Protein AF-A0A958LFA3-F1 (afdb_monomer)

Foldseek 3Di:
DDDDDDDDDDDDDDDDDDDDDDDDDDDDDDDPAAEDPLLVVLCVVVVHDPVPFFQPDDPRYNYNVRSCVVVVNDDDPPPPPVPPPPPDDDDDDDDDDDDDDPDDPPPPPDDDDPDDDDDDDDDDDDDDDDDDDDDDDDDPPPDDDPDDPPPPDDDDDADPVVVVVVVQLCVQVVPFPKDKDKDKFFQQQVVVVCVVCCPDPLCPPDDSVLLLLLLLLQLCVVQQLLLWDDDPNDIRGDPWAKEWEWADEPRGTATFIDTSSNPDASSRSSVRVVVLNVCVRVVHHDPVRRDDHQEYEYEPQVDQFQWDDDGGGPPHFKYKYKHHFDWDFDADPNDTDTTTMGMIMIMGRCVRAPPVSVVSSVVSSSVCSNVVVVSRD

Sequence (377 aa):
SNGSHVSPSMPASKPATPVATSAVSDRSADERIKISPLARSLAEAHNIDIHTIRGSGEGGRIVKRDVESHLGLTLSSSDRELQNDMGRSAVRGPQSPSRPDRGAAEQFDNWPELRPPQAQSHATQAPVPPVASPRVPQLQTSGQVHGSLVPSVQPQALSRMRETIASRMVESVNSIPHFYVTTKINADALVRMRQSLKSLQEYEGLTFNHLILKAVALALRAVPRVNASYRDGQLVQPQEINVGIVTALEDGLLIPIVKHADYLPLAELVREARGLVQRARAGKPKPDDLVGGTFSISNVGSFAVESFTAIISPGQGGILAVGAIDDEPVVRDGLLTVGKVFRATVSVDHRIIDGVVAATFLTELKRLAEDPVLLLA

Nearest PDB structures (foldseek):
  3mae-assembly1_A  TM=9.559E-01  e=2.072E-25  Listeria monocytogenes serotype 4b str. F2365
  6zzn-assembly1_A  TM=9.524E-01  e=2.805E-25  Mycobacterium tuberculosis H37Rv
  3l60-assembly1_A  TM=9.167E-01  e=8.342E-25  Mycobacterium tuberculosis
  9dz8-assembly1_A  TM=9.315E-01  e=2.975E-24  Escherichia coli BL21(DE3)
  1c4t-assembly1_A  TM=9.162E-01  e=4.279E-24  Escherichia coli BL21(DE3)

pLDDT: mean 78.25, std 24.16, range [29.72, 98.81]

Structure (mmCIF, N/CA/C/O backbone):
data_AF-A0A958LFA3-F1
#
_entry.id   AF-A0A958LFA3-F1
#
loop_
_atom_site.group_PDB
_atom_site.id
_atom_site.type_symbol
_atom_site.label_atom_id
_atom_site.label_alt_id
_atom_site.label_comp_id
_atom_site.label_asym_id
_atom_site.label_entity_id
_atom_site.label_seq_id
_atom_site.pdbx_PDB_ins_code
_atom_site.Cartn_x
_atom_site.Cartn_y
_atom_site.Cartn_z
_atom_site.occupancy
_atom_site.B_iso_or_equiv
_atom_site.auth_seq_id
_atom_site.auth_comp_id
_atom_site.auth_asym_id
_atom_site.auth_atom_id
_atom_site.pdbx_PDB_model_num
ATOM 1 N N . SER A 1 1 ? 102.270 -31.143 20.073 1.00 36.84 1 SER A N 1
ATOM 2 C CA . SER A 1 1 ? 102.524 -32.565 19.784 1.00 36.84 1 SER A CA 1
ATOM 3 C C . SER A 1 1 ? 101.449 -33.056 18.832 1.00 36.84 1 SER A C 1
ATOM 5 O O . SER A 1 1 ? 100.288 -32.811 19.105 1.00 36.84 1 SER A O 1
ATOM 7 N N . ASN A 1 2 ? 101.894 -33.668 17.727 1.00 34.50 2 ASN A N 1
ATOM 8 C CA . ASN A 1 2 ? 101.219 -34.566 16.770 1.00 34.50 2 ASN A CA 1
ATOM 9 C C . ASN A 1 2 ? 99.792 -34.229 16.270 1.00 34.50 2 ASN A C 1
ATOM 11 O O . ASN A 1 2 ? 98.869 -34.123 17.057 1.00 34.50 2 ASN A O 1
ATOM 15 N N . GLY A 1 3 ? 99.510 -34.180 14.964 1.00 33.12 3 GLY A N 1
ATOM 16 C CA . GLY A 1 3 ? 100.355 -34.508 13.818 1.00 33.12 3 GLY A CA 1
ATOM 17 C C . GLY A 1 3 ? 99.607 -34.484 12.473 1.00 33.12 3 GLY A C 1
ATOM 18 O O . GLY A 1 3 ? 98.394 -34.650 12.420 1.00 33.12 3 GLY A O 1
ATOM 19 N N . SER A 1 4 ? 100.409 -34.311 11.416 1.00 39.78 4 SER A N 1
ATOM 20 C CA . SER A 1 4 ? 100.381 -35.077 10.154 1.00 39.78 4 SER A CA 1
ATOM 21 C C . SER A 1 4 ? 99.256 -34.858 9.125 1.00 39.78 4 SER A C 1
ATOM 23 O O . SER A 1 4 ? 98.337 -35.652 8.983 1.00 39.78 4 SER A O 1
ATOM 25 N N . HIS A 1 5 ? 99.406 -33.781 8.354 1.00 38.44 5 HIS A N 1
ATOM 26 C CA . HIS A 1 5 ? 99.624 -33.733 6.895 1.00 38.44 5 HIS A CA 1
ATOM 27 C C . HIS A 1 5 ? 99.340 -34.949 5.952 1.00 38.44 5 HIS A C 1
ATOM 29 O O . HIS A 1 5 ? 99.926 -36.016 6.097 1.00 38.44 5 HIS A O 1
ATOM 35 N N . VAL A 1 6 ? 98.652 -34.592 4.844 1.00 37.72 6 VAL A N 1
ATOM 36 C CA . VAL A 1 6 ? 98.750 -35.012 3.411 1.00 37.72 6 VAL A CA 1
ATOM 37 C C . VAL A 1 6 ? 97.775 -36.079 2.853 1.00 37.72 6 VAL A C 1
ATOM 39 O O . VAL A 1 6 ? 97.694 -37.202 3.332 1.00 37.72 6 VAL A O 1
ATOM 42 N N . SER A 1 7 ? 97.082 -35.658 1.776 1.00 39.16 7 SER A N 1
ATOM 43 C CA . SER A 1 7 ? 96.220 -36.331 0.768 1.00 39.16 7 SER A CA 1
ATOM 44 C C . SER A 1 7 ? 96.899 -37.512 0.021 1.00 39.16 7 SER A C 1
ATOM 46 O O . SER A 1 7 ? 98.038 -37.819 0.362 1.00 39.16 7 SER A O 1
ATOM 48 N N . PRO A 1 8 ? 96.370 -38.102 -1.092 1.00 58.50 8 PRO A N 1
ATOM 49 C CA . PRO A 1 8 ? 95.050 -38.078 -1.767 1.00 58.50 8 PRO A CA 1
ATOM 50 C C . PRO A 1 8 ? 94.542 -39.512 -2.124 1.00 58.50 8 PRO A C 1
ATOM 52 O O . PRO A 1 8 ? 95.171 -40.481 -1.719 1.00 58.50 8 PRO A O 1
ATOM 55 N N . SER A 1 9 ? 93.449 -39.651 -2.906 1.00 33.69 9 SER A N 1
ATOM 56 C CA . SER A 1 9 ? 93.234 -40.623 -4.027 1.00 33.69 9 SER A CA 1
ATOM 57 C C . SER A 1 9 ? 91.794 -41.180 -4.190 1.00 33.69 9 SER A C 1
ATOM 59 O O . SER A 1 9 ? 91.170 -41.673 -3.258 1.00 33.69 9 SER A O 1
ATOM 61 N N . MET A 1 10 ? 91.284 -41.088 -5.428 1.00 37.81 10 MET A N 1
ATOM 62 C CA . MET A 1 10 ? 90.200 -41.891 -6.049 1.00 37.81 10 MET A CA 1
ATOM 63 C C . MET A 1 10 ? 90.781 -43.253 -6.525 1.00 37.81 10 MET A C 1
ATOM 65 O O . MET A 1 10 ? 91.999 -43.256 -6.732 1.00 37.81 10 MET A O 1
ATOM 69 N N . PRO A 1 11 ? 90.025 -44.368 -6.790 1.00 48.66 11 PRO A N 1
ATOM 70 C CA . PRO A 1 11 ? 88.825 -44.424 -7.667 1.00 48.66 11 PRO A CA 1
ATOM 71 C C . PRO A 1 11 ? 87.757 -45.557 -7.443 1.00 48.66 11 PRO A C 1
ATOM 73 O O . PRO A 1 11 ? 87.889 -46.412 -6.579 1.00 48.66 11 PRO A O 1
ATOM 76 N N . ALA A 1 12 ? 86.746 -45.562 -8.341 1.00 33.34 12 ALA A N 1
ATOM 77 C CA . ALA A 1 12 ? 85.985 -46.698 -8.933 1.00 33.34 12 ALA A CA 1
ATOM 78 C C . ALA A 1 12 ? 84.600 -47.181 -8.380 1.00 33.34 12 ALA A C 1
ATOM 80 O O . ALA A 1 12 ? 84.504 -47.957 -7.442 1.00 33.34 12 ALA A O 1
ATOM 81 N N . SER A 1 13 ? 83.550 -46.786 -9.131 1.00 35.03 13 SER A N 1
ATOM 82 C CA . SER A 1 13 ? 82.439 -47.548 -9.778 1.00 35.03 13 SER A CA 1
ATOM 83 C C . SER A 1 13 ? 81.402 -48.453 -9.051 1.00 35.03 13 SER A C 1
ATOM 85 O O . SER A 1 13 ? 81.719 -49.561 -8.648 1.00 35.03 13 SER A O 1
ATOM 87 N N . LYS A 1 14 ? 80.121 -48.003 -9.143 1.00 41.34 14 LYS A N 1
ATOM 88 C CA . LYS A 1 14 ? 78.789 -48.647 -9.444 1.00 41.34 14 LYS A CA 1
ATOM 89 C C . LYS A 1 14 ? 78.381 -50.010 -8.821 1.00 41.34 14 LYS A C 1
ATOM 91 O O . LYS A 1 14 ? 79.162 -50.951 -8.865 1.00 41.34 14 LYS A O 1
ATOM 96 N N . PRO A 1 15 ? 77.099 -50.186 -8.396 1.00 40.94 15 PRO A N 1
ATOM 97 C CA . PRO A 1 15 ? 75.986 -50.532 -9.316 1.00 40.94 15 PRO A CA 1
ATOM 98 C C . PRO A 1 15 ? 74.624 -49.831 -9.016 1.00 40.94 15 PRO A C 1
ATOM 100 O O . PRO A 1 15 ? 74.560 -48.894 -8.231 1.00 40.94 15 PRO A O 1
ATOM 103 N N . ALA A 1 16 ? 73.560 -50.206 -9.743 1.00 39.75 16 ALA A N 1
ATOM 104 C CA . ALA A 1 16 ? 72.382 -49.399 -10.110 1.00 39.75 16 ALA A CA 1
ATOM 105 C C . ALA A 1 16 ? 71.070 -49.564 -9.287 1.00 39.75 16 ALA A C 1
ATOM 107 O O . ALA A 1 16 ? 70.731 -50.682 -8.918 1.00 39.75 16 ALA A O 1
ATOM 108 N N . THR A 1 17 ? 70.287 -48.454 -9.241 1.00 44.44 17 THR A N 1
ATOM 109 C CA . THR A 1 17 ? 68.804 -48.245 -9.057 1.00 44.44 17 THR A CA 1
ATOM 110 C C . THR A 1 17 ? 68.157 -48.695 -7.727 1.00 44.44 17 THR A C 1
ATOM 112 O O . THR A 1 17 ? 68.591 -49.722 -7.224 1.00 44.44 17 THR A O 1
ATOM 115 N N . PRO A 1 18 ? 67.115 -48.023 -7.145 1.00 48.16 18 PRO A N 1
ATOM 116 C CA . PRO A 1 18 ? 66.029 -47.242 -7.784 1.00 48.16 18 PRO A CA 1
ATOM 117 C C . PRO A 1 18 ? 65.546 -45.928 -7.080 1.00 48.16 18 PRO A C 1
ATOM 119 O O . PRO A 1 18 ? 65.916 -45.628 -5.956 1.00 48.16 18 PRO A O 1
ATOM 122 N N . VAL A 1 19 ? 64.696 -45.171 -7.802 1.00 42.41 19 VAL A N 1
ATOM 123 C CA . VAL A 1 19 ? 63.646 -44.189 -7.397 1.00 42.41 19 VAL A CA 1
ATOM 124 C C . VAL A 1 19 ? 63.925 -43.225 -6.222 1.00 42.41 19 VAL A C 1
ATOM 126 O O . VAL A 1 19 ? 63.914 -43.620 -5.061 1.00 42.41 19 VAL A O 1
ATOM 129 N N . ALA A 1 20 ? 64.001 -41.918 -6.523 1.00 36.34 20 ALA A N 1
ATOM 130 C CA . ALA A 1 20 ? 63.962 -40.840 -5.530 1.00 36.34 20 ALA A CA 1
ATOM 131 C C . ALA A 1 20 ? 62.873 -39.799 -5.844 1.00 36.34 20 ALA A C 1
ATOM 133 O O . ALA A 1 20 ? 62.902 -39.094 -6.854 1.00 36.34 20 ALA A O 1
ATOM 134 N N . THR A 1 21 ? 61.927 -39.732 -4.913 1.00 34.84 21 THR A N 1
ATOM 135 C CA . THR A 1 21 ? 60.962 -38.671 -4.628 1.00 34.84 21 THR A CA 1
ATOM 136 C C . THR A 1 21 ? 61.609 -37.289 -4.703 1.00 34.84 21 THR A C 1
ATOM 138 O O . THR A 1 21 ? 62.554 -37.005 -3.971 1.00 34.84 21 THR A O 1
ATOM 141 N N . SER A 1 22 ? 61.102 -36.416 -5.577 1.00 36.78 22 SER A N 1
ATOM 142 C CA . SER A 1 22 ? 61.525 -35.015 -5.607 1.00 36.78 22 SER A CA 1
ATOM 143 C C . SER A 1 22 ? 60.735 -34.196 -4.601 1.00 36.78 22 SER A C 1
ATOM 145 O O . SER A 1 22 ? 59.508 -34.108 -4.645 1.00 36.78 22 SER A O 1
ATOM 147 N N . ALA A 1 23 ? 61.515 -33.645 -3.682 1.00 34.72 23 ALA A N 1
ATOM 148 C CA . ALA A 1 23 ? 61.155 -32.708 -2.651 1.00 34.72 23 ALA A CA 1
ATOM 149 C C . ALA A 1 23 ? 60.692 -31.354 -3.209 1.00 34.72 23 ALA A C 1
ATOM 151 O O . ALA A 1 23 ? 60.987 -30.961 -4.337 1.00 34.72 23 ALA A O 1
ATOM 152 N N . VAL A 1 24 ? 59.992 -30.657 -2.322 1.00 38.97 24 VAL A N 1
ATOM 153 C CA . VAL A 1 24 ? 59.625 -29.244 -2.340 1.00 38.97 24 VAL A CA 1
ATOM 154 C C . VAL A 1 24 ? 60.806 -28.375 -2.786 1.00 38.97 24 VAL A C 1
ATOM 156 O O . VAL A 1 24 ? 61.868 -28.403 -2.167 1.00 38.97 24 VAL A O 1
ATOM 159 N N . SER A 1 25 ? 60.603 -27.577 -3.836 1.00 35.44 25 SER A N 1
ATOM 160 C CA . SER A 1 25 ? 61.483 -26.463 -4.186 1.00 35.44 25 SER A CA 1
ATOM 161 C C . SER A 1 25 ? 60.776 -25.147 -3.880 1.00 35.44 25 SER A C 1
ATOM 163 O O . SER A 1 25 ? 59.843 -24.750 -4.583 1.00 35.44 25 SER A O 1
ATOM 165 N N . ASP A 1 26 ? 61.261 -24.514 -2.821 1.00 41.22 26 ASP A N 1
ATOM 166 C CA . ASP A 1 26 ? 61.138 -23.099 -2.503 1.00 41.22 26 ASP A CA 1
ATOM 167 C C . ASP A 1 26 ? 61.440 -22.239 -3.750 1.00 41.22 26 ASP A C 1
ATOM 169 O O . ASP A 1 26 ? 62.434 -22.473 -4.447 1.00 41.22 26 ASP A O 1
ATOM 173 N N . ARG A 1 27 ? 60.567 -21.278 -4.076 1.00 39.88 27 ARG A N 1
ATOM 174 C CA . ARG A 1 27 ? 60.797 -20.297 -5.147 1.00 39.88 27 ARG A CA 1
ATOM 175 C C . ARG A 1 27 ? 60.845 -18.900 -4.545 1.00 39.88 27 ARG A C 1
ATOM 177 O O . ARG A 1 27 ? 59.820 -18.332 -4.187 1.00 39.88 27 ARG A O 1
ATOM 184 N N . SER A 1 28 ? 62.077 -18.401 -4.483 1.00 36.75 28 SER A N 1
ATOM 185 C CA . SER A 1 28 ? 62.518 -17.003 -4.526 1.00 36.75 28 SER A CA 1
ATOM 186 C C . SER A 1 28 ? 61.423 -15.931 -4.490 1.00 36.75 28 SER A C 1
ATOM 188 O O . SER A 1 28 ? 60.696 -15.717 -5.463 1.00 36.75 28 SER A O 1
ATOM 190 N N . ALA A 1 29 ? 61.426 -15.177 -3.394 1.00 44.12 29 ALA A N 1
ATOM 191 C CA . ALA A 1 29 ? 60.895 -13.828 -3.327 1.00 44.12 29 ALA A CA 1
ATOM 192 C C . ALA A 1 29 ? 61.511 -12.941 -4.430 1.00 44.12 29 ALA A C 1
ATOM 194 O O . ALA A 1 29 ? 62.710 -13.020 -4.692 1.00 44.12 29 ALA A O 1
ATOM 195 N N . ASP A 1 30 ? 60.676 -12.077 -5.011 1.00 44.09 30 ASP A N 1
ATOM 196 C CA . ASP A 1 30 ? 60.990 -11.019 -5.991 1.00 44.09 30 ASP A CA 1
ATOM 197 C C . ASP A 1 30 ? 60.829 -11.339 -7.494 1.00 44.09 30 ASP A C 1
ATOM 199 O O . ASP A 1 30 ? 61.437 -10.711 -8.360 1.00 44.09 30 ASP A O 1
ATOM 203 N N . GLU A 1 31 ? 59.911 -12.246 -7.846 1.00 55.03 31 GLU A N 1
ATOM 204 C CA . GLU A 1 31 ? 59.341 -12.289 -9.199 1.00 55.03 31 GLU A CA 1
ATOM 205 C C . GLU A 1 31 ? 58.020 -11.500 -9.214 1.00 55.03 31 GLU A C 1
ATOM 207 O O . GLU A 1 31 ? 57.021 -11.896 -8.614 1.00 55.03 31 GLU A O 1
ATOM 212 N N . ARG A 1 32 ? 58.016 -10.324 -9.857 1.00 66.00 32 ARG A N 1
ATOM 213 C CA . ARG A 1 32 ? 56.858 -9.414 -9.907 1.00 66.00 32 ARG A CA 1
ATOM 214 C C . ARG A 1 32 ? 55.669 -10.119 -10.584 1.00 66.00 32 ARG A C 1
ATOM 216 O O . ARG A 1 32 ? 55.597 -10.173 -11.814 1.00 66.00 32 ARG A O 1
ATOM 223 N N . ILE A 1 33 ? 54.739 -10.652 -9.783 1.00 77.50 33 ILE A N 1
ATOM 224 C CA . ILE A 1 33 ? 53.590 -11.439 -10.257 1.00 77.50 33 ILE A CA 1
ATOM 225 C C . ILE A 1 33 ? 52.745 -10.603 -11.216 1.00 77.50 33 ILE A C 1
ATOM 227 O O . ILE A 1 33 ? 52.185 -9.556 -10.875 1.00 77.50 33 ILE A O 1
ATOM 231 N N . LYS A 1 34 ? 52.637 -11.088 -12.453 1.00 80.81 34 LYS A N 1
ATOM 232 C CA . LYS A 1 34 ? 51.801 -10.476 -13.482 1.00 80.81 34 LYS A CA 1
ATOM 233 C C . LYS A 1 34 ? 50.359 -10.901 -13.222 1.00 80.81 34 LYS A C 1
ATOM 235 O O . LYS A 1 34 ? 49.988 -12.035 -13.485 1.00 80.81 34 LYS A O 1
ATOM 240 N N . ILE A 1 35 ? 49.529 -9.987 -12.735 1.00 89.50 35 ILE A N 1
ATOM 241 C CA . ILE A 1 35 ? 48.097 -10.219 -12.497 1.00 89.50 35 ILE A CA 1
ATOM 242 C C . ILE A 1 35 ? 47.266 -9.210 -13.292 1.00 89.50 35 ILE A C 1
ATOM 244 O O . ILE A 1 35 ? 47.630 -8.038 -13.396 1.00 89.50 35 ILE A O 1
ATOM 248 N N . SER A 1 36 ? 46.173 -9.667 -13.905 1.00 87.81 36 SER A N 1
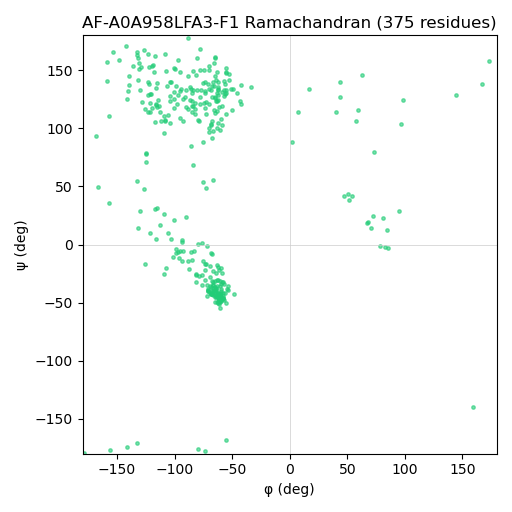ATOM 249 C CA . SER A 1 36 ? 45.231 -8.770 -14.588 1.00 87.81 36 SER A CA 1
ATOM 250 C C . SER A 1 36 ? 44.454 -7.903 -13.577 1.00 87.81 36 SER A C 1
ATOM 252 O O . SER A 1 36 ? 44.199 -8.374 -12.469 1.00 87.81 36 SER A O 1
ATOM 254 N N . PRO A 1 37 ? 44.024 -6.671 -13.929 1.00 79.31 37 PRO A N 1
ATOM 255 C CA . PRO A 1 37 ? 43.282 -5.797 -13.008 1.00 79.31 37 PRO A CA 1
ATOM 256 C C . PRO A 1 37 ? 42.030 -6.460 -12.417 1.00 79.31 37 PRO A C 1
ATOM 258 O O . PRO A 1 37 ? 41.751 -6.326 -11.230 1.00 79.31 37 PRO A O 1
ATOM 261 N N . LEU A 1 38 ? 41.323 -7.243 -13.237 1.00 75.94 38 LEU A N 1
ATOM 262 C CA . LEU A 1 38 ? 40.114 -7.956 -12.833 1.00 75.94 38 LEU A CA 1
ATOM 263 C C . LEU A 1 38 ? 40.414 -9.128 -11.885 1.00 75.94 38 LEU A C 1
ATOM 265 O O . LEU A 1 38 ? 39.686 -9.332 -10.922 1.00 75.94 38 LEU A O 1
ATOM 269 N N . ALA A 1 39 ? 41.501 -9.871 -12.122 1.00 86.69 39 ALA A N 1
ATOM 270 C CA . ALA A 1 39 ? 41.929 -10.946 -11.226 1.00 86.69 39 ALA A CA 1
ATOM 271 C C . ALA A 1 39 ? 42.446 -10.412 -9.883 1.00 86.69 39 ALA A C 1
ATOM 273 O O . ALA A 1 39 ? 42.194 -11.029 -8.855 1.00 86.69 39 ALA A O 1
ATOM 274 N N . ARG A 1 40 ? 43.123 -9.254 -9.881 1.00 88.06 40 ARG A N 1
ATOM 275 C CA . ARG A 1 40 ? 43.585 -8.595 -8.651 1.00 88.06 40 ARG A CA 1
ATOM 276 C C . ARG A 1 40 ? 42.409 -8.173 -7.778 1.00 88.06 40 ARG A C 1
ATOM 278 O O . ARG A 1 40 ? 42.379 -8.525 -6.608 1.00 88.06 40 ARG A O 1
ATOM 285 N N . SER A 1 41 ? 41.420 -7.501 -8.370 1.00 84.75 41 SER A N 1
ATOM 286 C CA . SER A 1 41 ? 40.208 -7.096 -7.652 1.00 84.75 41 SER A CA 1
ATOM 287 C C . SER A 1 41 ? 39.443 -8.298 -7.085 1.00 84.75 41 SER A C 1
ATOM 289 O O . SER A 1 41 ? 38.960 -8.225 -5.960 1.00 84.75 41 SER A O 1
ATOM 291 N N . LEU A 1 42 ? 39.378 -9.418 -7.818 1.00 83.50 42 LEU A N 1
ATOM 292 C CA . LEU A 1 42 ? 38.730 -10.645 -7.343 1.00 83.50 42 LEU A CA 1
ATOM 293 C C . LEU A 1 42 ? 39.508 -11.303 -6.187 1.00 83.50 42 LEU A C 1
ATOM 295 O O . LEU A 1 42 ? 38.910 -11.730 -5.206 1.00 83.50 42 LEU A O 1
ATOM 299 N N . ALA A 1 43 ? 40.839 -11.368 -6.283 1.00 85.81 43 ALA A N 1
ATOM 300 C CA . ALA A 1 43 ? 41.683 -11.946 -5.238 1.00 85.81 43 ALA A CA 1
ATOM 301 C C . ALA A 1 43 ? 41.652 -11.114 -3.942 1.00 85.81 43 ALA A C 1
ATOM 303 O O . ALA A 1 43 ? 41.532 -11.685 -2.862 1.00 85.81 43 ALA A O 1
ATOM 304 N N . GLU A 1 44 ? 41.674 -9.779 -4.047 1.00 85.38 44 GLU A N 1
ATOM 305 C CA . GLU A 1 44 ? 41.526 -8.860 -2.907 1.00 85.38 44 GLU A CA 1
ATOM 306 C C . GLU A 1 44 ? 40.143 -8.990 -2.250 1.00 85.38 44 GLU A C 1
ATOM 308 O O . GLU A 1 44 ? 40.050 -9.105 -1.030 1.00 85.38 44 GLU A O 1
ATOM 313 N N . ALA A 1 45 ? 39.069 -9.042 -3.047 1.00 81.31 45 ALA A N 1
ATOM 314 C CA . ALA A 1 45 ? 37.698 -9.154 -2.541 1.00 81.31 45 ALA A CA 1
ATOM 315 C C . ALA A 1 45 ? 37.434 -10.456 -1.767 1.00 81.31 45 ALA A C 1
ATOM 317 O O . ALA A 1 45 ? 36.611 -10.475 -0.853 1.00 81.31 45 ALA A O 1
ATOM 318 N N . HIS A 1 46 ? 38.130 -11.538 -2.123 1.00 83.62 46 HIS A N 1
ATOM 319 C CA . HIS A 1 46 ? 37.986 -12.848 -1.485 1.00 83.62 46 HIS A CA 1
ATOM 320 C C . HIS A 1 46 ? 39.151 -13.206 -0.555 1.00 83.62 46 HIS A C 1
ATOM 322 O O . HIS A 1 46 ? 39.219 -14.335 -0.072 1.00 83.62 46 HIS A O 1
ATOM 328 N N . ASN A 1 47 ? 40.036 -12.243 -0.276 1.00 84.38 47 ASN A N 1
ATOM 329 C CA . ASN A 1 47 ? 41.178 -12.385 0.624 1.00 84.38 47 ASN A CA 1
ATOM 330 C C . ASN A 1 47 ? 42.089 -13.583 0.275 1.00 84.38 47 ASN A C 1
ATOM 332 O O . ASN A 1 47 ? 42.530 -14.325 1.154 1.00 84.38 47 ASN A O 1
ATOM 336 N N . ILE A 1 48 ? 42.335 -13.786 -1.024 1.00 83.12 48 ILE A N 1
ATOM 337 C CA . ILE A 1 48 ? 43.122 -14.899 -1.565 1.00 83.12 48 ILE A CA 1
ATOM 338 C C . ILE A 1 48 ? 44.563 -14.449 -1.787 1.00 83.12 48 ILE A C 1
ATOM 340 O O . ILE A 1 48 ? 44.817 -13.426 -2.427 1.00 83.12 48 ILE A O 1
ATOM 344 N N . ASP A 1 49 ? 45.513 -15.258 -1.323 1.00 85.06 49 ASP A N 1
ATOM 345 C CA . ASP A 1 49 ? 46.926 -15.019 -1.580 1.00 85.06 49 ASP A CA 1
ATOM 346 C C . ASP A 1 49 ? 47.282 -15.327 -3.044 1.00 85.06 49 ASP A C 1
ATOM 348 O O . ASP A 1 49 ? 47.291 -16.477 -3.493 1.00 85.06 49 ASP A O 1
ATOM 352 N N . ILE A 1 50 ? 47.618 -14.277 -3.794 1.00 83.44 50 ILE A N 1
ATOM 353 C CA . ILE A 1 50 ? 47.994 -14.337 -5.210 1.00 83.44 50 ILE A CA 1
ATOM 354 C C . ILE A 1 50 ? 49.263 -15.159 -5.474 1.00 83.44 50 ILE A C 1
ATOM 356 O O . ILE A 1 50 ? 49.464 -15.595 -6.606 1.00 83.44 50 ILE A O 1
ATOM 360 N N . HIS A 1 51 ? 50.100 -15.403 -4.459 1.00 85.12 51 HIS A N 1
ATOM 361 C CA . HIS A 1 51 ? 51.289 -16.251 -4.579 1.00 85.12 51 HIS A CA 1
ATOM 362 C C . HIS A 1 51 ? 50.945 -17.744 -4.691 1.00 85.12 51 HIS A C 1
ATOM 364 O O . HIS A 1 51 ? 51.766 -18.538 -5.150 1.00 85.12 51 HIS A O 1
ATOM 370 N N . THR A 1 52 ? 49.719 -18.128 -4.325 1.00 82.69 52 THR A N 1
ATOM 371 C CA . THR A 1 52 ? 49.247 -19.521 -4.355 1.00 82.69 52 THR A CA 1
ATOM 372 C C . THR A 1 52 ? 48.542 -19.899 -5.663 1.00 82.69 52 THR A C 1
ATOM 374 O O . THR A 1 52 ? 48.222 -21.069 -5.887 1.00 82.69 52 THR A O 1
ATOM 377 N N . ILE A 1 53 ? 48.323 -18.928 -6.559 1.00 82.75 53 ILE A N 1
ATOM 378 C CA . ILE A 1 53 ? 47.566 -19.106 -7.802 1.00 82.75 53 ILE A CA 1
ATOM 379 C C . ILE A 1 53 ? 48.520 -19.181 -8.996 1.00 82.75 53 ILE A C 1
ATOM 381 O O . ILE A 1 53 ? 49.277 -18.253 -9.284 1.00 82.75 53 ILE A O 1
ATOM 385 N N . ARG A 1 54 ? 48.443 -20.274 -9.762 1.00 85.12 54 ARG A N 1
ATOM 386 C CA . ARG A 1 54 ? 49.180 -20.416 -11.024 1.00 85.12 54 ARG A CA 1
ATOM 387 C C . ARG A 1 54 ? 48.423 -19.721 -12.159 1.00 85.12 54 ARG A C 1
ATOM 389 O O . ARG A 1 54 ? 47.331 -20.150 -12.513 1.00 85.12 54 ARG A O 1
ATOM 396 N N . GLY A 1 55 ? 49.016 -18.684 -12.751 1.00 86.44 55 GLY A N 1
ATOM 397 C CA . GLY A 1 55 ? 48.405 -17.938 -13.856 1.00 86.44 55 GLY A CA 1
ATOM 398 C C . GLY A 1 55 ? 48.404 -18.699 -15.187 1.00 86.44 55 GLY A C 1
ATOM 399 O O . GLY A 1 55 ? 49.449 -19.198 -15.609 1.00 86.44 55 GLY A O 1
ATOM 400 N N . SER A 1 56 ? 47.252 -18.763 -15.861 1.00 84.75 56 SER A N 1
ATOM 401 C CA . SER A 1 56 ? 47.075 -19.409 -17.176 1.00 84.75 56 SER A CA 1
ATOM 402 C C . SER A 1 56 ? 47.102 -18.436 -18.363 1.00 84.75 56 SER A C 1
ATOM 404 O O . SER A 1 56 ? 47.051 -18.862 -19.517 1.00 84.75 56 SER A O 1
ATOM 406 N N . GLY A 1 57 ? 47.192 -17.129 -18.106 1.00 81.75 57 GLY A N 1
ATOM 407 C CA . GLY A 1 57 ? 47.261 -16.092 -19.132 1.00 81.75 57 GLY A CA 1
ATOM 408 C C . GLY A 1 57 ? 48.639 -15.947 -19.785 1.00 81.75 57 GLY A C 1
ATOM 409 O O . GLY A 1 57 ? 49.658 -16.443 -19.301 1.00 81.75 57 GLY A O 1
ATOM 410 N N . GLU A 1 58 ? 48.680 -15.197 -20.886 1.00 71.69 58 GLU A N 1
ATOM 411 C CA . GLU A 1 58 ? 49.886 -14.999 -21.694 1.00 71.69 58 GLU A CA 1
ATOM 412 C C . GLU A 1 58 ? 51.060 -14.418 -20.883 1.00 71.69 58 GLU A C 1
ATOM 414 O O . GLU A 1 58 ? 50.925 -13.419 -20.169 1.00 71.69 58 GLU A O 1
ATOM 419 N N . GLY A 1 59 ? 52.217 -15.086 -20.957 1.00 76.44 59 GLY A N 1
ATOM 420 C CA . GLY A 1 59 ? 53.407 -14.748 -20.170 1.00 76.44 59 GLY A CA 1
ATOM 421 C C . GLY A 1 59 ? 53.315 -15.081 -18.673 1.00 76.44 59 GLY A C 1
ATOM 422 O O . GLY A 1 59 ? 54.005 -14.431 -17.885 1.00 76.44 59 GLY A O 1
ATOM 423 N N . GLY A 1 60 ? 52.465 -16.041 -18.280 1.00 80.50 60 GLY A N 1
ATOM 424 C CA . GLY A 1 60 ? 52.285 -16.480 -16.888 1.00 80.50 60 GLY A CA 1
ATOM 425 C C . GLY A 1 60 ? 51.372 -15.568 -16.065 1.00 80.50 60 GLY A C 1
ATOM 426 O O . GLY A 1 60 ? 51.492 -15.508 -14.843 1.00 80.50 60 GLY A O 1
ATOM 427 N N . ARG A 1 61 ? 50.491 -14.805 -16.728 1.00 85.38 61 ARG A N 1
ATOM 428 C CA . ARG A 1 61 ? 49.620 -13.823 -16.072 1.00 85.38 61 ARG A CA 1
ATOM 429 C C . ARG A 1 61 ? 48.436 -14.499 -15.377 1.00 85.38 61 ARG A C 1
ATOM 431 O O . ARG A 1 61 ? 47.728 -15.275 -16.006 1.00 85.38 61 ARG A O 1
ATOM 438 N N . ILE A 1 62 ? 48.149 -14.120 -14.133 1.00 88.75 62 ILE A N 1
ATOM 439 C CA . ILE A 1 62 ? 46.938 -14.550 -13.420 1.00 88.75 62 ILE A CA 1
ATOM 440 C C . ILE A 1 62 ? 45.721 -13.813 -14.000 1.00 88.75 62 ILE A C 1
ATOM 442 O O . ILE A 1 62 ? 45.628 -12.574 -13.958 1.00 88.75 62 ILE A O 1
ATOM 446 N N . VAL A 1 63 ? 44.792 -14.577 -14.572 1.00 90.56 63 VAL A N 1
ATOM 447 C CA . VAL A 1 63 ? 43.529 -14.083 -15.138 1.00 90.56 63 VAL A CA 1
ATOM 448 C C . VAL A 1 63 ? 42.349 -14.496 -14.263 1.00 90.56 63 VAL A C 1
ATOM 450 O O . VAL A 1 63 ? 42.470 -15.368 -13.411 1.00 90.56 63 VAL A O 1
ATOM 453 N N . LYS A 1 64 ? 41.193 -13.849 -14.453 1.00 86.31 64 LYS A N 1
ATOM 454 C CA . LYS A 1 64 ? 39.995 -14.032 -13.612 1.00 86.31 64 LYS A CA 1
ATOM 455 C C . LYS A 1 64 ? 39.638 -15.513 -13.389 1.00 86.31 64 LYS A C 1
ATOM 457 O O . LYS A 1 64 ? 39.397 -15.907 -12.254 1.00 86.31 64 LYS A O 1
ATOM 462 N N . ARG A 1 65 ? 39.715 -16.329 -14.448 1.00 86.38 65 ARG A N 1
ATOM 463 C CA . ARG A 1 65 ? 39.443 -17.774 -14.405 1.00 86.38 65 ARG A CA 1
ATOM 464 C C . ARG A 1 65 ? 40.324 -18.531 -13.406 1.00 86.38 65 ARG A C 1
ATOM 466 O O . ARG A 1 65 ? 39.857 -19.498 -12.817 1.00 86.38 65 ARG A O 1
ATOM 473 N N . ASP A 1 66 ? 41.575 -18.119 -13.214 1.00 86.25 66 ASP A N 1
ATOM 474 C CA . ASP A 1 66 ? 42.505 -18.809 -12.312 1.00 86.25 66 ASP A CA 1
ATOM 475 C C . ASP A 1 66 ? 42.101 -18.600 -10.850 1.00 86.25 66 ASP A C 1
ATOM 477 O O . ASP A 1 66 ? 42.146 -19.533 -10.051 1.00 86.25 66 ASP A O 1
ATOM 481 N N . VAL A 1 67 ? 41.629 -17.392 -10.523 1.00 84.38 67 VAL A N 1
ATOM 482 C CA . VAL A 1 67 ? 41.119 -17.046 -9.188 1.00 84.38 67 VAL A CA 1
ATOM 483 C C . VAL A 1 67 ? 39.780 -17.743 -8.924 1.00 84.38 67 VAL A C 1
ATOM 485 O O . VAL A 1 67 ? 39.571 -18.288 -7.846 1.00 84.38 67 VAL A O 1
ATOM 488 N N . GLU A 1 68 ? 38.900 -17.815 -9.926 1.00 82.81 68 GLU A N 1
ATOM 489 C CA . GLU A 1 68 ? 37.630 -18.556 -9.841 1.00 82.81 68 GLU A CA 1
ATOM 490 C C . GLU A 1 68 ? 37.840 -20.069 -9.683 1.00 82.81 68 GLU A C 1
ATOM 492 O O . GLU A 1 68 ? 37.149 -20.721 -8.900 1.00 82.81 68 GLU A O 1
ATOM 497 N N . SER A 1 69 ? 38.832 -20.627 -10.381 1.00 81.69 69 SER A N 1
ATOM 498 C CA . SER A 1 69 ? 39.189 -22.046 -10.266 1.00 81.69 69 SER A CA 1
ATOM 499 C C . SER A 1 69 ? 39.790 -22.357 -8.894 1.00 81.69 69 SER A C 1
ATOM 501 O O . SER A 1 69 ? 39.503 -23.406 -8.323 1.00 81.69 69 SER A O 1
ATOM 503 N N . HIS A 1 70 ? 40.579 -21.432 -8.336 1.00 80.38 70 HIS A N 1
ATOM 504 C CA . HIS A 1 70 ? 41.116 -21.537 -6.978 1.00 80.38 70 HIS A CA 1
ATOM 505 C C . HIS A 1 70 ? 40.017 -21.465 -5.903 1.00 80.38 70 HIS A C 1
ATOM 507 O O . HIS A 1 70 ? 40.105 -22.142 -4.885 1.00 80.38 70 HIS A O 1
ATOM 513 N N . LEU A 1 71 ? 38.941 -20.717 -6.163 1.00 78.69 71 LEU A N 1
ATOM 514 C CA . LEU A 1 71 ? 37.740 -20.661 -5.321 1.00 78.69 71 LEU A CA 1
ATOM 515 C C . LEU A 1 71 ? 36.870 -21.932 -5.389 1.00 78.69 71 LEU A C 1
ATOM 517 O O . LEU A 1 71 ? 35.839 -21.997 -4.723 1.00 78.69 71 LEU A O 1
ATOM 521 N N . GLY A 1 72 ? 37.243 -22.938 -6.191 1.00 62.94 72 GLY A N 1
ATOM 522 C CA . GLY A 1 72 ? 36.457 -24.164 -6.353 1.00 62.94 72 GLY A CA 1
ATOM 523 C C . GLY A 1 72 ? 35.152 -23.963 -7.131 1.00 62.94 72 GLY A C 1
ATOM 524 O O . GLY A 1 72 ? 34.299 -24.848 -7.145 1.00 62.94 72 GLY A O 1
ATOM 525 N N . LEU A 1 73 ? 34.993 -22.828 -7.817 1.00 55.25 73 LEU A N 1
ATOM 526 C CA . LEU A 1 73 ? 33.835 -22.530 -8.656 1.00 55.25 73 LEU A CA 1
ATOM 527 C C . LEU A 1 73 ? 34.039 -23.138 -10.049 1.00 55.25 73 LEU A C 1
ATOM 529 O O . LEU A 1 73 ? 34.235 -22.428 -11.033 1.00 55.25 73 LEU A O 1
ATOM 533 N N . THR A 1 74 ? 34.018 -24.468 -10.149 1.00 38.03 74 THR A N 1
ATOM 534 C CA . THR A 1 74 ? 33.925 -25.147 -11.452 1.00 38.03 74 THR A CA 1
ATOM 535 C C . THR A 1 74 ? 32.629 -25.942 -11.558 1.00 38.03 74 THR A C 1
ATOM 537 O O . THR A 1 74 ? 32.325 -26.807 -10.743 1.00 38.03 74 THR A O 1
ATOM 540 N N . LEU A 1 75 ? 31.848 -25.580 -12.578 1.00 41.19 75 LEU A N 1
ATOM 541 C CA . LEU A 1 75 ? 30.599 -26.208 -12.996 1.00 41.19 75 LEU A CA 1
ATOM 542 C C . LEU A 1 75 ? 30.850 -27.662 -13.425 1.00 41.19 75 LEU A C 1
ATOM 544 O O . LEU A 1 75 ? 31.776 -27.945 -14.187 1.00 41.19 75 LEU A O 1
ATOM 548 N N . SER A 1 76 ? 30.000 -28.565 -12.933 1.00 35.88 76 SER A N 1
ATOM 549 C CA . SER A 1 76 ? 29.989 -29.988 -13.279 1.00 35.88 76 SER A CA 1
ATOM 550 C C . SER A 1 76 ? 29.692 -30.212 -14.766 1.00 35.88 76 SER A C 1
ATOM 552 O O . SER A 1 76 ? 28.828 -29.582 -15.370 1.00 35.88 76 SER A O 1
ATOM 554 N N . SER A 1 77 ? 30.416 -31.168 -15.332 1.00 38.78 77 SER A N 1
ATOM 555 C CA . SER A 1 77 ? 30.486 -31.607 -16.723 1.00 38.78 77 SER A CA 1
ATOM 556 C C . SER A 1 77 ? 29.257 -32.386 -17.218 1.00 38.78 77 SER A C 1
ATOM 558 O O . SER A 1 77 ? 29.412 -33.446 -17.817 1.00 38.78 77 SER A O 1
ATOM 560 N N . SER A 1 78 ? 28.045 -31.875 -16.988 1.00 38.72 78 SER A N 1
ATOM 561 C CA . SER A 1 78 ? 26.795 -32.531 -17.427 1.00 38.72 78 SER A CA 1
ATOM 562 C C . SER A 1 78 ? 26.248 -32.007 -18.767 1.00 38.72 78 SER A C 1
ATOM 564 O O . SER A 1 78 ? 25.415 -32.658 -19.383 1.00 38.72 78 SER A O 1
ATOM 566 N N . ASP A 1 79 ? 26.774 -30.893 -19.287 1.00 40.56 79 ASP A N 1
ATOM 567 C CA . ASP A 1 79 ? 26.257 -30.257 -20.516 1.00 40.56 79 ASP A CA 1
ATOM 568 C C . ASP A 1 79 ? 26.970 -30.686 -21.812 1.00 40.56 79 ASP A C 1
ATOM 570 O O . ASP A 1 79 ? 26.688 -30.166 -22.891 1.00 40.56 79 ASP A O 1
ATOM 574 N N . ARG A 1 80 ? 27.913 -31.636 -21.748 1.00 38.62 80 ARG A N 1
ATOM 575 C CA . ARG A 1 80 ? 28.728 -32.023 -22.917 1.00 38.62 80 ARG A CA 1
ATOM 576 C C . ARG A 1 80 ? 28.131 -33.120 -23.800 1.00 38.62 80 ARG A C 1
ATOM 578 O O . ARG A 1 80 ? 28.591 -33.266 -24.928 1.00 38.62 80 ARG A O 1
ATOM 585 N N . GLU A 1 81 ? 27.115 -33.855 -23.350 1.00 34.06 81 GLU A N 1
ATOM 586 C CA . GLU A 1 81 ? 26.551 -34.976 -24.126 1.00 34.06 81 GLU A CA 1
ATOM 587 C C . GLU A 1 81 ? 25.349 -34.609 -25.008 1.00 34.06 81 GLU A C 1
ATOM 589 O O . GLU A 1 81 ? 25.052 -35.334 -25.952 1.00 34.06 81 GLU A O 1
ATOM 594 N N . LEU A 1 82 ? 24.719 -33.445 -24.818 1.00 39.97 82 LEU A N 1
ATOM 595 C CA . LEU A 1 82 ? 23.567 -33.026 -25.635 1.00 39.97 82 LEU A CA 1
ATOM 596 C C . LEU A 1 82 ? 23.950 -32.325 -26.950 1.00 39.97 82 LEU A C 1
ATOM 598 O O . LEU A 1 82 ? 23.088 -32.055 -27.784 1.00 39.97 82 LEU A O 1
ATOM 602 N N . GLN A 1 83 ? 25.237 -32.043 -27.172 1.00 40.62 83 GLN A N 1
ATOM 603 C CA . GLN A 1 83 ? 25.688 -31.242 -28.317 1.00 40.62 83 GLN A CA 1
ATOM 604 C C . GLN A 1 83 ? 26.211 -32.068 -29.505 1.00 40.62 83 GLN A C 1
ATOM 606 O O . GLN A 1 83 ? 26.435 -31.508 -30.577 1.00 40.62 83 GLN A O 1
ATOM 611 N N . ASN A 1 84 ? 26.345 -33.391 -29.355 1.00 42.97 84 ASN A N 1
ATOM 612 C CA . ASN A 1 84 ? 26.861 -34.273 -30.410 1.00 42.97 84 ASN A CA 1
ATOM 613 C C . ASN A 1 84 ? 25.784 -34.948 -31.282 1.00 42.97 84 ASN A C 1
ATOM 615 O O . ASN A 1 84 ? 26.147 -35.569 -32.278 1.00 42.97 84 ASN A O 1
ATOM 619 N N . ASP A 1 85 ? 24.489 -34.804 -30.974 1.00 40.09 85 ASP A N 1
ATOM 620 C CA . ASP A 1 85 ? 23.413 -35.508 -31.705 1.00 40.09 85 ASP A CA 1
ATOM 621 C C . ASP A 1 85 ? 22.669 -34.637 -32.745 1.00 40.09 85 ASP A C 1
ATOM 623 O O . ASP A 1 85 ? 21.959 -35.127 -33.616 1.00 40.09 85 ASP A O 1
ATOM 627 N N . MET A 1 86 ? 22.889 -33.319 -32.758 1.00 38.34 86 MET A N 1
ATOM 628 C CA . MET A 1 86 ? 22.175 -32.379 -33.650 1.00 38.34 86 MET A CA 1
ATOM 629 C C . MET A 1 86 ? 22.867 -32.156 -35.009 1.00 38.34 86 MET A C 1
ATOM 631 O O . MET A 1 86 ? 22.683 -31.133 -35.668 1.00 38.34 86 MET A O 1
ATOM 635 N N . GLY A 1 87 ? 23.687 -33.115 -35.441 1.00 41.00 87 GLY A N 1
ATOM 636 C CA . GLY A 1 87 ? 24.578 -32.991 -36.592 1.00 41.00 87 GLY A CA 1
ATOM 637 C C . GLY A 1 87 ? 24.265 -33.917 -37.762 1.00 41.00 87 GLY A C 1
ATOM 638 O O . GLY A 1 87 ? 25.213 -34.338 -38.413 1.00 41.00 87 GLY A O 1
ATOM 639 N N . ARG A 1 88 ? 23.003 -34.294 -38.032 1.00 38.81 88 ARG A N 1
ATOM 640 C CA . ARG A 1 88 ? 22.612 -35.009 -39.273 1.00 38.81 88 ARG A CA 1
ATOM 641 C C . ARG A 1 88 ? 21.088 -35.081 -39.470 1.00 38.81 88 ARG A C 1
ATOM 643 O O . ARG A 1 88 ? 20.451 -36.032 -39.039 1.00 38.81 88 ARG A O 1
ATOM 650 N N . SER A 1 89 ? 20.513 -34.133 -40.208 1.00 33.66 89 SER A N 1
ATOM 651 C CA . SER A 1 89 ? 19.651 -34.413 -41.379 1.00 33.66 89 SER A CA 1
ATOM 652 C C . SER A 1 89 ? 18.870 -33.189 -41.838 1.00 33.66 89 SER A C 1
ATOM 654 O O . SER A 1 89 ? 18.327 -32.417 -41.058 1.00 33.66 89 SER A O 1
ATOM 656 N N . ALA A 1 90 ? 18.833 -33.054 -43.156 1.00 34.41 90 ALA A N 1
ATOM 657 C CA . ALA A 1 90 ? 18.300 -31.948 -43.919 1.00 34.41 90 ALA A CA 1
ATOM 658 C C . ALA A 1 90 ? 16.840 -32.187 -44.366 1.00 34.41 90 ALA A C 1
ATOM 660 O O . ALA A 1 90 ? 16.464 -33.305 -44.699 1.00 34.41 90 ALA A O 1
ATOM 661 N N . VAL A 1 91 ? 16.089 -31.081 -44.461 1.00 34.25 91 VAL A N 1
ATOM 662 C CA . VAL A 1 91 ? 15.049 -30.744 -45.461 1.00 34.25 91 VAL A CA 1
ATOM 663 C C . VAL A 1 91 ? 13.841 -31.691 -45.636 1.00 34.25 91 VAL A C 1
ATOM 665 O O . VAL A 1 91 ? 13.890 -32.665 -46.384 1.00 34.25 91 VAL A O 1
ATOM 668 N N . ARG A 1 92 ? 12.672 -31.251 -45.134 1.00 29.72 92 ARG A N 1
ATOM 669 C CA . ARG A 1 92 ? 11.383 -31.260 -45.867 1.00 29.72 92 ARG A CA 1
ATOM 670 C C . ARG A 1 92 ? 10.389 -30.252 -45.264 1.00 29.72 92 ARG A C 1
ATOM 672 O O . ARG A 1 92 ? 10.350 -30.074 -44.054 1.00 29.72 92 ARG A O 1
ATOM 679 N N . GLY A 1 93 ? 9.642 -29.569 -46.140 1.00 32.25 93 GLY A N 1
ATOM 680 C CA . GLY A 1 93 ? 8.672 -28.508 -45.825 1.00 32.25 93 GLY A CA 1
ATOM 681 C C . GLY A 1 93 ? 7.349 -28.986 -45.195 1.00 32.25 93 GLY A C 1
ATOM 682 O O . GLY A 1 93 ? 7.190 -30.177 -44.929 1.00 32.25 93 GLY A O 1
ATOM 683 N N . PRO A 1 94 ? 6.404 -28.058 -44.938 1.00 34.00 94 PRO A N 1
ATOM 684 C CA . PRO A 1 94 ? 5.481 -28.151 -43.812 1.00 34.00 94 PRO A CA 1
ATOM 685 C C . PRO A 1 94 ? 4.226 -28.969 -44.135 1.00 34.00 94 PRO A C 1
ATOM 687 O O . PRO A 1 94 ? 3.581 -28.764 -45.161 1.00 34.00 94 PRO A O 1
ATOM 690 N N . GLN A 1 95 ? 3.838 -29.845 -43.209 1.00 31.98 95 GLN A N 1
ATOM 691 C CA . GLN A 1 95 ? 2.479 -30.374 -43.113 1.00 31.98 95 GLN A CA 1
ATOM 692 C C . GLN A 1 95 ? 1.872 -29.927 -41.781 1.00 31.98 95 GLN A C 1
ATOM 694 O O . GLN A 1 95 ? 2.532 -29.958 -40.743 1.00 31.98 95 GLN A O 1
ATOM 699 N N . SER A 1 96 ? 0.626 -29.459 -41.843 1.00 34.88 96 SER A N 1
ATOM 700 C CA . SER A 1 96 ? -0.174 -29.005 -40.705 1.00 34.88 96 SER A CA 1
ATOM 701 C C . SER A 1 96 ? -0.330 -30.103 -39.648 1.00 34.88 96 SER A C 1
ATOM 703 O O . SER A 1 96 ? -0.707 -31.218 -40.013 1.00 34.88 96 SER A O 1
ATOM 705 N N . PRO A 1 97 ? -0.134 -29.820 -38.349 1.00 37.22 97 PRO A N 1
ATOM 706 C CA . PRO A 1 97 ? -0.489 -30.777 -37.321 1.00 37.22 97 PRO A CA 1
ATOM 707 C C . PRO A 1 97 ? -1.974 -30.650 -36.965 1.00 37.22 97 PRO A C 1
ATOM 709 O O . PRO A 1 97 ? -2.478 -29.591 -36.586 1.00 37.22 97 PRO A O 1
ATOM 712 N N . SER A 1 98 ? -2.662 -31.776 -37.107 1.00 40.09 98 SER A N 1
ATOM 713 C CA . SER A 1 98 ? -3.969 -32.075 -36.534 1.00 40.09 98 SER A CA 1
ATOM 714 C C . SER A 1 98 ? -3.969 -31.895 -35.009 1.00 40.09 98 SER A C 1
ATOM 716 O O . SER A 1 98 ? -2.940 -32.053 -34.356 1.00 40.09 98 SER A O 1
ATOM 718 N N . ARG A 1 99 ? -5.152 -31.563 -34.468 1.00 38.97 99 ARG A N 1
ATOM 719 C CA . ARG A 1 99 ? -5.480 -31.385 -33.038 1.00 38.97 99 ARG A CA 1
ATOM 720 C C . ARG A 1 99 ? -4.707 -32.328 -32.098 1.00 38.97 99 ARG A C 1
ATOM 722 O O . ARG A 1 99 ? -4.717 -33.529 -32.358 1.00 38.97 99 ARG A O 1
ATOM 729 N N . PRO A 1 100 ? -4.169 -31.837 -30.967 1.00 39.59 100 PRO A N 1
ATOM 730 C CA . PRO A 1 100 ? -3.694 -32.726 -29.923 1.00 39.59 100 PRO A CA 1
ATOM 731 C C . PRO A 1 100 ? -4.874 -33.361 -29.178 1.00 39.59 100 PRO A C 1
ATOM 733 O O . PRO A 1 100 ? -5.895 -32.717 -28.907 1.00 39.59 100 PRO A O 1
ATOM 736 N N . ASP A 1 101 ? -4.694 -34.644 -28.881 1.00 37.00 101 ASP A N 1
ATOM 737 C CA . ASP A 1 101 ? -5.548 -35.479 -28.051 1.00 37.00 101 ASP A CA 1
ATOM 738 C C . ASP A 1 101 ? -5.818 -34.862 -26.675 1.00 37.00 101 ASP A C 1
ATOM 740 O O . ASP A 1 101 ? -4.972 -34.209 -26.058 1.00 37.00 101 ASP A O 1
ATOM 744 N N . ARG A 1 102 ? -7.027 -35.124 -26.169 1.00 44.62 102 ARG A N 1
ATOM 745 C CA . ARG A 1 102 ? -7.389 -34.914 -24.766 1.00 44.62 102 ARG A CA 1
ATOM 746 C C . ARG A 1 102 ? -6.589 -35.904 -23.919 1.00 44.62 102 ARG A C 1
ATOM 748 O O . ARG A 1 102 ? -6.977 -37.058 -23.805 1.00 44.62 102 ARG A O 1
ATOM 755 N N . GLY A 1 103 ? -5.483 -35.454 -23.342 1.00 35.84 103 GLY A N 1
ATOM 756 C CA . GLY A 1 103 ? -4.623 -36.309 -22.525 1.00 35.84 103 GLY A CA 1
ATOM 757 C C . GLY A 1 103 ? -3.615 -35.517 -21.703 1.00 35.84 103 GLY A C 1
ATOM 758 O O . GLY A 1 103 ? -2.425 -35.785 -21.776 1.00 35.84 103 GLY A O 1
ATOM 759 N N . ALA A 1 104 ? -4.071 -34.493 -20.978 1.00 33.03 104 ALA A N 1
ATOM 760 C CA . ALA A 1 104 ? -3.258 -33.777 -19.985 1.00 33.03 104 ALA A CA 1
ATOM 761 C C . ALA A 1 104 ? -4.132 -33.072 -18.927 1.00 33.03 104 ALA A C 1
ATOM 763 O O . ALA A 1 104 ? -3.827 -31.966 -18.492 1.00 33.03 104 ALA A O 1
ATOM 764 N N . ALA A 1 105 ? -5.250 -33.700 -18.545 1.00 34.78 105 ALA A N 1
ATOM 765 C CA . ALA A 1 105 ? -6.132 -33.232 -17.472 1.00 34.78 105 ALA A CA 1
ATOM 766 C C . ALA A 1 105 ? -6.303 -34.264 -16.337 1.00 34.78 105 ALA A C 1
ATOM 768 O O . ALA A 1 105 ? -7.130 -34.063 -15.463 1.00 34.78 105 ALA A O 1
ATOM 769 N N . GLU A 1 106 ? -5.518 -35.347 -16.313 1.00 38.16 106 GLU A N 1
ATOM 770 C CA . GLU A 1 106 ? -5.731 -36.477 -15.386 1.00 38.16 106 GLU A CA 1
ATOM 771 C C . GLU A 1 106 ? -4.570 -36.706 -14.401 1.00 38.16 106 GLU A C 1
ATOM 773 O O . GLU A 1 106 ? -4.317 -37.831 -13.980 1.00 38.16 106 GLU A O 1
ATOM 778 N N . GLN A 1 107 ? -3.835 -35.658 -14.005 1.00 40.44 107 GLN A N 1
ATOM 779 C CA . GLN A 1 107 ? -2.723 -35.823 -13.051 1.00 40.44 107 GLN A CA 1
ATOM 780 C C . GLN A 1 107 ? -2.729 -34.848 -11.866 1.00 40.44 107 GLN A C 1
ATOM 782 O O . GLN A 1 107 ? -1.683 -34.563 -11.292 1.00 40.44 107 GLN A O 1
ATOM 787 N N . PHE A 1 108 ? -3.920 -34.392 -11.461 1.00 38.03 108 PHE A N 1
ATOM 788 C CA . PHE A 1 108 ? -4.142 -33.688 -10.187 1.00 38.03 108 PHE A CA 1
ATOM 789 C C . PHE A 1 108 ? -5.338 -34.226 -9.374 1.00 38.03 108 PHE A C 1
ATOM 791 O O . PHE A 1 108 ? -5.732 -33.605 -8.394 1.00 38.03 108 PHE A O 1
ATOM 798 N N . ASP A 1 109 ? -5.861 -35.408 -9.716 1.00 36.94 109 ASP A N 1
ATOM 799 C CA . ASP A 1 109 ? -7.062 -35.996 -9.092 1.00 36.94 109 ASP A CA 1
ATOM 800 C C . ASP A 1 109 ? -6.773 -37.078 -8.032 1.00 36.94 109 ASP A C 1
ATOM 802 O O . ASP A 1 109 ? -7.638 -37.888 -7.715 1.00 36.94 109 ASP A O 1
ATOM 806 N N . ASN A 1 110 ? -5.569 -37.123 -7.448 1.00 37.28 110 ASN A N 1
ATOM 807 C CA . ASN A 1 110 ? -5.257 -38.143 -6.435 1.00 37.28 110 ASN A CA 1
ATOM 808 C C . ASN A 1 110 ? -4.591 -37.589 -5.169 1.00 37.28 110 ASN A C 1
ATOM 810 O O . ASN A 1 110 ? -3.529 -38.043 -4.742 1.00 37.28 110 ASN A O 1
ATOM 814 N N . TRP A 1 111 ? -5.246 -36.603 -4.553 1.00 35.94 111 TRP A N 1
ATOM 815 C CA . TRP A 1 111 ? -5.074 -36.328 -3.127 1.00 35.94 111 TRP A CA 1
ATOM 816 C C . TRP A 1 111 ? -6.024 -37.248 -2.344 1.00 35.94 111 TRP A C 1
ATOM 818 O O . TRP A 1 111 ? -7.204 -37.301 -2.694 1.00 35.94 111 TRP A O 1
ATOM 828 N N . PRO A 1 112 ? -5.582 -37.982 -1.308 1.00 38.72 112 PRO A N 1
ATOM 829 C CA . PRO A 1 112 ? -6.483 -38.860 -0.573 1.00 38.72 112 PRO A CA 1
ATOM 830 C C . PRO A 1 112 ? -7.600 -38.042 0.090 1.00 38.72 112 PRO A C 1
ATOM 832 O O . PRO A 1 112 ? -7.332 -37.122 0.866 1.00 38.72 112 PRO A O 1
ATOM 835 N N . GLU A 1 113 ? -8.856 -38.390 -0.209 1.00 45.28 113 GLU A N 1
ATOM 836 C CA . GLU A 1 113 ? -10.033 -37.874 0.492 1.00 45.28 113 GLU A CA 1
ATOM 837 C C . GLU A 1 113 ? -9.894 -38.146 1.995 1.00 45.28 113 GLU A C 1
ATOM 839 O O . GLU A 1 113 ? -9.959 -39.289 2.463 1.00 45.28 113 GLU A O 1
ATOM 844 N N . LEU A 1 114 ? -9.735 -37.083 2.783 1.00 44.78 114 LEU A N 1
ATOM 845 C CA . LEU A 1 114 ? -9.939 -37.154 4.223 1.00 44.78 114 LEU A CA 1
ATOM 846 C C . LEU A 1 114 ? -11.437 -37.342 4.466 1.00 44.78 114 LEU A C 1
ATOM 848 O O . LEU A 1 114 ? -12.220 -36.395 4.403 1.00 44.78 114 LEU A O 1
ATOM 852 N N . ARG A 1 115 ? -11.840 -38.587 4.741 1.00 43.94 115 ARG A N 1
ATOM 853 C CA . ARG A 1 115 ? -13.187 -38.891 5.229 1.00 43.94 115 ARG A CA 1
ATOM 854 C C . ARG A 1 115 ? -13.463 -38.071 6.497 1.00 43.94 115 ARG A C 1
ATOM 856 O O . ARG A 1 115 ? -12.635 -38.105 7.412 1.00 43.94 115 ARG A O 1
ATOM 863 N N . PRO A 1 116 ? -14.622 -37.403 6.618 1.00 46.94 116 PRO A N 1
ATOM 864 C CA . PRO A 1 116 ? -15.038 -36.865 7.903 1.00 46.94 116 PRO A CA 1
ATOM 865 C C . PRO A 1 116 ? -15.222 -38.037 8.883 1.00 46.94 116 PRO A C 1
ATOM 867 O O . PRO A 1 116 ? -15.796 -39.065 8.500 1.00 46.94 116 PRO A O 1
ATOM 870 N N . PRO A 1 117 ? -14.737 -37.939 10.133 1.00 43.78 117 PRO A N 1
ATOM 871 C CA . PRO A 1 117 ? -14.981 -38.984 11.111 1.00 43.78 117 PRO A CA 1
ATOM 872 C C . PRO A 1 117 ? -16.489 -39.092 11.362 1.00 43.78 117 PRO A C 1
ATOM 874 O O . PRO A 1 117 ? -17.173 -38.102 11.621 1.00 43.78 117 PRO A O 1
ATOM 877 N N . GLN A 1 118 ? -17.006 -40.316 11.249 1.00 39.41 118 GLN A N 1
ATOM 878 C CA . GLN A 1 118 ? -18.386 -40.645 11.579 1.00 39.41 118 GLN A CA 1
ATOM 879 C C . GLN A 1 118 ? -18.662 -40.294 13.043 1.00 39.41 118 GLN A C 1
ATOM 881 O O . GLN A 1 118 ? -17.910 -40.683 13.937 1.00 39.41 118 GLN A O 1
ATOM 886 N N . ALA A 1 119 ? -19.762 -39.581 13.278 1.00 38.72 119 ALA A N 1
ATOM 887 C CA . ALA A 1 119 ? -20.279 -39.313 14.607 1.00 38.72 119 ALA A CA 1
ATOM 888 C C . ALA A 1 119 ? -20.687 -40.636 15.273 1.00 38.72 119 ALA A C 1
ATOM 890 O O . ALA A 1 119 ? -21.752 -41.186 14.997 1.00 38.72 119 ALA A O 1
ATOM 891 N N . GLN A 1 120 ? -19.828 -41.152 16.150 1.00 36.03 120 GLN A N 1
ATOM 892 C CA . GLN A 1 120 ? -20.212 -42.167 17.119 1.00 36.03 120 GLN A CA 1
ATOM 893 C C . GLN A 1 120 ? -20.814 -41.462 18.334 1.00 36.03 120 GLN A C 1
ATOM 895 O O . GLN A 1 120 ? -20.181 -40.634 18.988 1.00 36.03 120 GLN A O 1
ATOM 900 N N . SER A 1 121 ? -22.074 -41.784 18.606 1.00 44.34 121 SER A N 1
ATOM 901 C CA . SER A 1 121 ? -22.797 -41.407 19.812 1.00 44.34 121 SER A CA 1
ATOM 902 C C . SER A 1 121 ? -22.087 -41.967 21.048 1.00 44.34 121 SER A C 1
ATOM 904 O O . SER A 1 121 ? -22.154 -43.170 21.305 1.00 44.34 121 SER A O 1
ATOM 906 N N . HIS A 1 122 ? -21.441 -41.102 21.828 1.00 36.62 122 HIS A N 1
ATOM 907 C CA . HIS A 1 122 ? -20.991 -41.432 23.177 1.00 36.62 122 HIS A CA 1
ATOM 908 C C . HIS A 1 122 ? -21.959 -40.863 24.214 1.00 36.62 122 HIS A C 1
ATOM 910 O O . HIS A 1 122 ? -22.375 -39.707 24.152 1.00 36.62 122 HIS A O 1
ATOM 916 N N . ALA A 1 123 ? -22.334 -41.739 25.142 1.00 39.91 123 ALA A N 1
ATOM 917 C CA . ALA A 1 123 ? -23.236 -41.500 26.252 1.00 39.91 123 ALA A CA 1
ATOM 918 C C . ALA A 1 123 ? -22.805 -40.317 27.135 1.00 39.91 123 ALA A C 1
ATOM 920 O O . ALA A 1 123 ? -21.621 -40.054 27.342 1.00 39.91 123 ALA A O 1
ATOM 921 N N . THR A 1 124 ? -23.812 -39.646 27.689 1.00 43.59 124 THR A N 1
ATOM 922 C CA . THR A 1 124 ? -23.733 -38.549 28.653 1.00 43.59 124 THR A CA 1
ATOM 923 C C . THR A 1 124 ? -22.827 -38.899 29.839 1.00 43.59 124 THR A C 1
ATOM 925 O O . THR A 1 124 ? -23.156 -39.779 30.633 1.00 43.59 124 THR A O 1
ATOM 928 N N . GLN A 1 125 ? -21.710 -38.182 29.995 1.00 43.78 125 GLN A N 1
ATOM 929 C CA . GLN A 1 125 ? -20.974 -38.116 31.260 1.00 43.78 125 GLN A CA 1
ATOM 930 C C . GLN A 1 125 ? -21.343 -36.827 32.004 1.00 43.78 125 GLN A C 1
ATOM 932 O O . GLN A 1 125 ? -21.474 -35.760 31.405 1.00 43.78 125 GLN A O 1
ATOM 937 N N . ALA A 1 126 ? -21.562 -36.967 33.311 1.00 51.94 126 ALA A N 1
ATOM 938 C CA . ALA A 1 126 ? -21.915 -35.901 34.245 1.00 51.94 126 ALA A CA 1
ATOM 939 C C . ALA A 1 126 ? -20.781 -34.859 34.410 1.00 51.94 126 ALA A C 1
ATOM 941 O O . ALA A 1 126 ? -19.627 -35.163 34.103 1.00 51.94 126 ALA A O 1
ATOM 942 N N . PRO A 1 127 ? -21.071 -33.643 34.919 1.00 51.25 127 PRO A N 1
ATOM 943 C CA . PRO A 1 127 ? -20.075 -32.586 35.048 1.00 51.25 127 PRO A CA 1
ATOM 944 C C . PRO A 1 127 ? -19.030 -32.933 36.115 1.00 51.25 127 PRO A C 1
ATOM 946 O O . PRO A 1 127 ? -19.372 -33.313 37.236 1.00 51.25 127 PRO A O 1
ATOM 949 N N . VAL A 1 128 ? -17.755 -32.748 35.778 1.00 47.62 128 VAL A N 1
ATOM 950 C CA . VAL A 1 128 ? -16.631 -32.831 36.719 1.00 47.62 128 VAL A CA 1
ATOM 951 C C . VAL A 1 128 ? -16.535 -31.496 37.484 1.00 47.62 128 VAL A C 1
ATOM 953 O O . VAL A 1 128 ? -16.619 -30.443 36.848 1.00 47.62 128 VAL A O 1
ATOM 956 N N . PRO A 1 129 ? -16.385 -31.488 38.824 1.00 57.59 129 PRO A N 1
ATOM 957 C CA . PRO A 1 129 ? -16.255 -30.253 39.603 1.00 57.59 129 PRO A CA 1
ATOM 958 C C . PRO A 1 129 ? -14.948 -29.499 39.281 1.00 57.59 129 PRO A C 1
ATOM 960 O O . PRO A 1 129 ? -13.977 -30.115 38.834 1.00 57.59 129 PRO A O 1
ATOM 963 N N . PRO A 1 130 ? -14.888 -28.172 39.514 1.00 57.94 130 PRO A N 1
ATOM 964 C CA . PRO A 1 130 ? -13.721 -27.368 39.175 1.00 57.94 130 PRO A CA 1
ATOM 965 C C . PRO A 1 130 ? -12.519 -27.750 40.046 1.00 57.94 130 PRO A C 1
ATOM 967 O O . PRO A 1 130 ? -12.588 -27.743 41.276 1.00 57.94 130 PRO A O 1
ATOM 970 N N . VAL A 1 131 ? -11.397 -28.058 39.394 1.00 53.31 131 VAL A N 1
ATOM 971 C CA . VAL A 1 131 ? -10.100 -28.255 40.047 1.00 53.31 131 VAL A CA 1
ATOM 972 C C . VAL A 1 131 ? -9.603 -26.896 40.542 1.00 53.31 131 VAL A C 1
ATOM 974 O O . VAL A 1 131 ? -9.452 -25.956 39.763 1.00 53.31 131 VAL A O 1
ATOM 977 N N . ALA A 1 132 ? -9.371 -26.789 41.850 1.00 52.28 132 ALA A N 1
ATOM 978 C CA . ALA A 1 132 ? -8.807 -25.602 42.478 1.00 52.28 132 ALA A CA 1
ATOM 979 C C . ALA A 1 132 ? -7.394 -25.314 41.944 1.00 52.28 132 ALA A C 1
ATOM 981 O O . ALA A 1 132 ? -6.551 -26.210 41.878 1.00 52.28 132 ALA A O 1
ATOM 982 N N . SER A 1 133 ? -7.124 -24.052 41.603 1.00 52.56 133 SER A N 1
ATOM 983 C CA . SER A 1 133 ? -5.791 -23.586 41.214 1.00 52.56 133 SER A CA 1
ATOM 984 C C . SER A 1 133 ? -4.760 -23.895 42.310 1.00 52.56 133 SER A C 1
ATOM 986 O O . SER A 1 133 ? -5.052 -23.677 43.492 1.00 52.56 133 SER A O 1
ATOM 988 N N . PRO A 1 134 ? -3.542 -24.355 41.967 1.00 49.75 134 PRO A N 1
ATOM 989 C CA . PRO A 1 134 ? -2.513 -24.605 42.965 1.00 49.75 134 PRO A CA 1
ATOM 990 C C . PRO A 1 134 ? -2.121 -23.292 43.653 1.00 49.75 134 PRO A C 1
ATOM 992 O O . PRO A 1 134 ? -1.733 -22.312 43.015 1.00 49.75 134 PRO A O 1
ATOM 995 N N . ARG A 1 135 ? -2.240 -23.275 44.984 1.00 47.22 135 ARG A N 1
ATOM 996 C CA . ARG A 1 135 ? -1.759 -22.191 45.843 1.00 47.22 135 ARG A CA 1
ATOM 997 C C . ARG A 1 135 ? -0.235 -22.137 45.732 1.00 47.22 135 ARG A C 1
ATOM 999 O O . ARG A 1 135 ? 0.446 -23.056 46.177 1.00 47.22 135 ARG A O 1
ATOM 1006 N N . VAL A 1 136 ? 0.293 -21.062 45.154 1.00 52.38 136 VAL A N 1
ATOM 1007 C CA . VAL A 1 136 ? 1.734 -20.782 45.171 1.00 52.38 136 VAL A CA 1
ATOM 1008 C C . VAL A 1 136 ? 2.146 -20.540 46.633 1.00 52.38 136 VAL A C 1
ATOM 1010 O O . VAL A 1 136 ? 1.514 -19.706 47.290 1.00 52.38 136 VAL A O 1
ATOM 1013 N N . PRO A 1 137 ? 3.148 -21.247 47.187 1.00 45.72 137 PRO A N 1
ATOM 1014 C CA . PRO A 1 137 ? 3.636 -20.966 48.531 1.00 45.72 137 PRO A CA 1
ATOM 1015 C C . PRO A 1 137 ? 4.193 -19.540 48.584 1.00 45.72 137 PRO A C 1
ATOM 1017 O O . PRO A 1 137 ? 5.144 -19.215 47.874 1.00 45.72 137 PRO A O 1
ATOM 1020 N N . GLN A 1 138 ? 3.606 -18.677 49.416 1.00 42.12 138 GLN A N 1
ATOM 1021 C CA . GLN A 1 138 ? 4.215 -17.389 49.736 1.00 42.12 138 GLN A CA 1
ATOM 1022 C C . GLN A 1 138 ? 5.471 -17.650 50.568 1.00 42.12 138 GLN A C 1
ATOM 1024 O O . GLN A 1 138 ? 5.393 -17.958 51.757 1.00 42.12 138 GLN A O 1
ATOM 1029 N N . LEU A 1 139 ? 6.633 -17.543 49.926 1.00 43.19 139 LEU A N 1
ATOM 1030 C CA . LEU A 1 139 ? 7.919 -17.530 50.603 1.00 43.19 139 LEU A CA 1
ATOM 1031 C C . LEU A 1 139 ? 8.004 -16.228 51.414 1.00 43.19 139 LEU A C 1
ATOM 1033 O O . LEU A 1 139 ? 8.143 -15.143 50.852 1.00 43.19 139 LEU A O 1
ATOM 1037 N N . GLN A 1 140 ? 7.882 -16.322 52.738 1.00 48.06 140 GLN A N 1
ATOM 1038 C CA . GLN A 1 140 ? 8.194 -15.210 53.631 1.00 48.06 140 GLN A CA 1
ATOM 1039 C C . GLN A 1 140 ? 9.710 -15.000 53.614 1.00 48.06 140 GLN A C 1
ATOM 1041 O O . GLN A 1 140 ? 10.454 -15.692 54.303 1.00 48.06 140 GLN A O 1
ATOM 1046 N N . THR A 1 141 ? 10.187 -14.059 52.802 1.00 45.03 141 THR A N 1
ATOM 1047 C CA . THR A 1 141 ? 11.592 -13.651 52.821 1.00 45.03 141 THR A CA 1
ATOM 1048 C C . THR A 1 141 ? 11.788 -12.575 53.885 1.00 45.03 141 THR A C 1
ATOM 1050 O O . THR A 1 141 ? 11.761 -11.379 53.602 1.00 45.03 141 THR A O 1
ATOM 1053 N N . SER A 1 142 ? 12.000 -12.992 55.132 1.00 50.34 142 SER A N 1
ATOM 1054 C CA . SER A 1 142 ? 12.701 -12.166 56.114 1.00 50.34 142 SER A CA 1
ATOM 1055 C C . SER A 1 142 ? 14.191 -12.196 55.773 1.00 50.34 142 SER A C 1
ATOM 1057 O O . SER A 1 142 ? 14.935 -13.061 56.230 1.00 50.34 142 SER A O 1
ATOM 1059 N N . GLY A 1 143 ? 14.612 -11.277 54.912 1.00 42.44 143 GLY A N 1
ATOM 1060 C CA . GLY A 1 143 ? 16.006 -11.097 54.535 1.00 42.44 143 GLY A CA 1
ATOM 1061 C C . GLY A 1 143 ? 16.200 -9.686 54.018 1.00 42.44 143 GLY A C 1
ATOM 1062 O O . GLY A 1 143 ? 15.677 -9.337 52.964 1.00 42.44 143 GLY A O 1
ATOM 1063 N N . GLN A 1 144 ? 16.923 -8.866 54.781 1.00 52.81 144 GLN A N 1
ATOM 1064 C CA . GLN A 1 144 ? 17.419 -7.582 54.306 1.00 52.81 144 GLN A CA 1
ATOM 1065 C C . GLN A 1 144 ? 18.300 -7.821 53.078 1.00 52.81 144 GLN A C 1
ATOM 1067 O O . GLN A 1 144 ? 19.448 -8.243 53.193 1.00 52.81 144 GLN A O 1
ATOM 1072 N N . VAL A 1 145 ? 17.751 -7.549 51.899 1.00 46.84 145 VAL A N 1
ATOM 1073 C CA . VAL A 1 145 ? 18.521 -7.448 50.664 1.00 46.84 145 VAL A CA 1
ATOM 1074 C C . VAL A 1 145 ? 18.983 -6.005 50.526 1.00 46.84 145 VAL A C 1
ATOM 1076 O O . VAL A 1 145 ? 18.181 -5.076 50.437 1.00 46.84 145 VAL A O 1
ATOM 1079 N N . HIS A 1 146 ? 20.305 -5.843 50.559 1.00 48.62 146 HIS A N 1
ATOM 1080 C CA . HIS A 1 146 ? 21.019 -4.646 50.139 1.00 48.62 146 HIS A CA 1
ATOM 1081 C C . HIS A 1 146 ? 20.438 -4.085 48.833 1.00 48.62 146 HIS A C 1
ATOM 1083 O O . HIS A 1 146 ? 20.164 -4.847 47.908 1.00 48.62 146 HIS A O 1
ATOM 1089 N N . GLY A 1 147 ? 20.290 -2.755 48.801 1.00 52.94 147 GLY A N 1
ATOM 1090 C CA . GLY A 1 147 ? 19.921 -1.898 47.670 1.00 52.94 147 GLY A CA 1
ATOM 1091 C C . GLY A 1 147 ? 19.633 -2.612 46.354 1.00 52.94 147 GLY A C 1
ATOM 1092 O O . GLY A 1 147 ? 20.515 -2.748 45.508 1.00 52.94 147 GLY A O 1
ATOM 1093 N N . SER A 1 148 ? 18.378 -3.018 46.161 1.00 52.06 148 SER A N 1
ATOM 1094 C CA . SER A 1 148 ? 17.907 -3.381 44.833 1.00 52.06 148 SER A CA 1
ATOM 1095 C C . SER A 1 148 ? 17.869 -2.100 44.004 1.00 52.06 148 SER A C 1
ATOM 1097 O O . SER A 1 148 ? 16.996 -1.252 44.189 1.00 52.06 148 SER A O 1
ATOM 1099 N N . LEU A 1 149 ? 18.858 -1.938 43.125 1.00 58.22 149 LEU A N 1
ATOM 1100 C CA . LEU A 1 149 ? 18.888 -0.944 42.054 1.00 58.22 149 LEU A CA 1
ATOM 1101 C C . LEU A 1 149 ? 17.799 -1.274 41.019 1.00 58.22 149 LEU A C 1
ATOM 1103 O O . LEU A 1 149 ? 18.099 -1.471 39.845 1.00 58.22 149 LEU A O 1
ATOM 1107 N N . VAL A 1 150 ? 16.535 -1.386 41.439 1.00 64.12 150 VAL A N 1
ATOM 1108 C CA . VAL A 1 150 ? 15.419 -1.395 40.495 1.00 64.12 150 VAL A CA 1
ATOM 1109 C C . VAL A 1 150 ? 15.418 -0.000 39.879 1.00 64.12 150 VAL A C 1
ATOM 1111 O O . VAL A 1 150 ? 15.245 0.972 40.621 1.00 64.12 150 VAL A O 1
ATOM 1114 N N . PRO A 1 151 ? 15.661 0.144 38.564 1.00 67.62 151 PRO A N 1
ATOM 1115 C CA . PRO A 1 151 ? 15.577 1.448 37.932 1.00 67.62 151 PRO A CA 1
ATOM 1116 C C . PRO A 1 151 ? 14.190 2.018 38.222 1.00 67.62 151 PRO A C 1
ATOM 1118 O O . PRO A 1 151 ? 13.186 1.322 38.058 1.00 67.62 151 PRO A O 1
ATOM 1121 N N . SER A 1 152 ? 14.123 3.259 38.694 1.00 74.56 152 SER A N 1
ATOM 1122 C CA . SER A 1 152 ? 12.851 3.935 38.910 1.00 74.56 152 SER A CA 1
ATOM 1123 C C . SER A 1 152 ? 12.135 4.087 37.565 1.00 74.56 152 SER A C 1
ATOM 1125 O O . SER A 1 152 ? 12.507 4.907 36.729 1.00 74.56 152 SER A O 1
ATOM 1127 N N . VAL A 1 153 ? 11.107 3.270 37.334 1.00 79.94 153 VAL A N 1
ATOM 1128 C CA . VAL A 1 153 ? 10.247 3.382 36.153 1.00 79.94 153 VAL A CA 1
ATOM 1129 C C . VAL A 1 153 ? 9.210 4.462 36.436 1.00 79.94 153 VAL A C 1
ATOM 1131 O O . VAL A 1 153 ? 8.359 4.288 37.306 1.00 79.94 153 VAL A O 1
ATOM 1134 N N . GLN A 1 154 ? 9.285 5.582 35.720 1.00 81.00 154 GLN A N 1
ATOM 1135 C CA . GLN A 1 154 ? 8.264 6.629 35.775 1.00 81.00 154 GLN A CA 1
ATOM 1136 C C . GLN A 1 154 ? 7.196 6.355 34.706 1.00 81.00 154 GLN A C 1
ATOM 1138 O O . GLN A 1 154 ? 7.531 6.335 33.520 1.00 81.00 154 GLN A O 1
ATOM 1143 N N . PRO A 1 155 ? 5.922 6.138 35.081 1.00 81.81 155 PRO A N 1
ATOM 1144 C CA . PRO A 1 155 ? 4.842 5.991 34.113 1.00 81.81 155 PRO A CA 1
ATOM 1145 C C . PRO A 1 155 ? 4.649 7.284 33.310 1.00 81.81 155 PRO A C 1
ATOM 1147 O O . PRO A 1 155 ? 4.506 8.360 33.888 1.00 81.81 155 PRO A O 1
ATOM 1150 N N . GLN A 1 156 ? 4.596 7.181 31.980 1.00 86.38 156 GLN A N 1
ATOM 1151 C CA . GLN A 1 156 ? 4.232 8.295 31.102 1.00 86.38 156 GLN A CA 1
ATOM 1152 C C . GLN A 1 156 ? 2.768 8.154 30.672 1.00 86.38 156 GLN A C 1
ATOM 1154 O O . GLN A 1 156 ? 2.373 7.121 30.131 1.00 86.38 156 GLN A O 1
ATOM 1159 N N . ALA A 1 157 ? 1.962 9.192 30.905 1.00 87.06 157 ALA A N 1
ATOM 1160 C CA . ALA A 1 157 ? 0.579 9.229 30.437 1.00 87.06 157 ALA A CA 1
ATOM 1161 C C . ALA A 1 157 ? 0.523 9.286 28.901 1.00 87.06 157 ALA A C 1
ATOM 1163 O O . ALA A 1 157 ? 1.314 9.987 28.265 1.00 87.06 157 ALA A O 1
ATOM 1164 N N . LEU A 1 158 ? -0.424 8.559 28.307 1.00 87.31 158 LEU A N 1
ATOM 1165 C CA . LEU A 1 158 ? -0.664 8.607 26.869 1.00 87.31 158 LEU A CA 1
ATOM 1166 C C . LEU A 1 158 ? -1.452 9.869 26.499 1.00 87.31 158 LEU A C 1
ATOM 1168 O O . LEU A 1 158 ? -2.265 10.374 27.270 1.00 87.31 158 LEU A O 1
ATOM 1172 N N . SER A 1 159 ? -1.238 10.373 25.284 1.00 88.56 159 SER A N 1
ATOM 1173 C CA . SER A 1 159 ? -2.140 11.372 24.709 1.00 88.56 159 SER A CA 1
ATOM 1174 C C . SER A 1 159 ? -3.485 10.723 24.358 1.00 88.56 159 SER A C 1
ATOM 1176 O O . SER A 1 159 ? -3.536 9.543 24.007 1.00 88.56 159 SER A O 1
ATOM 1178 N N . ARG A 1 160 ? -4.578 11.501 24.346 1.00 88.56 160 ARG A N 1
ATOM 1179 C CA . ARG A 1 160 ? -5.913 11.007 23.933 1.00 88.56 160 ARG A CA 1
ATOM 1180 C C . ARG A 1 160 ? -5.908 10.349 22.547 1.00 88.56 160 ARG A C 1
ATOM 1182 O O . ARG A 1 160 ? -6.612 9.370 22.301 1.00 88.56 160 ARG A O 1
ATOM 1189 N N . MET A 1 161 ? -5.101 10.882 21.626 1.00 86.38 161 M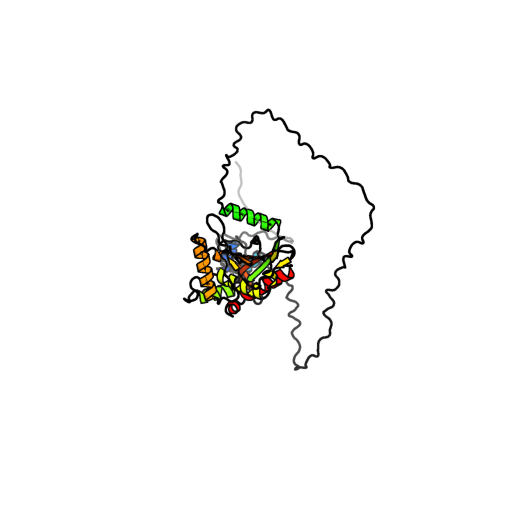ET A N 1
ATOM 1190 C CA . MET A 1 161 ? -4.931 10.301 20.293 1.00 86.38 161 MET A CA 1
ATOM 1191 C C . MET A 1 161 ? -4.279 8.918 20.380 1.00 86.38 161 MET A C 1
ATOM 1193 O O . MET A 1 161 ? -4.755 7.972 19.755 1.00 86.38 161 MET A O 1
ATOM 1197 N N . ARG A 1 162 ? -3.226 8.775 21.192 1.00 89.00 162 ARG A N 1
ATOM 1198 C CA . ARG A 1 162 ? -2.524 7.504 21.386 1.00 89.00 162 ARG A CA 1
ATOM 1199 C C . ARG A 1 162 ? -3.394 6.462 22.089 1.00 89.00 162 ARG A C 1
ATOM 1201 O O . ARG A 1 162 ? -3.356 5.302 21.693 1.00 89.00 162 ARG A O 1
ATOM 1208 N N . GLU A 1 163 ? -4.218 6.872 23.051 1.00 90.69 163 GLU A N 1
ATOM 1209 C CA . GLU A 1 163 ? -5.235 6.014 23.682 1.00 90.69 163 GLU A CA 1
ATOM 1210 C C . GLU A 1 163 ? -6.249 5.492 22.655 1.00 90.69 163 GLU A C 1
ATOM 1212 O O . GLU A 1 163 ? -6.532 4.295 22.608 1.00 90.69 163 GLU A O 1
ATOM 1217 N N . THR A 1 164 ? -6.738 6.371 21.773 1.00 89.19 164 THR A N 1
ATOM 1218 C CA . THR A 1 164 ? -7.671 5.993 20.699 1.00 89.19 164 THR A CA 1
ATOM 1219 C C . THR A 1 164 ? -7.036 4.989 19.735 1.00 89.19 164 THR A C 1
ATOM 1221 O O . THR A 1 164 ? -7.665 3.998 19.365 1.00 89.19 164 THR A O 1
ATOM 1224 N N . ILE A 1 165 ? -5.776 5.215 19.343 1.00 87.94 165 ILE A N 1
ATOM 1225 C CA . ILE A 1 165 ? -5.021 4.279 18.498 1.00 87.94 165 ILE A CA 1
ATOM 1226 C C . ILE A 1 165 ? -4.889 2.927 19.202 1.00 87.94 165 ILE A C 1
ATOM 1228 O O . ILE A 1 165 ? -5.200 1.904 18.599 1.00 87.94 165 ILE A O 1
ATOM 1232 N N . ALA A 1 166 ? -4.479 2.912 20.473 1.00 90.56 166 ALA A N 1
ATOM 1233 C CA . ALA A 1 166 ? -4.319 1.681 21.241 1.00 90.56 166 ALA A CA 1
ATOM 1234 C C . ALA A 1 166 ? -5.628 0.879 21.307 1.00 90.56 166 ALA A C 1
ATOM 1236 O O . ALA A 1 166 ? -5.632 -0.312 21.001 1.00 90.56 166 ALA A O 1
ATOM 1237 N N . SER A 1 167 ? -6.746 1.543 21.616 1.00 92.75 167 SER A N 1
ATOM 1238 C CA . SER A 1 167 ? -8.069 0.914 21.652 1.00 92.75 167 SER A CA 1
ATOM 1239 C C . SER A 1 167 ? -8.457 0.300 20.301 1.00 92.75 167 SER A C 1
ATOM 1241 O O . SER A 1 167 ? -8.845 -0.866 20.260 1.00 92.75 167 SER A O 1
ATOM 1243 N N . ARG A 1 168 ? -8.264 1.028 19.191 1.00 91.81 168 ARG A N 1
ATOM 1244 C CA . ARG A 1 168 ? -8.560 0.527 17.835 1.00 91.81 168 ARG A CA 1
ATOM 1245 C C . ARG A 1 168 ? -7.675 -0.641 17.410 1.00 91.81 168 ARG A C 1
ATOM 1247 O O . ARG A 1 168 ? -8.140 -1.541 16.715 1.00 91.81 168 ARG A O 1
ATOM 1254 N N . MET A 1 169 ? -6.399 -0.633 17.793 1.00 92.94 169 MET A N 1
ATOM 1255 C CA . MET A 1 169 ? -5.493 -1.741 17.480 1.00 92.94 169 MET A CA 1
ATOM 1256 C C . MET A 1 169 ? -5.905 -3.010 18.224 1.00 92.94 169 MET A C 1
ATOM 1258 O O . MET A 1 169 ? -5.962 -4.068 17.607 1.00 92.94 169 MET A O 1
ATOM 1262 N N . VAL A 1 170 ? -6.254 -2.895 19.511 1.00 95.19 170 VAL A N 1
ATOM 1263 C CA . VAL A 1 170 ? -6.762 -4.018 20.316 1.00 95.19 170 VAL A CA 1
ATOM 1264 C C . VAL A 1 170 ? -8.074 -4.555 19.743 1.00 95.19 170 VAL A C 1
ATOM 1266 O O . VAL A 1 170 ? -8.221 -5.766 19.601 1.00 95.19 170 VAL A O 1
ATOM 1269 N N . GLU A 1 171 ? -9.004 -3.673 19.368 1.00 94.69 171 GLU A N 1
ATOM 1270 C CA . GLU A 1 171 ? -10.250 -4.054 18.694 1.00 94.69 171 GLU A CA 1
ATOM 1271 C C . GLU A 1 171 ? -9.969 -4.866 17.425 1.00 94.69 171 GLU A C 1
ATOM 1273 O O . GLU A 1 171 ? -10.515 -5.955 17.260 1.00 94.69 171 GLU A O 1
ATOM 1278 N N . SER A 1 172 ? -9.080 -4.376 16.558 1.00 95.38 172 SER A N 1
ATOM 1279 C CA . SER A 1 172 ? -8.741 -5.037 15.296 1.00 95.38 172 SER A CA 1
ATOM 1280 C C . SER A 1 172 ? -8.157 -6.435 15.507 1.00 95.38 172 SER A C 1
ATOM 1282 O O . SER A 1 172 ? -8.694 -7.413 14.989 1.00 95.38 172 SER A O 1
ATOM 1284 N N . VAL A 1 173 ? -7.094 -6.565 16.306 1.00 95.38 173 VAL A N 1
ATOM 1285 C CA . VAL A 1 173 ? -6.393 -7.853 16.456 1.00 95.38 173 VAL A CA 1
ATOM 1286 C C . VAL A 1 173 ? -7.214 -8.901 17.206 1.00 95.38 173 VAL A C 1
ATOM 1288 O O . VAL A 1 173 ? -7.054 -10.090 16.946 1.00 95.38 173 VAL A O 1
ATOM 1291 N N . ASN A 1 174 ? -8.113 -8.483 18.103 1.00 95.38 174 ASN A N 1
ATOM 1292 C CA . ASN A 1 174 ? -8.979 -9.409 18.835 1.00 95.38 174 ASN A CA 1
ATOM 1293 C C . ASN A 1 174 ? -10.208 -9.848 18.029 1.00 95.38 174 ASN A C 1
ATOM 1295 O O . ASN A 1 174 ? -10.764 -10.909 18.307 1.00 95.38 174 ASN A O 1
ATOM 1299 N N . SER A 1 175 ? -10.669 -9.035 17.073 1.00 93.62 175 SER A N 1
ATOM 1300 C CA . SER A 1 175 ? -11.925 -9.285 16.349 1.00 93.62 175 SER A CA 1
ATOM 1301 C C . SER A 1 175 ? -11.743 -9.746 14.903 1.00 93.62 175 SER A C 1
ATOM 1303 O O . SER A 1 175 ? -12.677 -10.326 14.342 1.00 93.62 175 SER A O 1
ATOM 1305 N N . ILE A 1 176 ? -10.577 -9.500 14.297 1.00 96.19 176 ILE A N 1
ATOM 1306 C CA . ILE A 1 176 ? -10.287 -9.805 12.894 1.00 96.19 176 ILE A CA 1
ATOM 1307 C C . ILE A 1 176 ? -9.237 -10.923 12.820 1.00 96.19 176 ILE A C 1
ATOM 1309 O O . ILE A 1 176 ? -8.074 -10.695 13.169 1.00 96.19 176 ILE A O 1
ATOM 1313 N N . PRO A 1 177 ? -9.595 -12.117 12.313 1.00 96.12 177 PRO A N 1
ATOM 1314 C CA . PRO A 1 177 ? -8.632 -13.162 11.976 1.00 96.12 177 PRO A CA 1
ATOM 1315 C C . 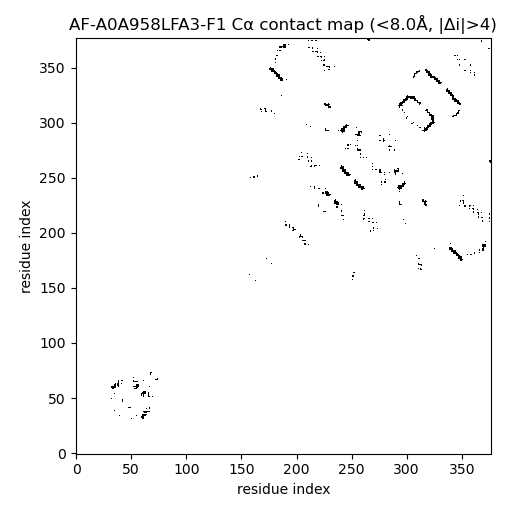PRO A 1 177 ? -7.769 -12.725 10.784 1.00 96.12 177 PRO A C 1
ATOM 1317 O O . PRO A 1 177 ? -8.143 -12.907 9.625 1.00 96.12 177 PRO A O 1
ATOM 1320 N N . HIS A 1 178 ? -6.630 -12.094 11.068 1.00 96.94 178 HIS A N 1
ATOM 1321 C CA . HIS A 1 178 ? -5.737 -11.578 10.035 1.00 96.94 178 HIS A CA 1
ATOM 1322 C C . HIS A 1 178 ? -5.045 -12.712 9.281 1.00 96.94 178 HIS A C 1
ATOM 1324 O O . HIS A 1 178 ? -4.465 -13.619 9.880 1.00 96.94 178 HIS A O 1
ATOM 1330 N N . PHE A 1 179 ? -5.042 -12.596 7.959 1.00 96.19 179 PHE A N 1
ATOM 1331 C CA . PHE A 1 179 ? -4.278 -13.444 7.061 1.00 96.19 179 PHE A CA 1
ATOM 1332 C C . PHE A 1 179 ? -3.357 -12.606 6.193 1.00 96.19 179 PHE A C 1
ATOM 1334 O O . PHE A 1 179 ? -3.744 -11.533 5.729 1.00 96.19 179 PHE A O 1
ATOM 1341 N N . TYR A 1 180 ? -2.140 -13.101 5.991 1.00 98.00 180 TYR A N 1
ATOM 1342 C CA . TYR A 1 180 ? -1.057 -12.352 5.374 1.00 98.00 180 TYR A CA 1
ATOM 1343 C C . TYR A 1 180 ? -0.561 -13.078 4.132 1.00 98.00 180 TYR A C 1
ATOM 1345 O O . TYR A 1 180 ? -0.222 -14.259 4.196 1.00 98.00 180 TYR A O 1
ATOM 1353 N N . VAL A 1 181 ? -0.471 -12.360 3.016 1.00 98.25 181 VAL A N 1
ATOM 1354 C CA . VAL A 1 181 ? 0.135 -12.872 1.781 1.00 98.25 181 VAL A CA 1
ATOM 1355 C C . VAL A 1 181 ? 1.149 -11.865 1.278 1.00 98.25 181 VAL A C 1
ATOM 1357 O O . VAL A 1 181 ? 0.852 -10.674 1.203 1.00 98.25 181 VAL A O 1
ATOM 1360 N N . THR A 1 182 ? 2.334 -12.342 0.913 1.00 98.62 182 THR A N 1
ATOM 1361 C CA . THR A 1 182 ? 3.420 -11.510 0.391 1.00 98.62 182 THR A CA 1
ATOM 1362 C C . THR A 1 182 ? 3.721 -11.888 -1.050 1.00 98.62 182 THR A C 1
ATOM 1364 O O . THR A 1 182 ? 3.782 -13.067 -1.390 1.00 98.62 182 THR A O 1
ATOM 1367 N N . THR A 1 183 ? 3.960 -10.888 -1.896 1.00 98.44 183 THR A N 1
ATOM 1368 C CA . THR A 1 183 ? 4.513 -11.084 -3.239 1.00 98.44 183 THR A CA 1
ATOM 1369 C C . THR A 1 183 ? 5.715 -10.174 -3.475 1.00 98.44 183 THR A C 1
ATOM 1371 O O . THR A 1 183 ? 5.835 -9.096 -2.886 1.00 98.44 183 THR A O 1
ATOM 1374 N N . LYS A 1 184 ? 6.613 -10.621 -4.353 1.00 98.06 184 LYS A N 1
ATOM 1375 C CA . LYS A 1 184 ? 7.777 -9.867 -4.826 1.00 98.06 184 LYS A CA 1
ATOM 1376 C C . LYS A 1 184 ? 7.429 -9.207 -6.163 1.00 98.06 184 LYS A C 1
ATOM 1378 O O . LYS A 1 184 ? 6.966 -9.887 -7.083 1.00 98.06 184 LYS A O 1
ATOM 1383 N N . ILE A 1 185 ? 7.658 -7.900 -6.286 1.00 98.31 185 ILE A N 1
ATOM 1384 C CA . ILE A 1 185 ? 7.252 -7.093 -7.448 1.00 98.31 185 ILE A CA 1
ATOM 1385 C C . ILE A 1 185 ? 8.470 -6.406 -8.062 1.00 98.31 185 ILE A C 1
ATOM 1387 O O . ILE A 1 185 ? 9.226 -5.727 -7.367 1.00 98.31 185 ILE A O 1
ATOM 1391 N N . ASN A 1 186 ? 8.651 -6.562 -9.373 1.00 97.88 186 ASN A N 1
ATOM 1392 C CA . ASN A 1 186 ? 9.662 -5.828 -10.119 1.00 97.88 186 ASN A CA 1
ATOM 1393 C C . ASN A 1 186 ? 9.237 -4.359 -10.280 1.00 97.88 186 ASN A C 1
ATOM 1395 O O . ASN A 1 186 ? 8.177 -4.058 -10.817 1.00 97.88 186 ASN A O 1
ATOM 1399 N N . ALA A 1 187 ? 10.069 -3.431 -9.823 1.00 97.69 187 ALA A N 1
ATOM 1400 C CA . ALA A 1 187 ? 9.785 -2.001 -9.846 1.00 97.69 187 ALA A CA 1
ATOM 1401 C C . ALA A 1 187 ? 10.527 -1.245 -10.949 1.00 97.69 187 ALA A C 1
ATOM 1403 O O . ALA A 1 187 ? 10.427 -0.020 -11.000 1.00 97.69 187 ALA A O 1
ATOM 1404 N N . ASP A 1 188 ? 11.262 -1.911 -11.842 1.00 97.69 188 ASP A N 1
ATOM 1405 C CA . ASP A 1 188 ? 12.084 -1.204 -12.829 1.00 97.69 188 ASP A CA 1
ATOM 1406 C C . ASP A 1 188 ? 11.244 -0.295 -13.736 1.00 97.69 188 ASP A C 1
ATOM 1408 O O . ASP A 1 188 ? 11.631 0.840 -14.023 1.00 97.69 188 ASP A O 1
ATOM 1412 N N . ALA A 1 189 ? 10.063 -0.758 -14.149 1.00 97.38 189 ALA A N 1
ATOM 1413 C CA . ALA A 1 189 ? 9.144 0.050 -14.943 1.00 97.38 189 ALA A CA 1
ATOM 1414 C C . ALA A 1 189 ? 8.564 1.228 -14.141 1.00 97.38 189 ALA A C 1
ATOM 1416 O O . ALA A 1 189 ? 8.529 2.347 -14.655 1.00 97.38 189 ALA A O 1
ATOM 1417 N N . LEU A 1 190 ? 8.195 1.023 -12.870 1.00 97.19 190 LEU A N 1
ATOM 1418 C CA . LEU A 1 190 ? 7.739 2.095 -11.972 1.00 97.19 190 LEU A CA 1
ATOM 1419 C C . LEU A 1 190 ? 8.812 3.160 -11.752 1.00 97.19 190 LEU A C 1
ATOM 1421 O O . LEU A 1 190 ? 8.517 4.355 -11.768 1.00 97.19 190 LEU A O 1
ATOM 1425 N N . VAL A 1 191 ? 10.062 2.738 -11.549 1.00 97.69 191 VAL A N 1
ATOM 1426 C CA . VAL A 1 191 ? 11.211 3.632 -11.373 1.00 97.69 191 VAL A CA 1
ATOM 1427 C C . VAL A 1 191 ? 11.402 4.489 -12.617 1.00 97.69 191 VAL A C 1
ATOM 1429 O O . VAL A 1 191 ? 11.498 5.712 -12.489 1.00 97.69 191 VAL A O 1
ATOM 1432 N N . ARG A 1 192 ? 11.376 3.882 -13.810 1.00 97.50 192 ARG A N 1
ATOM 1433 C CA . ARG A 1 192 ? 11.457 4.619 -15.080 1.00 97.50 192 ARG A CA 1
ATOM 1434 C C . ARG A 1 192 ? 10.288 5.585 -15.256 1.00 97.50 192 ARG A C 1
ATOM 1436 O O . ARG A 1 192 ? 10.522 6.769 -15.476 1.00 97.50 192 ARG A O 1
ATOM 1443 N N . MET A 1 193 ? 9.049 5.123 -15.085 1.00 96.94 193 MET A N 1
ATOM 1444 C CA . MET A 1 193 ? 7.862 5.970 -15.235 1.00 96.94 193 MET A CA 1
ATOM 1445 C C . MET A 1 193 ? 7.905 7.164 -14.282 1.00 96.94 193 MET A C 1
ATOM 1447 O O . MET A 1 193 ? 7.702 8.301 -14.703 1.00 96.94 193 MET A O 1
ATOM 1451 N N . ARG A 1 194 ? 8.243 6.946 -13.005 1.00 96.81 194 ARG A N 1
ATOM 1452 C CA . ARG A 1 194 ? 8.377 8.042 -12.043 1.00 96.81 194 ARG A CA 1
ATOM 1453 C C . ARG A 1 194 ? 9.438 9.053 -12.482 1.00 96.81 194 ARG A C 1
ATOM 1455 O O . ARG A 1 194 ? 9.225 10.252 -12.325 1.00 96.81 194 ARG A O 1
ATOM 1462 N N . GLN A 1 195 ? 10.581 8.590 -12.991 1.00 96.06 195 GLN A N 1
ATOM 1463 C CA . GLN A 1 195 ? 11.645 9.469 -13.484 1.00 96.06 195 GLN A CA 1
ATOM 1464 C C . GLN A 1 195 ? 11.207 10.294 -14.699 1.00 96.06 195 GLN A C 1
ATOM 1466 O O . GLN A 1 195 ? 11.577 11.463 -14.767 1.00 96.06 195 GLN A O 1
ATOM 1471 N N . SER A 1 196 ? 10.410 9.719 -15.601 1.00 94.94 196 SER A N 1
ATOM 1472 C CA . SER A 1 196 ? 9.856 10.421 -16.764 1.00 94.94 196 SER A CA 1
ATOM 1473 C C . SER A 1 196 ? 8.780 11.437 -16.382 1.00 94.94 196 SER A C 1
ATOM 1475 O O . SER A 1 196 ? 8.749 12.533 -16.931 1.00 94.94 196 SER A O 1
ATOM 1477 N N . LEU A 1 197 ? 7.908 11.101 -15.427 1.00 95.94 197 LEU A N 1
ATOM 1478 C CA . LEU A 1 197 ? 6.786 11.963 -15.053 1.00 95.94 197 LEU A CA 1
ATOM 1479 C C . LEU A 1 197 ? 7.179 13.083 -14.085 1.00 95.94 197 LEU A C 1
ATOM 1481 O O . LEU A 1 197 ? 6.622 14.170 -14.172 1.00 95.94 197 LEU A O 1
ATOM 1485 N N . LYS A 1 198 ? 8.153 12.872 -13.185 1.00 92.44 198 LYS A N 1
ATOM 1486 C CA . LYS A 1 198 ? 8.505 13.866 -12.146 1.00 92.44 198 LYS A CA 1
ATOM 1487 C C . LYS A 1 198 ? 8.964 15.227 -12.693 1.00 92.44 198 LYS A C 1
ATOM 1489 O O . LYS A 1 198 ? 9.001 16.183 -11.926 1.00 92.44 198 LYS A O 1
ATOM 1494 N N . SER A 1 199 ? 9.402 15.299 -13.954 1.00 90.88 199 SER A N 1
ATOM 1495 C CA . SER A 1 199 ? 9.836 16.544 -14.605 1.00 90.88 199 SER A CA 1
ATOM 1496 C C . SER A 1 199 ? 8.685 17.344 -15.210 1.00 90.88 199 SER A C 1
ATOM 1498 O O . SER A 1 199 ? 8.883 18.497 -15.581 1.00 90.88 199 SER A O 1
ATOM 1500 N N . LEU A 1 200 ? 7.500 16.746 -15.338 1.00 94.69 200 LEU A N 1
ATOM 1501 C CA . LEU A 1 200 ? 6.315 17.408 -15.865 1.00 94.69 200 LEU A CA 1
ATOM 1502 C C . LEU A 1 200 ? 5.602 18.149 -14.732 1.00 94.69 200 LEU A C 1
ATOM 1504 O O . LEU A 1 200 ? 5.385 17.595 -13.654 1.00 94.69 200 LEU A O 1
ATOM 1508 N N . GLN A 1 201 ? 5.207 19.397 -14.989 1.00 94.00 201 GLN A N 1
ATOM 1509 C CA . GLN A 1 201 ? 4.570 20.256 -13.987 1.00 94.00 201 GLN A CA 1
ATOM 1510 C C . GLN A 1 201 ? 3.259 19.662 -13.446 1.00 94.00 201 GLN A C 1
ATOM 1512 O O . GLN A 1 201 ? 2.960 19.806 -12.264 1.00 94.00 201 GLN A O 1
ATOM 1517 N N . GLU A 1 202 ? 2.499 18.949 -14.279 1.00 94.88 202 GLU A N 1
ATOM 1518 C CA . GLU A 1 202 ? 1.243 18.301 -13.876 1.00 94.88 202 GLU A CA 1
ATOM 1519 C C . GLU A 1 202 ? 1.436 17.195 -12.813 1.00 94.88 202 GLU A C 1
ATOM 1521 O O . GLU A 1 202 ? 0.519 16.913 -12.044 1.00 94.88 202 GLU A O 1
ATOM 1526 N N . TYR A 1 203 ? 2.634 16.598 -12.730 1.00 95.69 203 TYR A N 1
ATOM 1527 C CA . TYR A 1 203 ? 2.988 15.531 -11.782 1.00 95.69 203 TYR A CA 1
ATOM 1528 C C . TYR A 1 203 ? 3.952 16.020 -10.696 1.00 95.69 203 TYR A C 1
ATOM 1530 O O . TYR A 1 203 ? 4.729 15.236 -10.132 1.00 95.69 203 TYR A O 1
ATOM 1538 N N . GLU A 1 204 ? 3.927 17.317 -10.384 1.00 93.88 204 GLU A N 1
ATOM 1539 C CA . GLU A 1 204 ? 4.750 17.875 -9.320 1.00 93.88 204 GLU A CA 1
ATOM 1540 C C . GLU A 1 204 ? 4.575 17.057 -8.023 1.00 93.88 204 GLU A C 1
ATOM 1542 O O . GLU A 1 204 ? 3.463 16.714 -7.606 1.00 93.88 204 GLU A O 1
ATOM 1547 N N . GLY A 1 205 ? 5.689 16.717 -7.368 1.00 94.00 205 GLY A N 1
ATOM 1548 C CA . GLY A 1 205 ? 5.701 15.948 -6.119 1.00 94.00 205 GLY A CA 1
ATOM 1549 C C . GLY A 1 205 ? 5.250 14.490 -6.236 1.00 94.00 205 GLY A C 1
ATOM 1550 O O . GLY A 1 205 ? 4.915 13.878 -5.220 1.00 94.00 205 GLY A O 1
ATOM 1551 N N . LEU A 1 206 ? 5.264 13.907 -7.437 1.00 97.00 206 LEU A N 1
ATOM 1552 C CA . LEU A 1 206 ? 5.043 12.478 -7.641 1.00 97.00 206 LEU A CA 1
ATOM 1553 C C . LEU A 1 206 ? 6.029 11.613 -6.825 1.00 97.00 206 LEU A C 1
ATOM 1555 O O . LEU A 1 206 ? 7.260 11.746 -6.887 1.00 97.00 206 LEU A O 1
ATOM 1559 N N . THR A 1 207 ? 5.484 10.643 -6.092 1.00 95.62 207 THR A N 1
ATOM 1560 C CA . THR A 1 207 ? 6.227 9.652 -5.304 1.00 95.62 207 THR A CA 1
ATOM 1561 C C . THR A 1 207 ? 5.836 8.244 -5.744 1.00 95.62 207 THR A C 1
ATOM 1563 O O . THR A 1 207 ? 4.799 8.057 -6.380 1.00 95.62 207 THR A O 1
ATOM 1566 N N . PHE A 1 208 ? 6.637 7.239 -5.377 1.00 95.81 208 PHE A N 1
ATOM 1567 C CA . PHE A 1 208 ? 6.248 5.837 -5.570 1.00 95.81 208 PHE A CA 1
ATOM 1568 C C . PHE A 1 208 ? 4.949 5.496 -4.842 1.00 95.81 208 PHE A C 1
ATOM 1570 O O . PHE A 1 208 ? 4.150 4.728 -5.363 1.00 95.81 208 PHE A O 1
ATOM 1577 N N . ASN A 1 209 ? 4.689 6.129 -3.694 1.00 95.81 209 ASN A N 1
ATOM 1578 C CA . ASN A 1 209 ? 3.457 5.914 -2.948 1.00 95.81 209 ASN A CA 1
ATOM 1579 C C . ASN A 1 209 ? 2.208 6.299 -3.756 1.00 95.81 209 ASN A C 1
ATOM 1581 O O . ASN A 1 209 ? 1.203 5.612 -3.660 1.00 95.81 209 ASN A O 1
ATOM 1585 N N . HIS A 1 210 ? 2.269 7.343 -4.593 1.00 97.81 210 HIS A N 1
ATOM 1586 C CA . HIS A 1 210 ? 1.144 7.716 -5.463 1.00 97.81 210 HIS A CA 1
ATOM 1587 C C . HIS A 1 210 ? 0.900 6.685 -6.572 1.00 97.81 210 HIS A C 1
ATOM 1589 O O . HIS A 1 210 ? -0.246 6.333 -6.835 1.00 97.81 210 HIS A O 1
ATOM 1595 N N . LEU A 1 211 ? 1.968 6.171 -7.193 1.00 98.12 211 LEU A N 1
ATOM 1596 C CA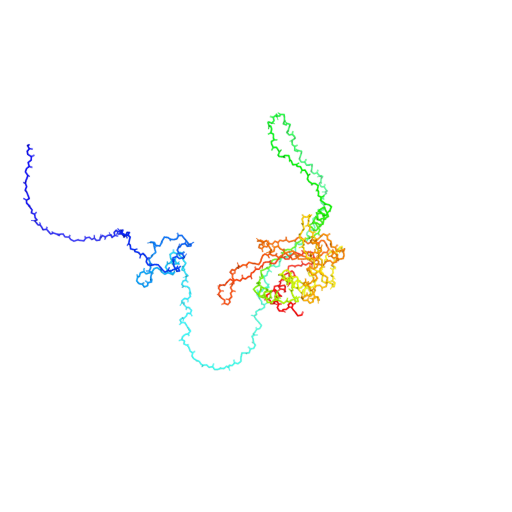 . LEU A 1 211 ? 1.855 5.130 -8.221 1.00 98.12 211 LEU A CA 1
ATOM 1597 C C . LEU A 1 211 ? 1.293 3.833 -7.630 1.00 98.12 211 LEU A C 1
ATOM 1599 O O . LEU A 1 211 ? 0.387 3.235 -8.202 1.00 98.12 211 LEU A O 1
ATOM 1603 N N . ILE A 1 212 ? 1.776 3.442 -6.449 1.00 98.25 212 ILE A N 1
ATOM 1604 C CA . ILE A 1 212 ? 1.271 2.273 -5.724 1.00 98.25 212 ILE A CA 1
ATOM 1605 C C . ILE A 1 212 ? -0.183 2.491 -5.305 1.00 98.25 212 ILE A C 1
ATOM 1607 O O . ILE A 1 212 ? -0.989 1.583 -5.456 1.00 98.25 212 ILE A O 1
ATOM 1611 N N . LEU A 1 213 ? -0.552 3.686 -4.837 1.00 98.56 213 LEU A N 1
ATOM 1612 C CA . LEU A 1 213 ? -1.934 3.996 -4.478 1.00 98.56 213 LEU A CA 1
ATOM 1613 C C . LEU A 1 213 ? -2.878 3.898 -5.684 1.00 98.56 213 LEU A C 1
ATOM 1615 O O . LEU A 1 213 ? -3.943 3.296 -5.556 1.00 98.56 213 LEU A O 1
ATOM 1619 N N . LYS A 1 214 ? -2.470 4.387 -6.864 1.00 98.69 214 LYS A N 1
ATOM 1620 C CA . LYS A 1 214 ? -3.235 4.194 -8.108 1.00 98.69 214 LYS A CA 1
ATOM 1621 C C . LYS A 1 214 ? -3.345 2.710 -8.475 1.00 98.69 214 LYS A C 1
ATOM 1623 O O . LYS A 1 214 ? -4.439 2.247 -8.784 1.00 98.69 214 LYS A O 1
ATOM 1628 N N . ALA A 1 215 ?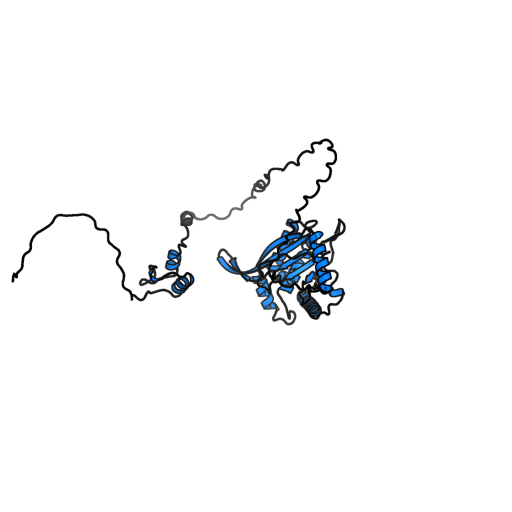 -2.244 1.959 -8.400 1.00 98.69 215 ALA A N 1
ATOM 1629 C CA . ALA A 1 215 ? -2.230 0.527 -8.697 1.00 98.69 215 ALA A CA 1
ATOM 1630 C C . ALA A 1 215 ? -3.141 -0.269 -7.747 1.00 98.69 215 ALA A C 1
ATOM 1632 O O . ALA A 1 215 ? -3.920 -1.102 -8.195 1.00 98.69 215 ALA A O 1
ATOM 1633 N N . VAL A 1 216 ? -3.109 0.033 -6.446 1.00 98.81 216 VAL A N 1
ATOM 1634 C CA . VAL A 1 216 ? -3.993 -0.572 -5.441 1.00 98.81 216 VAL A CA 1
ATOM 1635 C C . VAL A 1 216 ? -5.451 -0.259 -5.739 1.00 98.81 216 VAL A C 1
ATOM 1637 O O . VAL A 1 216 ? -6.268 -1.171 -5.729 1.00 98.81 216 VAL A O 1
ATOM 1640 N N . ALA A 1 217 ? -5.788 0.995 -6.041 1.00 98.69 217 ALA A N 1
ATOM 1641 C CA . ALA A 1 217 ? -7.167 1.366 -6.336 1.00 98.69 217 ALA A CA 1
ATOM 1642 C C . ALA A 1 217 ? -7.717 0.617 -7.565 1.00 98.69 217 ALA A C 1
ATOM 1644 O O . ALA A 1 217 ? -8.824 0.082 -7.527 1.00 98.69 217 ALA A O 1
ATOM 1645 N N . LEU A 1 218 ? -6.918 0.497 -8.629 1.00 98.69 218 LEU A N 1
ATOM 1646 C CA . LEU A 1 218 ? -7.283 -0.276 -9.819 1.00 98.69 218 LEU A CA 1
ATOM 1647 C C . LEU A 1 218 ? -7.368 -1.788 -9.536 1.00 98.69 218 LEU A C 1
ATOM 1649 O O . LEU A 1 218 ? -8.300 -2.440 -10.006 1.00 98.69 218 LEU A O 1
ATOM 1653 N N . ALA A 1 219 ? -6.457 -2.340 -8.730 1.00 98.69 219 ALA A N 1
ATOM 1654 C CA . ALA A 1 219 ? -6.492 -3.745 -8.326 1.00 98.69 219 ALA A CA 1
ATOM 1655 C C . ALA A 1 219 ? -7.724 -4.068 -7.462 1.00 98.69 219 ALA A C 1
ATOM 1657 O O . ALA A 1 219 ? -8.350 -5.109 -7.648 1.00 98.69 219 ALA A O 1
ATOM 1658 N N . LEU A 1 220 ? -8.123 -3.164 -6.560 1.00 98.62 220 LEU A N 1
ATOM 1659 C CA . LEU A 1 220 ? -9.362 -3.289 -5.782 1.00 98.62 220 LEU A CA 1
ATOM 1660 C C . LEU A 1 220 ? -10.599 -3.261 -6.686 1.00 98.62 220 LEU A C 1
ATOM 1662 O O . LEU A 1 220 ? -11.551 -3.993 -6.431 1.00 98.62 220 LEU A O 1
ATOM 1666 N N . ARG A 1 221 ? -10.579 -2.471 -7.767 1.00 98.06 221 ARG A N 1
ATOM 1667 C CA . ARG A 1 221 ? -11.659 -2.452 -8.765 1.00 98.06 221 ARG A CA 1
ATOM 1668 C C . ARG A 1 221 ? -11.758 -3.773 -9.525 1.00 98.06 221 ARG A C 1
ATOM 1670 O O . ARG A 1 221 ? -12.860 -4.244 -9.789 1.00 98.06 221 ARG A O 1
ATOM 1677 N N . ALA A 1 222 ? -10.620 -4.373 -9.859 1.00 98.12 222 ALA A N 1
ATOM 1678 C CA . ALA A 1 222 ? -10.557 -5.669 -10.528 1.00 98.12 222 ALA A CA 1
ATOM 1679 C C . ALA A 1 222 ? -10.906 -6.845 -9.597 1.00 98.12 222 ALA A C 1
ATOM 1681 O O . ALA A 1 222 ? -11.474 -7.837 -10.050 1.00 98.12 222 ALA A O 1
ATOM 1682 N N . VAL A 1 223 ? -10.619 -6.725 -8.294 1.00 98.31 223 VAL A N 1
ATOM 1683 C CA . VAL A 1 223 ? -10.911 -7.746 -7.275 1.00 98.31 223 VAL A CA 1
ATOM 1684 C C . VAL A 1 223 ? -11.743 -7.145 -6.127 1.00 98.31 223 VAL A C 1
ATOM 1686 O O . VAL A 1 223 ? -11.250 -7.007 -5.001 1.00 98.31 223 VAL A O 1
ATOM 1689 N N . PRO A 1 224 ? -13.037 -6.825 -6.358 1.00 97.44 224 PRO A N 1
ATOM 1690 C CA . PRO A 1 224 ? -13.866 -6.080 -5.402 1.00 97.44 224 PRO A CA 1
ATOM 1691 C C . PRO A 1 224 ? -14.010 -6.735 -4.026 1.00 97.44 224 PRO A C 1
ATOM 1693 O O . PRO A 1 224 ? -14.244 -6.056 -3.028 1.00 97.44 224 PRO A O 1
ATOM 1696 N N . ARG A 1 225 ? -13.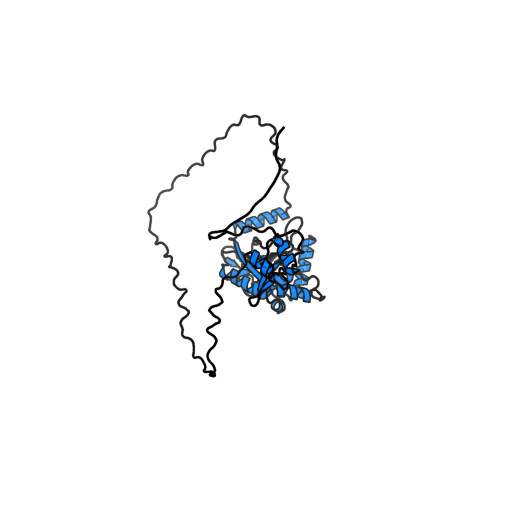849 -8.062 -3.956 1.00 97.44 225 ARG A N 1
ATOM 1697 C CA . ARG A 1 225 ? -13.941 -8.834 -2.713 1.00 97.44 225 ARG A CA 1
ATOM 1698 C C . ARG A 1 225 ? -12.907 -8.401 -1.666 1.00 97.44 225 ARG A C 1
ATOM 1700 O O . ARG A 1 225 ? -13.218 -8.460 -0.484 1.00 97.44 225 ARG A O 1
ATOM 1707 N N . VAL A 1 226 ? -11.726 -7.929 -2.077 1.00 98.12 226 VAL A N 1
ATOM 1708 C CA . VAL A 1 226 ? -10.677 -7.444 -1.152 1.00 98.12 226 VAL A CA 1
ATOM 1709 C C . VAL A 1 226 ? -11.024 -6.083 -0.538 1.00 98.12 226 VAL A C 1
ATOM 1711 O O . VAL A 1 226 ? -10.547 -5.745 0.541 1.00 98.12 226 VAL A O 1
ATOM 1714 N N . ASN A 1 227 ? -11.909 -5.318 -1.182 1.00 98.06 227 ASN A N 1
ATOM 1715 C CA . ASN A 1 227 ? -12.423 -4.056 -0.653 1.00 98.06 227 ASN A CA 1
ATOM 1716 C C . ASN A 1 227 ? -13.594 -4.254 0.336 1.00 98.06 227 ASN A C 1
ATOM 1718 O O . ASN A 1 227 ? -14.086 -3.282 0.907 1.00 98.06 227 ASN A O 1
ATOM 1722 N N . ALA A 1 228 ? -14.079 -5.489 0.522 1.00 97.50 228 ALA A N 1
ATOM 1723 C CA . ALA A 1 228 ? -15.199 -5.797 1.408 1.00 97.50 228 ALA A CA 1
ATOM 1724 C C . ALA A 1 228 ? -14.750 -5.962 2.866 1.00 97.50 228 ALA A C 1
ATOM 1726 O O . ALA A 1 228 ? -13.656 -6.439 3.134 1.00 97.50 228 ALA A O 1
ATOM 1727 N N . SER A 1 229 ? -15.628 -5.625 3.810 1.00 96.50 229 SER A N 1
ATOM 1728 C CA . SER A 1 229 ? -15.404 -5.777 5.253 1.00 96.50 229 SER A CA 1
ATOM 1729 C C . SER A 1 229 ? -16.427 -6.728 5.871 1.00 96.50 229 SER A C 1
ATOM 1731 O O . SER A 1 229 ? -17.536 -6.875 5.357 1.00 96.50 229 SER A O 1
ATOM 1733 N N . TYR A 1 230 ? -16.070 -7.365 6.983 1.00 95.56 230 TYR A N 1
ATOM 1734 C CA . TYR A 1 230 ? -17.008 -8.147 7.783 1.00 95.56 230 TYR A CA 1
ATOM 1735 C C . TYR A 1 230 ? -17.635 -7.263 8.864 1.00 95.56 230 TYR A C 1
ATOM 1737 O O . TYR A 1 230 ? -16.914 -6.623 9.633 1.00 95.56 230 TYR A O 1
ATOM 1745 N N . ARG A 1 231 ? -18.968 -7.229 8.942 1.00 93.75 231 ARG A N 1
ATOM 1746 C CA . ARG A 1 231 ? -19.718 -6.499 9.977 1.00 93.75 231 ARG A CA 1
ATOM 1747 C C . ARG A 1 231 ? -20.928 -7.320 10.399 1.00 93.75 231 ARG A C 1
ATOM 1749 O O . ARG A 1 231 ? -21.706 -7.730 9.547 1.00 93.75 231 ARG A O 1
ATOM 1756 N N . ASP A 1 232 ? -21.055 -7.586 11.696 1.00 91.38 232 ASP A N 1
ATOM 1757 C CA . ASP A 1 232 ? -22.233 -8.226 12.301 1.00 91.38 232 ASP A CA 1
ATOM 1758 C C . ASP A 1 232 ? -22.698 -9.524 11.610 1.00 91.38 232 ASP A C 1
ATOM 1760 O O . ASP A 1 232 ? -23.885 -9.741 11.378 1.00 91.38 232 ASP A O 1
ATOM 1764 N N . GLY A 1 233 ? -21.760 -10.408 11.245 1.00 92.06 233 GLY A N 1
ATOM 1765 C CA . GLY A 1 233 ? -22.099 -11.668 10.562 1.00 92.06 233 GLY A CA 1
ATOM 1766 C C . GLY A 1 233 ? -22.240 -11.554 9.048 1.00 92.06 233 GLY A C 1
ATOM 1767 O O . GLY A 1 233 ? -22.455 -12.562 8.380 1.00 92.06 233 GLY A O 1
ATOM 1768 N N . GLN A 1 234 ? -22.116 -10.350 8.497 1.00 94.50 234 GLN A N 1
ATOM 1769 C CA . GLN A 1 234 ? -22.365 -10.070 7.093 1.00 94.50 234 GLN A CA 1
ATOM 1770 C C . GLN A 1 234 ? -21.113 -9.572 6.386 1.00 94.50 234 GLN A C 1
ATOM 1772 O O . GLN A 1 234 ? -20.261 -8.878 6.945 1.00 94.50 234 GLN A O 1
ATOM 1777 N N . LEU A 1 235 ? -21.039 -9.909 5.104 1.00 95.94 235 LEU A N 1
ATOM 1778 C CA . LEU A 1 235 ? -20.110 -9.282 4.189 1.00 95.94 235 LEU A CA 1
ATOM 1779 C C . LEU A 1 235 ? -20.703 -7.959 3.710 1.00 95.94 235 LEU A C 1
ATOM 1781 O O . LEU A 1 235 ? -21.764 -7.932 3.092 1.00 95.94 235 LEU A O 1
ATOM 1785 N N . VAL A 1 236 ? -19.981 -6.871 3.955 1.00 96.44 236 VAL A N 1
ATOM 1786 C CA . VAL A 1 236 ? -20.317 -5.529 3.487 1.00 96.44 236 VAL A CA 1
ATOM 1787 C C . VAL A 1 236 ? -19.324 -5.150 2.402 1.00 96.44 236 VAL A C 1
ATOM 1789 O O . VAL A 1 236 ? -18.149 -4.931 2.694 1.00 96.44 236 VAL A O 1
ATOM 1792 N N . GLN A 1 237 ? -19.791 -5.074 1.157 1.00 96.00 237 GLN A N 1
ATOM 1793 C CA . GLN A 1 237 ? -18.978 -4.708 -0.001 1.00 96.00 237 GLN A CA 1
ATOM 1794 C C . GLN A 1 237 ? -19.284 -3.266 -0.428 1.00 96.00 237 GLN A C 1
ATOM 1796 O O . GLN A 1 237 ? -20.336 -3.022 -1.023 1.00 96.00 237 GLN A O 1
ATOM 1801 N N . PRO A 1 238 ? -18.397 -2.300 -0.133 1.00 95.06 238 PRO A N 1
ATOM 1802 C CA . PRO A 1 238 ? -18.555 -0.929 -0.595 1.00 95.06 238 PRO A CA 1
ATOM 1803 C C . PRO A 1 238 ? -18.483 -0.857 -2.123 1.00 95.06 238 PRO A C 1
ATOM 1805 O O . PRO A 1 238 ? -17.666 -1.543 -2.740 1.00 95.06 238 PRO A O 1
ATOM 1808 N N . GLN A 1 239 ? -19.308 0.003 -2.726 1.00 93.50 239 GLN A N 1
ATOM 1809 C CA . GLN A 1 239 ? -19.182 0.339 -4.151 1.00 93.50 239 GLN A CA 1
ATOM 1810 C C . GLN A 1 239 ? -18.015 1.299 -4.411 1.00 93.50 239 GLN A C 1
ATOM 1812 O O . GLN A 1 239 ? -17.461 1.325 -5.504 1.00 93.50 239 GLN A O 1
ATOM 1817 N N . GLU A 1 240 ? -17.645 2.087 -3.403 1.00 97.00 240 GLU A N 1
ATOM 1818 C CA . GLU A 1 240 ? -16.569 3.068 -3.481 1.00 97.00 240 GLU A CA 1
ATOM 1819 C C . GLU A 1 240 ? -15.219 2.444 -3.115 1.00 97.00 240 GLU A C 1
ATOM 1821 O O . GLU A 1 240 ? -15.126 1.600 -2.218 1.00 97.00 240 GLU A O 1
ATOM 1826 N N . ILE A 1 241 ? -14.156 2.905 -3.773 1.00 98.56 241 ILE A N 1
ATOM 1827 C CA . ILE A 1 241 ? -12.775 2.542 -3.448 1.00 98.56 241 ILE A CA 1
ATOM 1828 C C . ILE A 1 241 ? -12.100 3.768 -2.839 1.00 98.56 241 ILE A C 1
ATOM 1830 O O . ILE A 1 241 ? -11.616 4.661 -3.537 1.00 98.56 241 ILE A O 1
ATOM 1834 N N . ASN A 1 242 ? -12.088 3.803 -1.508 1.00 98.62 242 ASN A N 1
ATOM 1835 C CA . ASN A 1 242 ? -11.556 4.908 -0.722 1.00 98.62 242 ASN A CA 1
ATOM 1836 C C . ASN A 1 242 ? -10.296 4.429 0.005 1.00 98.62 242 ASN A C 1
ATOM 1838 O O . ASN A 1 242 ? -10.372 3.657 0.966 1.00 98.62 242 ASN A O 1
ATOM 1842 N N . VAL A 1 243 ? -9.129 4.870 -0.461 1.00 98.75 243 VAL A N 1
ATOM 1843 C CA . VAL A 1 243 ? -7.837 4.332 -0.020 1.00 98.75 243 VAL A CA 1
ATOM 1844 C C . VAL A 1 243 ? -7.193 5.258 1.008 1.00 98.75 243 VAL A C 1
ATOM 1846 O O . VAL A 1 243 ? -6.856 6.406 0.718 1.00 98.75 243 VAL A O 1
ATOM 1849 N N . GLY A 1 244 ? -7.009 4.742 2.219 1.00 98.44 244 GLY A N 1
ATOM 1850 C CA . GLY A 1 244 ? -6.302 5.390 3.313 1.00 98.44 244 GLY A CA 1
ATOM 1851 C C . GLY A 1 244 ? -4.784 5.367 3.135 1.00 98.44 244 GLY A C 1
ATOM 1852 O O . GLY A 1 244 ? -4.208 4.348 2.755 1.00 98.44 244 GLY A O 1
ATOM 1853 N N . ILE A 1 245 ? -4.114 6.472 3.456 1.00 98.06 245 ILE A N 1
ATOM 1854 C CA . ILE A 1 245 ? -2.653 6.592 3.461 1.00 98.06 245 ILE A CA 1
ATOM 1855 C C . ILE A 1 245 ? -2.184 6.672 4.906 1.00 98.06 245 ILE A C 1
ATOM 1857 O O . ILE A 1 245 ? -2.323 7.705 5.562 1.00 98.06 245 ILE A O 1
ATOM 1861 N N . VAL A 1 246 ? -1.586 5.596 5.402 1.00 95.88 246 VAL A N 1
ATOM 1862 C CA . VAL A 1 246 ? -1.0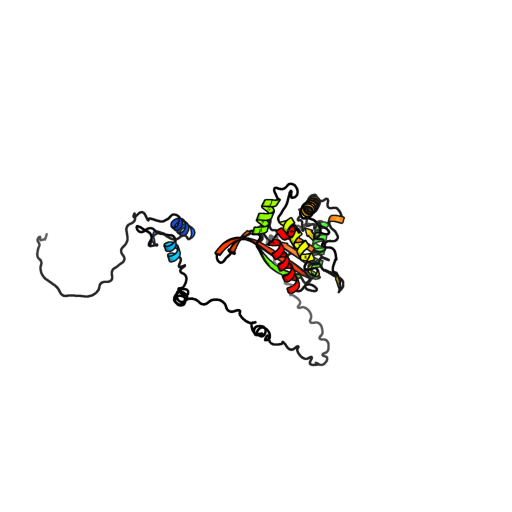39 5.562 6.757 1.00 95.88 246 VAL A CA 1
ATOM 1863 C C . VAL A 1 246 ? 0.097 6.582 6.877 1.00 95.88 246 VAL A C 1
ATOM 1865 O O . VAL A 1 246 ? 1.129 6.475 6.217 1.00 95.88 246 VAL A O 1
ATOM 1868 N N . THR A 1 247 ? -0.112 7.597 7.713 1.00 93.06 247 THR A N 1
ATOM 1869 C CA . THR A 1 247 ? 0.780 8.748 7.876 1.00 93.06 247 THR A CA 1
ATOM 1870 C C . THR A 1 247 ? 1.239 8.849 9.326 1.00 93.06 247 THR A C 1
ATOM 1872 O O . THR A 1 247 ? 0.441 9.115 10.227 1.00 93.06 247 THR A O 1
ATOM 1875 N N . ALA A 1 248 ? 2.537 8.646 9.548 1.00 87.81 248 ALA A N 1
ATOM 1876 C CA . ALA A 1 248 ? 3.165 8.820 10.853 1.00 87.81 248 ALA A CA 1
ATOM 1877 C C . ALA A 1 248 ? 3.258 10.305 11.238 1.00 87.81 248 ALA A C 1
ATOM 1879 O O . ALA A 1 248 ? 3.604 11.148 10.405 1.00 87.81 248 ALA A O 1
ATOM 1880 N N . LEU A 1 249 ? 2.967 10.591 12.506 1.00 86.62 249 LEU A N 1
ATOM 1881 C CA . LEU A 1 249 ? 3.093 11.885 13.176 1.00 86.62 249 LEU A CA 1
ATOM 1882 C C . LEU A 1 249 ? 3.925 11.710 14.455 1.00 86.62 249 LEU A C 1
ATOM 1884 O O . LEU A 1 249 ? 4.119 10.585 14.911 1.00 86.62 249 LEU A O 1
ATOM 1888 N N . GLU A 1 250 ? 4.365 12.810 15.067 1.00 80.25 250 GLU A N 1
ATOM 1889 C CA . GLU A 1 250 ? 5.129 12.771 16.326 1.00 80.25 250 GLU A CA 1
ATOM 1890 C C . GLU A 1 250 ? 4.353 12.054 17.445 1.00 80.25 250 GLU A C 1
ATOM 1892 O O . GLU A 1 250 ? 4.866 11.131 18.074 1.00 80.25 250 GLU A O 1
ATOM 1897 N N . ASP A 1 251 ? 3.070 12.388 17.610 1.00 73.62 251 ASP A N 1
ATOM 1898 C CA . ASP A 1 251 ? 2.237 11.850 18.692 1.00 73.62 251 ASP A CA 1
ATOM 1899 C C . ASP A 1 251 ? 1.432 10.594 18.309 1.00 73.62 251 ASP A C 1
ATOM 1901 O O . ASP A 1 251 ? 0.649 10.074 19.114 1.00 73.62 251 ASP A O 1
ATOM 1905 N N . GLY A 1 252 ? 1.578 10.070 17.084 1.00 82.06 252 GLY A N 1
ATOM 1906 C CA . GLY A 1 252 ? 0.810 8.905 16.642 1.00 82.06 252 GLY A CA 1
ATOM 1907 C C . GLY A 1 252 ? 0.695 8.726 15.134 1.00 82.06 252 GLY A C 1
ATOM 1908 O O . GLY A 1 252 ? 1.660 8.863 14.391 1.00 82.06 252 GLY A O 1
ATOM 1909 N N . LEU A 1 253 ? -0.496 8.333 14.693 1.00 86.75 253 LEU A N 1
ATOM 1910 C CA . LEU A 1 253 ? -0.760 7.896 13.329 1.00 86.75 253 LEU A CA 1
ATOM 1911 C C . LEU A 1 253 ? -2.116 8.433 12.871 1.00 86.75 253 LEU A C 1
ATOM 1913 O O . LEU A 1 253 ? -3.109 8.276 13.581 1.00 86.75 253 LEU A O 1
ATOM 1917 N N . LEU A 1 254 ? -2.160 9.017 11.675 1.00 92.06 254 LEU A N 1
ATOM 1918 C CA . LEU A 1 254 ? -3.403 9.363 10.986 1.00 92.06 254 LEU A CA 1
ATOM 1919 C C . LEU A 1 254 ? -3.496 8.628 9.654 1.00 92.06 254 LEU A C 1
ATOM 1921 O O . LEU A 1 254 ? -2.484 8.291 9.043 1.00 92.06 254 LEU A O 1
ATOM 1925 N N . ILE A 1 255 ? -4.727 8.408 9.198 1.00 95.75 255 ILE A N 1
ATOM 1926 C CA . ILE A 1 255 ? -5.018 7.744 7.926 1.00 95.75 255 ILE A CA 1
ATOM 1927 C C . ILE A 1 255 ? -5.914 8.671 7.095 1.00 95.75 255 ILE A C 1
ATOM 1929 O O . ILE A 1 255 ? -7.131 8.492 7.085 1.00 95.75 255 ILE A O 1
ATOM 1933 N N . PRO A 1 256 ? -5.350 9.710 6.450 1.00 97.38 256 PRO A N 1
ATOM 1934 C CA . PRO A 1 256 ? -6.060 10.457 5.420 1.00 97.38 256 PRO A CA 1
ATOM 1935 C C . PRO A 1 256 ? -6.539 9.547 4.286 1.00 97.38 256 PRO A C 1
ATOM 1937 O O . PRO A 1 256 ? -5.801 8.660 3.861 1.00 97.38 256 PRO A O 1
ATOM 1940 N N . ILE A 1 257 ? -7.736 9.793 3.763 1.00 98.50 257 ILE A N 1
ATOM 1941 C CA . ILE A 1 257 ? -8.398 8.933 2.779 1.00 98.50 257 ILE A CA 1
ATOM 1942 C C . ILE A 1 257 ? -8.546 9.653 1.442 1.00 98.50 257 ILE A C 1
ATOM 1944 O O . ILE A 1 257 ? -9.151 10.719 1.353 1.00 98.50 257 ILE A O 1
ATOM 1948 N N . VAL A 1 258 ? -8.021 9.031 0.388 1.00 98.62 258 VAL A N 1
ATOM 1949 C CA . VAL A 1 258 ? -8.279 9.425 -0.999 1.00 98.62 258 VAL A CA 1
ATOM 1950 C C . VAL A 1 258 ? -9.579 8.759 -1.437 1.00 98.62 258 VAL A C 1
ATOM 1952 O O . VAL A 1 258 ? -9.647 7.531 -1.520 1.00 98.62 258 VAL A O 1
ATOM 1955 N N . LYS A 1 259 ? -10.615 9.559 -1.692 1.00 98.38 259 LYS A N 1
ATOM 1956 C CA . LYS A 1 259 ? -11.938 9.066 -2.095 1.00 98.38 259 LYS A CA 1
ATOM 1957 C C . LYS A 1 259 ? -11.989 8.747 -3.588 1.00 98.38 259 LYS A C 1
ATOM 1959 O O . LYS A 1 259 ? -11.344 9.441 -4.371 1.00 98.38 259 LYS A O 1
ATOM 1964 N N . HIS A 1 260 ? -12.760 7.725 -3.964 1.00 98.00 260 HIS A N 1
ATOM 1965 C CA . HIS A 1 260 ? -12.939 7.271 -5.354 1.00 98.00 260 HIS A CA 1
ATOM 1966 C C . HIS A 1 260 ? -11.610 7.139 -6.118 1.00 98.00 260 HIS A C 1
ATOM 1968 O O . HIS A 1 260 ? -11.473 7.567 -7.267 1.00 98.00 260 HIS A O 1
ATOM 1974 N N . ALA A 1 261 ? -10.594 6.590 -5.447 1.00 98.38 261 ALA A N 1
ATOM 1975 C CA . ALA A 1 261 ? -9.212 6.602 -5.918 1.00 98.38 261 ALA A CA 1
ATOM 1976 C C . ALA A 1 261 ? -9.024 5.858 -7.253 1.00 98.38 261 ALA A C 1
ATOM 1978 O O . ALA A 1 261 ? -8.060 6.102 -7.981 1.00 98.38 261 ALA A O 1
ATOM 1979 N N . ASP A 1 262 ? -9.939 4.950 -7.585 1.00 97.69 262 ASP A N 1
ATOM 1980 C CA . ASP A 1 262 ? -9.939 4.173 -8.817 1.00 97.69 262 ASP A CA 1
ATOM 1981 C C . ASP A 1 262 ? -10.291 5.023 -10.047 1.00 97.69 262 ASP A C 1
ATOM 1983 O O . ASP A 1 262 ? -9.693 4.825 -11.110 1.00 97.69 262 ASP A O 1
ATOM 1987 N N . TYR A 1 263 ? -11.174 6.014 -9.891 1.00 96.81 263 TYR A N 1
ATOM 1988 C CA . TYR A 1 263 ? -11.606 6.913 -10.966 1.00 96.81 263 TYR A CA 1
ATOM 1989 C C . TYR A 1 263 ? -10.725 8.149 -11.146 1.00 96.81 263 TYR A C 1
ATOM 1991 O O . TYR A 1 263 ? -10.728 8.735 -12.226 1.00 96.81 263 TYR A O 1
ATOM 1999 N N . LEU A 1 264 ? -9.953 8.543 -10.130 1.00 97.69 264 LEU A N 1
ATOM 2000 C CA . LEU A 1 264 ? -9.110 9.734 -10.228 1.00 97.69 264 LEU A CA 1
ATOM 2001 C C . LEU A 1 264 ? -8.016 9.556 -11.295 1.00 97.69 264 LEU A C 1
ATOM 2003 O O . LEU A 1 264 ? -7.237 8.596 -11.208 1.00 97.69 264 LEU A O 1
ATOM 2007 N N . PRO A 1 265 ? -7.880 10.482 -12.263 1.00 97.44 265 PRO A N 1
ATOM 2008 C CA . PRO A 1 265 ? -6.695 10.552 -13.110 1.00 97.44 265 PRO A CA 1
ATOM 2009 C C . PRO A 1 265 ? -5.429 10.670 -12.256 1.00 97.44 265 PRO A C 1
ATOM 2011 O O . PRO A 1 265 ? -5.451 11.269 -11.178 1.00 97.44 265 PRO A O 1
ATOM 2014 N N . LEU A 1 266 ? -4.300 10.132 -12.729 1.00 97.75 266 LEU A N 1
ATOM 2015 C CA . LEU A 1 266 ? -3.079 10.061 -11.916 1.00 97.75 266 LEU A CA 1
ATOM 2016 C C . LEU A 1 266 ? -2.620 11.439 -11.401 1.00 97.75 266 LEU A C 1
ATOM 2018 O O . LEU A 1 266 ? -2.245 11.555 -10.235 1.00 97.75 266 LEU A O 1
ATOM 2022 N N . ALA A 1 267 ? -2.672 12.482 -12.233 1.00 96.88 267 ALA A N 1
ATOM 2023 C CA . ALA A 1 267 ? -2.287 13.838 -11.834 1.00 96.88 267 ALA A CA 1
ATOM 2024 C C . ALA A 1 267 ? -3.176 14.383 -10.699 1.00 96.88 267 ALA A C 1
ATOM 2026 O O . ALA A 1 267 ? -2.684 14.959 -9.725 1.00 96.88 267 ALA A O 1
ATOM 2027 N N . GLU A 1 268 ? -4.486 14.142 -10.777 1.00 98.00 268 GLU A N 1
ATOM 2028 C CA . GLU A 1 268 ? -5.428 14.547 -9.735 1.00 98.00 268 GLU A CA 1
ATOM 2029 C C . GLU A 1 268 ? -5.214 13.758 -8.442 1.00 98.00 268 GLU A C 1
ATOM 2031 O O . GLU A 1 268 ? -5.147 14.345 -7.364 1.00 98.00 268 GLU A O 1
ATOM 2036 N N . LEU A 1 269 ? -4.995 12.448 -8.549 1.00 98.44 269 LEU A N 1
ATOM 2037 C CA . LEU A 1 269 ? -4.676 11.584 -7.417 1.00 98.44 269 LEU A CA 1
ATOM 2038 C C . LEU A 1 269 ? -3.4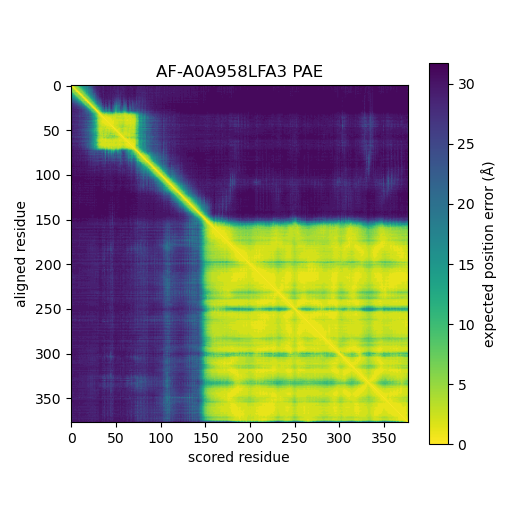16 12.054 -6.677 1.00 98.44 269 LEU A C 1
ATOM 2040 O O . LEU A 1 269 ? -3.404 12.087 -5.447 1.00 98.44 269 LEU A O 1
ATOM 2044 N N . VAL A 1 270 ? -2.374 12.475 -7.404 1.00 98.06 270 VAL A N 1
ATOM 2045 C CA . VAL A 1 270 ? -1.164 13.068 -6.812 1.00 98.06 270 VAL A CA 1
ATOM 2046 C C . VAL A 1 270 ? -1.503 14.347 -6.046 1.00 98.06 270 VAL A C 1
ATOM 2048 O O . VAL A 1 270 ? -1.070 14.502 -4.902 1.00 98.06 270 VAL A O 1
ATOM 2051 N N . ARG A 1 271 ? -2.281 15.256 -6.644 1.00 97.94 271 ARG A N 1
ATOM 2052 C CA . ARG A 1 271 ? -2.687 16.524 -6.016 1.00 97.94 271 ARG A CA 1
ATOM 2053 C C . ARG A 1 271 ? -3.486 16.284 -4.731 1.00 97.94 271 ARG A C 1
ATOM 2055 O O . ARG A 1 271 ? -3.150 16.857 -3.692 1.00 97.94 271 ARG A O 1
ATOM 2062 N N . GLU A 1 272 ? -4.494 15.417 -4.788 1.00 98.00 272 GLU A N 1
ATOM 2063 C CA . GLU A 1 272 ? -5.366 15.099 -3.653 1.00 98.00 272 GLU A CA 1
ATOM 2064 C C . GLU A 1 272 ? -4.594 14.406 -2.523 1.00 98.00 272 GLU A C 1
ATOM 2066 O O . GLU A 1 272 ? -4.611 14.872 -1.379 1.00 98.00 272 GLU A O 1
ATOM 2071 N N . ALA A 1 273 ? -3.823 13.359 -2.838 1.00 98.12 273 ALA A N 1
ATOM 2072 C CA . ALA A 1 273 ? -3.022 12.635 -1.853 1.00 98.12 273 ALA A CA 1
ATOM 2073 C C . ALA A 1 273 ? -1.989 13.544 -1.165 1.00 98.12 273 ALA A C 1
ATOM 2075 O O . ALA A 1 273 ? -1.863 13.521 0.063 1.00 98.12 273 ALA A O 1
ATOM 2076 N N . ARG A 1 274 ? -1.280 14.396 -1.926 1.00 97.31 274 ARG A N 1
ATOM 2077 C CA . ARG A 1 274 ? -0.335 15.373 -1.354 1.00 97.31 274 ARG A CA 1
ATOM 2078 C C . ARG A 1 274 ? -1.043 16.330 -0.403 1.00 97.31 274 ARG A C 1
ATOM 2080 O O . ARG A 1 274 ? -0.564 16.525 0.713 1.00 97.31 274 ARG A O 1
ATOM 2087 N N . GLY A 1 275 ? -2.170 16.907 -0.821 1.00 97.31 275 GLY A N 1
ATOM 2088 C CA . GLY A 1 275 ? -2.927 17.852 -0.004 1.00 97.31 275 GLY A CA 1
ATOM 2089 C C . GLY A 1 275 ? -3.411 17.232 1.308 1.00 97.31 275 GLY A C 1
ATOM 2090 O O . GLY A 1 275 ? -3.285 17.849 2.366 1.00 97.31 275 GLY A O 1
ATOM 2091 N N . LEU A 1 276 ? -3.915 16.000 1.255 1.00 97.81 276 LEU A N 1
ATOM 2092 C CA . LEU A 1 276 ? -4.351 15.238 2.423 1.00 97.81 276 LEU A CA 1
ATOM 2093 C C . LEU A 1 276 ? -3.202 14.963 3.405 1.00 97.81 276 LEU A C 1
ATOM 2095 O O . LEU A 1 276 ? -3.309 15.269 4.593 1.00 97.81 276 LEU A O 1
ATOM 2099 N N . VAL A 1 277 ? -2.074 14.446 2.908 1.00 96.31 277 VAL A N 1
ATOM 2100 C CA . VAL A 1 277 ? -0.897 14.143 3.740 1.00 96.31 277 VAL A CA 1
ATOM 2101 C C . VAL A 1 277 ? -0.305 15.416 4.348 1.00 96.31 277 VAL A C 1
ATOM 2103 O O . VAL A 1 277 ? 0.080 15.416 5.516 1.00 96.31 277 VAL A O 1
ATOM 2106 N N . GLN A 1 278 ? -0.257 16.521 3.598 1.00 95.88 278 GLN A N 1
ATOM 2107 C CA . GLN A 1 278 ? 0.213 17.811 4.111 1.00 95.88 278 GLN A CA 1
ATOM 2108 C C . GLN A 1 278 ? -0.674 18.331 5.246 1.00 95.88 278 GLN A C 1
ATOM 2110 O O . GLN A 1 278 ? -0.150 18.734 6.282 1.00 95.88 278 GLN A O 1
ATOM 2115 N N . ARG A 1 279 ? -2.005 18.276 5.096 1.00 95.75 279 ARG A N 1
ATOM 2116 C CA . ARG A 1 279 ? -2.942 18.670 6.162 1.00 95.75 279 ARG A CA 1
ATOM 2117 C C . ARG A 1 279 ? -2.812 17.789 7.401 1.00 95.75 279 ARG A C 1
ATOM 2119 O O . ARG A 1 279 ? -2.795 18.317 8.512 1.00 95.75 279 ARG A O 1
ATOM 2126 N N . ALA A 1 280 ? -2.672 16.476 7.214 1.00 94.38 280 ALA A N 1
ATOM 2127 C CA . ALA A 1 280 ? -2.463 15.530 8.307 1.00 94.38 280 ALA A CA 1
ATOM 2128 C C . ALA A 1 280 ? -1.164 15.833 9.072 1.00 94.38 280 ALA A C 1
ATOM 2130 O O . ALA A 1 280 ? -1.193 15.972 10.292 1.00 94.38 280 ALA A O 1
ATOM 2131 N N . ARG A 1 281 ? -0.043 16.025 8.361 1.00 93.31 281 ARG A N 1
ATOM 2132 C CA . ARG A 1 281 ? 1.255 16.383 8.963 1.00 93.31 281 ARG A CA 1
ATOM 2133 C C . ARG A 1 281 ? 1.254 17.751 9.639 1.00 93.31 281 ARG A C 1
ATOM 2135 O O . ARG A 1 281 ? 1.938 17.928 10.636 1.00 93.31 281 ARG A O 1
ATOM 2142 N N . ALA A 1 282 ? 0.469 18.700 9.133 1.00 94.12 282 ALA A N 1
ATOM 2143 C CA . ALA A 1 282 ? 0.292 20.014 9.747 1.00 94.12 282 ALA A CA 1
ATOM 2144 C C . ALA A 1 282 ? -0.636 20.000 10.981 1.00 94.12 282 ALA A C 1
ATOM 2146 O O . ALA A 1 282 ? -0.917 21.067 11.528 1.00 94.12 282 ALA A O 1
ATOM 2147 N N . GLY A 1 283 ? -1.165 18.836 11.383 1.00 91.31 283 GLY A N 1
ATOM 2148 C CA . GLY A 1 283 ? -2.109 18.711 12.498 1.00 91.31 283 GLY A CA 1
ATOM 2149 C C . GLY A 1 283 ? -3.472 19.358 12.230 1.00 91.31 283 GLY A C 1
ATOM 2150 O O . GLY A 1 283 ? -4.206 19.656 13.168 1.00 91.31 283 GLY A O 1
ATOM 2151 N N . LYS A 1 284 ? -3.815 19.607 10.957 1.00 93.75 284 LYS A N 1
ATOM 2152 C CA . LYS A 1 284 ? -5.061 20.270 10.532 1.00 93.75 284 LYS A CA 1
ATOM 2153 C C . LYS A 1 284 ? -5.845 19.441 9.499 1.00 93.75 284 LYS A C 1
ATOM 2155 O O . LYS A 1 284 ? -6.239 19.996 8.466 1.00 93.75 284 LYS A O 1
ATOM 2160 N N . PRO A 1 285 ? -6.059 18.126 9.711 1.00 94.56 285 PRO A N 1
ATOM 2161 C CA . PRO A 1 285 ? -6.937 17.359 8.837 1.00 94.56 285 PRO A CA 1
ATOM 2162 C C . PRO A 1 285 ? -8.374 17.880 8.961 1.00 94.56 285 PRO A C 1
ATOM 2164 O O . PRO A 1 285 ? -8.821 18.267 10.043 1.00 94.56 285 PRO A O 1
ATOM 2167 N N . LYS A 1 286 ? -9.119 17.873 7.859 1.00 95.94 286 LYS A N 1
ATOM 2168 C CA . LYS A 1 286 ? -10.572 18.057 7.915 1.00 95.94 286 LYS A CA 1
ATOM 2169 C C . LYS A 1 286 ? -11.206 16.767 8.450 1.00 95.94 286 LYS A C 1
ATOM 2171 O O . LYS A 1 286 ? -10.679 15.693 8.170 1.00 95.94 286 LYS A O 1
ATOM 2176 N N . PRO A 1 287 ? -12.354 16.824 9.146 1.00 94.56 287 PRO A N 1
ATOM 2177 C CA . PRO A 1 287 ? -13.062 15.611 9.563 1.00 94.56 287 PRO A CA 1
ATOM 2178 C C . PRO A 1 287 ? -13.341 14.652 8.397 1.00 94.56 287 PRO A C 1
ATOM 2180 O O . PRO A 1 287 ? -13.161 13.446 8.529 1.00 94.56 287 PRO A O 1
ATOM 2183 N N . ASP A 1 288 ? -13.690 15.209 7.234 1.00 96.19 288 ASP A N 1
ATOM 2184 C CA . ASP A 1 288 ? -13.956 14.450 6.009 1.00 96.19 288 ASP A CA 1
ATOM 2185 C C . ASP A 1 288 ? -12.712 13.753 5.424 1.00 96.19 288 ASP A C 1
ATOM 2187 O O . ASP A 1 288 ? -12.840 12.749 4.729 1.00 96.19 288 ASP A O 1
ATOM 2191 N N . ASP A 1 289 ? -11.504 14.233 5.753 1.00 96.75 289 ASP A N 1
ATOM 2192 C CA . ASP A 1 289 ? -10.246 13.621 5.305 1.00 96.75 289 ASP A CA 1
ATOM 2193 C C . ASP A 1 289 ? -10.009 12.251 5.974 1.00 96.75 289 ASP A C 1
ATOM 2195 O O . ASP A 1 289 ? -9.176 11.483 5.503 1.00 96.75 289 ASP A O 1
ATOM 2199 N N . LEU A 1 290 ? -10.684 11.953 7.093 1.00 95.12 290 LEU A N 1
ATOM 2200 C CA . LEU A 1 290 ? -10.378 10.820 7.981 1.00 95.12 290 LEU A CA 1
ATOM 2201 C C . LEU A 1 290 ? -11.493 9.763 8.056 1.00 95.12 290 LEU A C 1
ATOM 2203 O O . LEU A 1 290 ? -11.389 8.818 8.842 1.00 95.12 290 LEU A O 1
ATOM 2207 N N . VAL A 1 291 ? -12.558 9.901 7.263 1.00 94.62 291 VAL A N 1
ATOM 2208 C CA . VAL A 1 291 ? -13.733 9.015 7.297 1.00 94.62 291 VAL A CA 1
ATOM 2209 C C . VAL A 1 291 ? -14.010 8.362 5.944 1.00 94.62 291 VAL A C 1
ATOM 2211 O O . VAL A 1 291 ? -13.681 8.902 4.892 1.00 94.62 291 VAL A O 1
ATOM 2214 N N . GLY A 1 292 ? -14.641 7.185 5.975 1.00 95.25 292 GLY A N 1
ATOM 2215 C CA . GLY A 1 292 ? -15.099 6.486 4.768 1.00 95.25 292 GLY A CA 1
ATOM 2216 C C . GLY A 1 292 ? -14.048 5.626 4.061 1.00 95.25 292 GLY A C 1
ATOM 2217 O O . GLY A 1 292 ? -14.288 5.193 2.939 1.00 95.25 292 GLY A O 1
ATOM 2218 N N . GLY A 1 293 ? -12.900 5.361 4.689 1.00 97.38 293 GLY A N 1
ATOM 2219 C CA . GLY A 1 293 ? -11.864 4.495 4.123 1.00 97.38 293 GLY A CA 1
ATOM 2220 C C . GLY A 1 293 ? -12.332 3.043 4.044 1.00 97.38 293 GLY A C 1
ATOM 2221 O O . GLY A 1 293 ? -12.914 2.533 5.001 1.00 97.38 293 GLY A O 1
ATOM 2222 N N . THR A 1 294 ? -12.055 2.383 2.923 1.00 98.19 294 THR A N 1
ATOM 2223 C CA . THR A 1 294 ? -12.424 0.981 2.659 1.00 98.19 294 THR A CA 1
ATOM 2224 C C . THR A 1 294 ? -11.209 0.057 2.652 1.00 98.19 294 THR A C 1
ATOM 2226 O O . THR A 1 294 ? -11.322 -1.121 2.985 1.00 98.19 294 THR A O 1
ATOM 2229 N N . PHE A 1 295 ? -10.034 0.607 2.352 1.00 98.62 295 PHE A N 1
ATOM 2230 C CA . PHE A 1 295 ? -8.747 -0.082 2.331 1.00 98.62 295 PHE A CA 1
ATOM 2231 C C . PHE A 1 295 ? -7.636 0.899 2.726 1.00 98.62 295 PHE A C 1
ATOM 2233 O O . PHE A 1 295 ? -7.820 2.108 2.588 1.00 98.62 295 PHE A O 1
ATOM 2240 N N . SER A 1 296 ? -6.477 0.421 3.185 1.00 98.38 296 SER A N 1
ATOM 2241 C CA . SER A 1 296 ? -5.339 1.292 3.530 1.00 98.38 296 SER A CA 1
ATOM 2242 C C . SER A 1 296 ? -4.015 0.833 2.928 1.00 98.38 296 SER A C 1
ATOM 2244 O O . SER A 1 296 ? -3.805 -0.343 2.650 1.00 98.38 296 SER A O 1
ATOM 2246 N N . ILE A 1 297 ? -3.079 1.766 2.775 1.00 98.38 297 ILE A N 1
ATOM 2247 C CA . ILE A 1 297 ? -1.691 1.495 2.400 1.00 98.38 297 ILE A CA 1
ATOM 2248 C C . ILE A 1 297 ? -0.783 2.020 3.504 1.00 98.38 297 ILE A C 1
ATOM 2250 O O . ILE A 1 297 ? -0.879 3.182 3.903 1.00 98.38 297 ILE A O 1
ATOM 2254 N N . SER A 1 298 ? 0.124 1.165 3.963 1.00 96.94 298 SER A N 1
ATOM 2255 C CA . SER A 1 298 ? 1.230 1.515 4.840 1.00 96.94 298 SER A CA 1
ATOM 2256 C C . SER A 1 298 ? 2.537 1.289 4.105 1.00 96.94 298 SER A C 1
ATOM 2258 O O . SER A 1 298 ? 2.852 0.177 3.686 1.00 96.94 298 SER A O 1
ATOM 2260 N N . ASN A 1 299 ? 3.292 2.363 3.918 1.00 94.12 299 ASN A N 1
ATOM 2261 C CA . ASN A 1 299 ? 4.540 2.331 3.179 1.00 94.12 299 ASN A CA 1
ATOM 2262 C C . ASN A 1 299 ? 5.676 2.775 4.091 1.00 94.12 299 ASN A C 1
ATOM 2264 O O . ASN A 1 299 ? 5.700 3.915 4.555 1.00 94.12 299 ASN A O 1
ATOM 2268 N N . VAL A 1 300 ? 6.613 1.862 4.322 1.00 89.38 300 VAL A N 1
ATOM 2269 C CA . VAL A 1 300 ? 7.822 2.112 5.111 1.00 89.38 300 VAL A CA 1
ATOM 2270 C C . VAL A 1 300 ? 9.072 2.056 4.242 1.00 89.38 300 VAL A C 1
ATOM 2272 O O . VAL A 1 300 ? 10.165 1.975 4.776 1.00 89.38 300 VAL A O 1
ATOM 2275 N N . GLY A 1 301 ? 8.952 2.138 2.915 1.00 78.94 301 GLY A N 1
ATOM 2276 C CA . GLY A 1 301 ? 10.085 2.033 1.993 1.00 78.94 301 GLY A CA 1
ATOM 2277 C C . GLY A 1 301 ? 11.080 3.198 2.047 1.00 78.94 301 GLY A C 1
ATOM 2278 O O . GLY A 1 301 ? 12.128 3.133 1.417 1.00 78.94 301 GLY A O 1
ATOM 2279 N N . SER A 1 302 ? 10.784 4.268 2.796 1.00 82.69 302 SER A N 1
ATOM 2280 C CA . SER A 1 302 ? 11.797 5.260 3.193 1.00 82.69 302 SER A CA 1
ATOM 2281 C C . SER A 1 302 ? 12.746 4.742 4.279 1.00 82.69 302 SER A C 1
ATOM 2283 O O . SER A 1 302 ? 13.790 5.341 4.520 1.00 82.69 302 SER A O 1
ATOM 2285 N N . PHE A 1 303 ? 12.364 3.664 4.957 1.00 83.62 303 PHE A N 1
ATOM 2286 C CA . PHE A 1 303 ? 13.173 2.907 5.897 1.00 83.62 303 PHE A CA 1
ATOM 2287 C C . PHE A 1 303 ? 13.695 1.653 5.185 1.00 83.62 303 PHE A C 1
ATOM 2289 O O . PHE A 1 303 ? 13.046 1.139 4.277 1.00 83.62 303 PHE A O 1
ATOM 2296 N N . ALA A 1 304 ? 14.851 1.140 5.606 1.00 88.25 304 ALA A N 1
ATOM 2297 C CA . ALA A 1 304 ? 15.463 -0.070 5.049 1.00 88.25 304 ALA A CA 1
ATOM 2298 C C . ALA A 1 304 ? 14.750 -1.351 5.535 1.00 88.25 304 ALA A C 1
ATOM 2300 O O . ALA A 1 304 ? 15.354 -2.231 6.143 1.00 88.25 304 ALA A O 1
ATOM 2301 N N . VAL A 1 305 ? 13.431 -1.411 5.345 1.00 94.56 305 VAL A N 1
ATOM 2302 C CA . VAL A 1 305 ? 12.576 -2.530 5.740 1.00 94.56 305 VAL A CA 1
ATOM 2303 C C . VAL A 1 305 ? 12.183 -3.297 4.487 1.00 94.56 305 VAL A C 1
ATOM 2305 O O . VAL A 1 305 ? 11.400 -2.814 3.670 1.00 94.56 305 VAL A O 1
ATOM 2308 N N . GLU A 1 306 ? 12.701 -4.515 4.362 1.00 94.69 306 GLU A N 1
ATOM 2309 C CA . GLU A 1 306 ? 12.433 -5.405 3.228 1.00 94.69 306 GLU A CA 1
ATOM 2310 C C . GLU A 1 306 ? 10.946 -5.783 3.135 1.00 94.69 306 GLU A C 1
ATOM 2312 O O . GLU A 1 306 ? 10.353 -5.763 2.057 1.00 94.69 306 GLU A O 1
ATOM 2317 N N . SER A 1 307 ? 10.328 -6.134 4.265 1.00 96.56 307 SER A N 1
ATOM 2318 C CA . SER A 1 307 ? 8.900 -6.445 4.355 1.00 96.56 307 SER A CA 1
ATOM 2319 C C . SER A 1 307 ? 8.396 -6.304 5.790 1.00 96.56 307 SER A C 1
ATOM 2321 O O . SER A 1 307 ? 9.167 -6.377 6.745 1.00 96.56 307 SER A O 1
ATOM 2323 N N . PHE A 1 308 ? 7.091 -6.088 5.941 1.00 97.44 308 PHE A N 1
ATOM 2324 C CA . PHE A 1 308 ? 6.412 -6.085 7.233 1.00 97.44 308 PHE A CA 1
ATOM 2325 C C . PHE A 1 308 ? 4.936 -6.456 7.047 1.00 97.44 308 PHE A C 1
ATOM 2327 O O . PHE A 1 308 ? 4.420 -6.451 5.929 1.00 97.44 308 PHE A O 1
ATOM 2334 N N . THR A 1 309 ? 4.256 -6.774 8.144 1.00 97.19 309 THR A N 1
ATOM 2335 C CA . THR A 1 309 ? 2.806 -6.999 8.186 1.00 97.19 309 THR A CA 1
ATOM 2336 C C . THR A 1 309 ? 2.131 -5.819 8.869 1.00 97.19 309 THR A C 1
ATOM 2338 O O . THR A 1 309 ? 2.599 -5.359 9.912 1.00 97.19 309 THR A O 1
ATOM 2341 N N . ALA A 1 310 ? 1.017 -5.343 8.319 1.00 96.19 310 ALA A N 1
ATOM 2342 C CA . ALA A 1 310 ? 0.245 -4.258 8.916 1.00 96.19 310 ALA A CA 1
ATOM 2343 C C . ALA A 1 310 ? -1.067 -4.772 9.526 1.00 96.19 310 ALA A C 1
ATOM 2345 O O . ALA A 1 310 ? -1.648 -5.742 9.039 1.00 96.19 310 ALA A O 1
ATOM 2346 N N . ILE A 1 311 ? -1.534 -4.112 10.586 1.00 96.38 311 ILE A N 1
ATOM 2347 C CA . ILE A 1 311 ? -2.820 -4.404 11.230 1.00 96.38 311 ILE A CA 1
ATOM 2348 C C . ILE A 1 311 ? -3.925 -3.667 10.467 1.00 96.38 311 ILE A C 1
ATOM 2350 O O . ILE A 1 311 ? -3.788 -2.483 10.149 1.00 96.38 311 ILE A O 1
ATOM 2354 N N . ILE A 1 312 ? -5.013 -4.368 10.163 1.00 96.62 312 ILE A N 1
ATOM 2355 C CA . ILE A 1 312 ? -6.170 -3.831 9.446 1.00 96.62 312 ILE A CA 1
ATOM 2356 C C . ILE A 1 312 ? -6.833 -2.763 10.318 1.00 96.62 312 ILE A C 1
ATOM 2358 O O . ILE A 1 312 ? -7.010 -2.940 11.523 1.00 96.62 312 ILE A O 1
ATOM 2362 N N . SER A 1 313 ? -7.216 -1.635 9.724 1.00 93.94 313 SER A N 1
ATOM 2363 C CA . SER A 1 313 ? -8.030 -0.653 10.446 1.00 93.94 313 SER A CA 1
ATOM 2364 C C . SER A 1 313 ? -9.465 -1.176 10.588 1.00 93.94 313 SER A C 1
ATOM 2366 O O . SER A 1 313 ? -10.025 -1.613 9.579 1.00 93.94 313 SER A O 1
ATOM 2368 N N . PRO A 1 314 ? -10.085 -1.128 11.785 1.00 91.31 314 PRO A N 1
ATOM 2369 C CA . PRO A 1 314 ? -11.448 -1.617 11.979 1.00 91.31 314 PRO A CA 1
ATOM 2370 C C . PRO A 1 314 ? -12.428 -1.074 10.929 1.00 91.31 314 PRO A C 1
ATOM 2372 O O . PRO A 1 314 ? -12.420 0.116 10.606 1.00 91.31 314 PRO A O 1
ATOM 2375 N N . GLY A 1 315 ? -13.258 -1.962 10.378 1.00 90.06 315 GLY A N 1
ATOM 2376 C CA . GLY A 1 315 ? -14.252 -1.634 9.354 1.00 90.06 315 GLY A CA 1
ATOM 2377 C C . GLY A 1 315 ? -13.740 -1.572 7.908 1.00 90.06 315 GLY A C 1
ATOM 2378 O O . GLY A 1 315 ? -14.567 -1.366 7.016 1.00 90.06 315 GLY A O 1
ATOM 2379 N N . GLN A 1 316 ? -12.438 -1.764 7.663 1.00 95.38 316 GLN A N 1
ATOM 2380 C CA . GLN A 1 316 ? -11.838 -1.860 6.323 1.00 95.38 316 GLN A CA 1
ATOM 2381 C C . GLN A 1 316 ? -11.649 -3.315 5.878 1.00 95.38 316 GLN A C 1
ATOM 2383 O O . GLN A 1 316 ? -11.607 -4.219 6.710 1.00 95.38 316 GLN A O 1
ATOM 2388 N N . GLY A 1 317 ? -11.529 -3.537 4.566 1.00 92.25 317 GLY A N 1
ATOM 2389 C CA . GLY A 1 317 ? -11.333 -4.879 4.004 1.00 92.25 317 GLY A CA 1
ATOM 2390 C C . GLY A 1 317 ? -9.905 -5.407 4.095 1.00 92.25 317 GLY A C 1
ATOM 2391 O O . GLY A 1 317 ? -9.682 -6.613 4.205 1.00 92.25 317 GLY A O 1
ATOM 2392 N N . GLY A 1 318 ? -8.924 -4.506 4.120 1.00 97.69 318 GLY A N 1
ATOM 2393 C CA . GLY A 1 318 ? -7.531 -4.891 4.257 1.00 97.69 318 GLY A CA 1
ATOM 2394 C C . GLY A 1 318 ? -6.573 -3.712 4.291 1.00 97.69 318 GLY A C 1
ATOM 2395 O O . GLY A 1 318 ? -6.960 -2.541 4.221 1.00 97.69 318 GLY A O 1
ATOM 2396 N N . ILE A 1 319 ? -5.294 -4.051 4.407 1.00 98.69 319 ILE A N 1
ATOM 2397 C CA . ILE A 1 319 ? -4.190 -3.099 4.359 1.00 98.69 319 ILE A CA 1
ATOM 2398 C C . ILE A 1 319 ? -3.030 -3.681 3.554 1.00 98.69 319 ILE A C 1
ATOM 2400 O O . ILE A 1 319 ? -2.681 -4.850 3.711 1.00 98.69 319 ILE A O 1
ATOM 2404 N N . LEU A 1 320 ? -2.421 -2.864 2.696 1.00 98.75 320 LEU A N 1
ATOM 2405 C CA . LEU A 1 320 ? -1.195 -3.213 1.987 1.00 98.75 320 LEU A CA 1
ATOM 2406 C C . LEU A 1 320 ? 0.018 -2.613 2.700 1.00 98.75 320 LEU A C 1
ATOM 2408 O O . LEU A 1 320 ? 0.132 -1.395 2.820 1.00 98.75 320 LEU A O 1
ATOM 2412 N N . ALA A 1 321 ? 0.938 -3.467 3.124 1.00 98.56 321 ALA A N 1
ATOM 2413 C CA . ALA A 1 321 ? 2.258 -3.115 3.617 1.00 98.56 321 ALA A CA 1
ATOM 2414 C C . ALA A 1 321 ? 3.281 -3.150 2.467 1.00 98.56 321 ALA A C 1
ATOM 2416 O O . ALA A 1 321 ? 3.416 -4.159 1.773 1.00 98.56 321 ALA A O 1
ATOM 2417 N N . VAL A 1 322 ? 3.998 -2.046 2.262 1.00 98.44 322 VAL A N 1
ATOM 2418 C CA . VAL A 1 322 ? 4.980 -1.870 1.180 1.00 98.44 322 VAL A CA 1
ATOM 2419 C C . VAL A 1 322 ? 6.375 -1.678 1.773 1.00 98.44 322 VAL A C 1
ATOM 2421 O O . VAL A 1 322 ? 6.595 -0.731 2.536 1.00 98.44 322 VAL A O 1
ATOM 2424 N N . GLY A 1 323 ? 7.299 -2.575 1.420 1.00 97.81 323 GLY A N 1
ATOM 2425 C CA . GLY A 1 323 ? 8.711 -2.496 1.802 1.00 97.81 323 GLY A CA 1
ATOM 2426 C C . GLY A 1 323 ? 9.537 -1.530 0.945 1.00 97.81 323 GLY A C 1
ATOM 2427 O O . GLY A 1 323 ? 9.019 -0.839 0.064 1.00 97.81 323 GLY A O 1
ATOM 2428 N N . ALA A 1 324 ? 10.839 -1.489 1.211 1.00 96.94 324 ALA A N 1
ATOM 2429 C CA . ALA A 1 324 ? 11.809 -0.729 0.431 1.00 96.94 324 ALA A CA 1
ATOM 2430 C C . ALA A 1 324 ? 11.916 -1.239 -1.015 1.00 96.94 324 ALA A C 1
ATOM 2432 O O . ALA A 1 324 ? 11.700 -2.418 -1.301 1.00 96.94 324 ALA A O 1
ATOM 2433 N N . ILE A 1 325 ? 12.218 -0.313 -1.932 1.00 96.88 325 ILE A N 1
ATOM 2434 C CA . ILE A 1 325 ? 12.599 -0.641 -3.308 1.00 96.88 325 ILE A CA 1
ATOM 2435 C C . ILE A 1 325 ? 14.124 -0.722 -3.338 1.00 96.88 325 ILE A C 1
ATOM 2437 O O . ILE A 1 325 ? 14.784 0.318 -3.334 1.00 96.88 325 ILE A O 1
ATOM 2441 N N . ASP A 1 326 ? 14.654 -1.937 -3.423 1.00 95.94 326 ASP A N 1
ATOM 2442 C CA . ASP A 1 326 ? 16.086 -2.221 -3.352 1.00 95.94 326 ASP A CA 1
ATOM 2443 C C . ASP A 1 326 ? 16.617 -2.845 -4.647 1.00 95.94 326 ASP A C 1
ATOM 2445 O O . ASP A 1 326 ? 15.863 -3.328 -5.496 1.00 95.94 326 ASP A O 1
ATOM 2449 N N . ASP A 1 327 ? 17.939 -2.794 -4.810 1.00 97.00 327 ASP A N 1
ATOM 2450 C CA . ASP A 1 327 ? 18.647 -3.518 -5.860 1.00 97.00 327 ASP A CA 1
ATOM 2451 C C . ASP A 1 327 ? 18.786 -4.992 -5.487 1.00 97.00 327 ASP A C 1
ATOM 2453 O O . ASP A 1 327 ? 19.412 -5.335 -4.486 1.00 97.00 327 ASP A O 1
ATOM 2457 N N . GLU A 1 328 ? 18.242 -5.871 -6.324 1.00 96.62 328 GLU A N 1
ATOM 2458 C CA . GLU A 1 328 ? 18.323 -7.315 -6.131 1.00 96.62 328 GLU A CA 1
ATOM 2459 C C . GLU A 1 328 ? 18.782 -8.042 -7.402 1.00 96.62 328 GLU A C 1
ATOM 2461 O O . GLU A 1 328 ? 18.495 -7.599 -8.520 1.00 96.62 328 GLU A O 1
ATOM 2466 N N . PRO A 1 329 ? 19.454 -9.200 -7.257 1.00 96.38 329 PRO A N 1
ATOM 2467 C CA . PRO A 1 329 ? 19.697 -10.097 -8.375 1.00 96.38 329 PRO A CA 1
ATOM 2468 C C . PRO A 1 329 ? 18.367 -10.634 -8.931 1.00 96.38 329 PRO A C 1
ATOM 2470 O O . PRO A 1 329 ? 17.573 -11.254 -8.219 1.00 96.38 329 PRO A O 1
ATOM 2473 N N . VAL A 1 330 ? 18.132 -10.415 -10.225 1.00 94.62 330 VAL A N 1
ATOM 2474 C CA . VAL A 1 330 ? 16.959 -10.884 -10.971 1.00 94.62 330 VAL A CA 1
ATOM 2475 C C . VAL A 1 330 ? 17.387 -11.552 -12.274 1.00 94.62 330 VAL A C 1
ATOM 2477 O O . VAL A 1 330 ? 18.313 -11.105 -12.951 1.00 94.62 330 VAL A O 1
ATOM 2480 N N . VAL A 1 331 ? 16.695 -12.626 -12.645 1.00 93.56 331 VAL A N 1
ATOM 2481 C CA . VAL A 1 331 ? 16.932 -13.311 -13.919 1.00 93.56 331 VAL A CA 1
ATOM 2482 C C . VAL A 1 331 ? 16.103 -12.636 -15.011 1.00 93.56 331 VAL A C 1
ATOM 2484 O O . VAL A 1 331 ? 14.886 -12.519 -14.881 1.00 93.56 331 VAL A O 1
ATOM 2487 N N . ARG A 1 332 ? 16.761 -12.195 -16.085 1.00 90.31 332 ARG A N 1
ATOM 2488 C CA . ARG A 1 332 ? 16.150 -11.631 -17.297 1.00 90.31 332 ARG A CA 1
ATOM 2489 C C . ARG A 1 332 ? 16.712 -12.361 -18.504 1.00 90.31 332 ARG A C 1
ATOM 2491 O O . A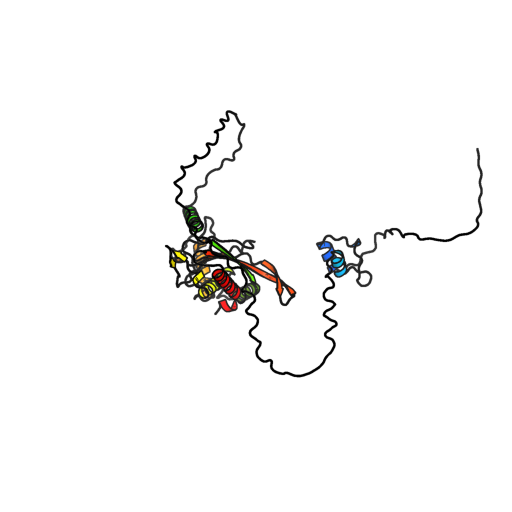RG A 1 332 ? 17.926 -12.405 -18.661 1.00 90.31 332 ARG A O 1
ATOM 2498 N N . ASP A 1 333 ? 15.845 -12.966 -19.311 1.00 91.00 333 ASP A N 1
ATOM 2499 C CA . ASP A 1 333 ? 16.241 -13.714 -20.515 1.00 91.00 333 ASP A CA 1
ATOM 2500 C C . ASP A 1 333 ? 17.333 -14.770 -20.243 1.00 91.00 333 ASP A C 1
ATOM 2502 O O . ASP A 1 333 ? 18.268 -14.958 -21.016 1.00 91.00 333 ASP A O 1
ATOM 2506 N N . GLY A 1 334 ? 17.245 -15.437 -19.084 1.00 93.50 334 GLY A N 1
ATOM 2507 C CA . GLY A 1 334 ? 18.224 -16.434 -18.634 1.00 93.50 334 GLY A CA 1
ATOM 2508 C C . GLY A 1 334 ? 19.526 -15.861 -18.056 1.00 93.50 334 GLY A C 1
ATOM 2509 O O . GLY A 1 334 ? 20.372 -16.629 -17.605 1.00 93.50 334 GLY A O 1
ATOM 2510 N N . LEU A 1 335 ? 19.692 -14.536 -18.016 1.00 95.44 335 LEU A N 1
ATOM 2511 C CA . LEU A 1 335 ? 20.875 -13.862 -17.483 1.00 95.44 335 LEU A CA 1
ATOM 2512 C C . LEU A 1 335 ? 20.607 -13.256 -16.105 1.00 95.44 335 LEU A C 1
ATOM 2514 O O . LEU A 1 335 ? 19.564 -12.650 -15.861 1.00 95.44 335 LEU A O 1
ATOM 2518 N N . LEU A 1 336 ? 21.585 -13.376 -15.207 1.00 96.31 336 LEU A N 1
ATOM 2519 C CA . LEU A 1 336 ? 21.555 -12.691 -13.921 1.00 96.31 336 LEU A CA 1
ATOM 2520 C C . LEU A 1 336 ? 21.851 -11.200 -14.122 1.00 96.31 336 LEU A C 1
ATOM 2522 O O . LEU A 1 336 ? 22.908 -10.826 -14.629 1.00 96.31 336 LEU A O 1
ATOM 2526 N N . THR A 1 337 ? 20.920 -10.351 -13.707 1.00 96.56 337 THR A N 1
ATOM 2527 C CA . THR A 1 337 ? 21.001 -8.888 -13.802 1.00 96.56 337 THR A CA 1
ATOM 2528 C C . THR A 1 337 ? 20.607 -8.258 -12.470 1.00 96.56 337 THR A C 1
ATOM 2530 O O . THR A 1 337 ? 20.043 -8.927 -11.609 1.00 96.56 337 THR A O 1
ATOM 2533 N N . VAL A 1 338 ? 20.903 -6.974 -12.280 1.00 97.38 338 VAL A N 1
ATOM 2534 C CA . VAL A 1 338 ? 20.378 -6.212 -11.140 1.00 97.38 338 VAL A CA 1
ATOM 2535 C C . VAL A 1 338 ? 19.052 -5.584 -11.553 1.00 97.38 338 VAL A C 1
ATOM 2537 O O . VAL A 1 338 ? 18.956 -5.002 -12.634 1.00 97.38 338 VAL A O 1
ATOM 2540 N N . GLY A 1 339 ? 18.035 -5.704 -10.706 1.00 97.06 339 GLY A N 1
ATOM 2541 C CA . GLY A 1 339 ? 16.742 -5.058 -10.898 1.00 97.06 339 GLY A CA 1
ATOM 2542 C C . GLY A 1 339 ? 16.240 -4.432 -9.609 1.00 97.06 339 GLY A C 1
ATOM 2543 O O . GLY A 1 339 ? 16.569 -4.891 -8.516 1.00 97.06 339 GLY A O 1
ATOM 2544 N N . LYS A 1 340 ? 15.416 -3.394 -9.742 1.00 97.69 340 LYS A N 1
ATOM 2545 C CA . LYS A 1 340 ? 14.716 -2.781 -8.617 1.00 97.69 340 LYS A CA 1
ATOM 2546 C C . LYS A 1 340 ? 13.533 -3.649 -8.228 1.00 97.69 340 LYS A C 1
ATOM 2548 O O . LYS A 1 340 ? 12.690 -3.971 -9.069 1.00 97.69 340 LYS A O 1
ATOM 2553 N N . VAL A 1 341 ? 13.446 -4.013 -6.957 1.00 97.69 341 VAL A N 1
ATOM 2554 C CA . VAL A 1 341 ? 12.406 -4.905 -6.441 1.00 97.69 341 VAL A CA 1
ATOM 2555 C C . VAL A 1 341 ? 11.913 -4.408 -5.088 1.00 97.69 341 VAL A C 1
ATOM 2557 O O . VAL A 1 341 ? 12.685 -3.880 -4.301 1.00 97.69 341 VAL A O 1
ATOM 2560 N N . PHE A 1 342 ? 10.624 -4.588 -4.813 1.00 98.00 342 PHE A N 1
ATOM 2561 C CA . PHE A 1 342 ? 10.065 -4.468 -3.469 1.00 98.00 342 PHE A CA 1
ATOM 2562 C C . PHE A 1 342 ? 9.153 -5.652 -3.155 1.00 98.00 342 PHE A C 1
ATOM 2564 O O . PHE A 1 342 ? 8.696 -6.377 -4.048 1.00 98.00 342 PHE A O 1
ATOM 2571 N N . ARG A 1 343 ? 8.866 -5.839 -1.867 1.00 98.25 343 ARG A N 1
ATOM 2572 C CA . ARG A 1 343 ? 7.843 -6.775 -1.395 1.00 98.25 343 ARG A CA 1
ATOM 2573 C C . ARG A 1 343 ? 6.590 -6.018 -0.991 1.00 98.25 343 ARG A C 1
ATOM 2575 O O . ARG A 1 343 ? 6.655 -4.951 -0.376 1.00 98.25 343 ARG A O 1
ATOM 2582 N N . ALA A 1 344 ? 5.453 -6.606 -1.333 1.00 98.50 344 ALA A N 1
ATOM 2583 C CA . ALA A 1 344 ? 4.138 -6.124 -0.961 1.00 98.50 344 ALA A CA 1
ATOM 2584 C C . ALA A 1 344 ? 3.426 -7.224 -0.171 1.00 98.50 344 ALA A C 1
ATOM 2586 O O . ALA A 1 344 ? 3.261 -8.336 -0.676 1.00 98.50 344 ALA A O 1
ATOM 2587 N N . THR A 1 345 ? 3.027 -6.916 1.060 1.00 98.75 345 THR A N 1
ATOM 2588 C CA . THR A 1 345 ? 2.305 -7.834 1.945 1.00 98.75 345 THR A CA 1
ATOM 2589 C C . THR A 1 345 ? 0.900 -7.301 2.165 1.00 98.75 345 THR A C 1
ATOM 2591 O O . THR A 1 345 ? 0.740 -6.204 2.692 1.00 98.75 345 THR A O 1
ATOM 2594 N N . VAL A 1 346 ? -0.125 -8.051 1.773 1.00 98.69 346 VAL A N 1
ATOM 2595 C CA . VAL A 1 346 ? -1.515 -7.701 2.086 1.00 98.69 346 VAL A CA 1
ATOM 2596 C C . VAL A 1 346 ? -1.952 -8.419 3.357 1.00 98.69 346 VAL A C 1
ATOM 2598 O O . VAL A 1 346 ? -1.716 -9.619 3.500 1.00 98.69 346 VAL A O 1
ATOM 2601 N N . SER A 1 347 ? -2.591 -7.683 4.263 1.00 98.56 347 SER A N 1
ATOM 2602 C CA . SER A 1 347 ? -3.329 -8.238 5.396 1.00 98.56 347 SER A CA 1
ATOM 2603 C C . SER A 1 347 ? -4.825 -8.146 5.107 1.00 98.56 347 SER A C 1
ATOM 2605 O O . SER A 1 347 ? -5.318 -7.060 4.789 1.00 98.56 347 SER A O 1
ATOM 2607 N N . VAL A 1 348 ? -5.541 -9.262 5.232 1.00 98.12 348 VAL A N 1
ATOM 2608 C CA . VAL A 1 348 ? -6.987 -9.363 4.965 1.00 98.12 348 VAL A CA 1
ATOM 2609 C C . VAL A 1 348 ? -7.724 -10.078 6.097 1.00 98.12 348 VAL A C 1
ATOM 2611 O O . VAL A 1 348 ? -7.116 -10.803 6.886 1.00 98.12 348 VAL A O 1
ATOM 2614 N N . ASP A 1 349 ? -9.040 -9.881 6.172 1.00 97.38 349 ASP A N 1
ATOM 2615 C CA . ASP A 1 349 ? -9.917 -10.621 7.082 1.00 97.38 349 ASP A CA 1
ATOM 2616 C C . ASP A 1 349 ? -10.235 -12.017 6.518 1.00 97.38 349 ASP A C 1
ATOM 2618 O O . ASP A 1 349 ? -11.036 -12.158 5.584 1.00 97.38 349 ASP A O 1
ATOM 2622 N N . HIS A 1 350 ? -9.637 -13.062 7.106 1.00 96.44 350 HIS A N 1
ATOM 2623 C CA . HIS A 1 350 ? -9.765 -14.436 6.604 1.00 96.44 350 HIS A CA 1
ATOM 2624 C C . HIS A 1 350 ? -11.188 -15.011 6.745 1.00 96.44 350 HIS A C 1
ATOM 2626 O O . HIS A 1 350 ? -11.492 -16.073 6.202 1.00 96.44 350 HIS A O 1
ATOM 2632 N N . ARG A 1 351 ? -12.113 -14.325 7.428 1.00 95.75 351 ARG A N 1
ATOM 2633 C CA . ARG A 1 351 ? -13.522 -14.756 7.458 1.00 95.75 351 ARG A CA 1
ATOM 2634 C C . ARG A 1 351 ? -14.199 -14.612 6.100 1.00 95.75 351 ARG A C 1
ATOM 2636 O O . ARG A 1 351 ? -15.115 -15.370 5.797 1.00 95.75 351 ARG A O 1
ATOM 2643 N N . ILE A 1 352 ? -13.785 -13.623 5.306 1.00 95.69 352 ILE A N 1
ATOM 2644 C CA . ILE A 1 352 ? -14.459 -13.258 4.050 1.00 95.69 352 ILE A CA 1
ATOM 2645 C C . ILE A 1 352 ? -13.543 -13.250 2.826 1.00 95.69 352 ILE A C 1
ATOM 2647 O O . ILE A 1 352 ? -14.063 -13.277 1.704 1.00 95.69 352 ILE A O 1
ATOM 2651 N N . ILE A 1 353 ? -12.224 -13.221 3.026 1.00 96.94 353 ILE A N 1
ATOM 2652 C CA . ILE A 1 353 ? -11.207 -13.223 1.973 1.00 96.94 353 ILE A CA 1
ATOM 2653 C C . ILE A 1 353 ? -10.280 -14.417 2.208 1.00 96.94 353 ILE A C 1
ATOM 2655 O O . ILE A 1 353 ? -9.559 -14.463 3.200 1.00 96.94 353 ILE A O 1
ATOM 2659 N N . ASP A 1 354 ? -10.299 -15.383 1.295 1.00 95.56 354 ASP A N 1
ATOM 2660 C CA . ASP A 1 354 ? -9.400 -16.536 1.331 1.00 95.56 354 ASP A CA 1
ATOM 2661 C C . ASP A 1 354 ? -8.067 -16.266 0.605 1.00 95.56 354 ASP A C 1
ATOM 2663 O O . ASP A 1 354 ? -7.836 -15.201 0.018 1.00 95.56 354 ASP A O 1
ATOM 2667 N N . GLY A 1 355 ? -7.176 -17.261 0.635 1.00 93.69 355 GLY A N 1
ATOM 2668 C CA . GLY A 1 355 ? -5.866 -17.174 -0.003 1.00 93.69 355 GLY A CA 1
ATOM 2669 C C . GLY A 1 355 ? -5.903 -17.003 -1.520 1.00 93.69 355 GLY A C 1
ATOM 2670 O O . GLY A 1 355 ? -5.028 -16.332 -2.064 1.00 93.69 355 GLY A O 1
ATOM 2671 N N . VAL A 1 356 ? -6.917 -17.535 -2.208 1.00 97.62 356 VAL A N 1
ATOM 2672 C CA . VAL A 1 356 ? -7.047 -17.399 -3.666 1.00 97.62 356 VAL A CA 1
ATOM 2673 C C . VAL A 1 356 ? -7.433 -15.969 -4.019 1.00 97.62 356 VAL A C 1
ATOM 2675 O O . VAL A 1 356 ? -6.825 -15.370 -4.908 1.00 97.62 356 VAL A O 1
ATOM 2678 N N . VAL A 1 357 ? -8.388 -15.380 -3.299 1.00 98.19 357 VAL A N 1
ATOM 2679 C CA . VAL A 1 357 ? -8.798 -13.984 -3.503 1.00 98.19 357 VAL A CA 1
ATOM 2680 C C . VAL A 1 357 ? -7.642 -13.027 -3.195 1.00 98.19 357 VAL A C 1
ATOM 2682 O O . VAL A 1 357 ? -7.363 -12.129 -3.994 1.00 98.19 357 VAL A O 1
ATOM 2685 N N . ALA A 1 358 ? -6.920 -13.240 -2.089 1.00 98.19 358 ALA A N 1
ATOM 2686 C CA . ALA A 1 358 ? -5.752 -12.431 -1.736 1.00 98.19 358 ALA A CA 1
ATOM 2687 C C . ALA A 1 358 ? -4.626 -12.544 -2.782 1.00 98.19 358 ALA A C 1
ATOM 2689 O O . ALA A 1 358 ? -4.066 -11.529 -3.204 1.00 98.19 358 ALA A O 1
ATOM 2690 N N . ALA A 1 359 ? -4.327 -13.760 -3.255 1.00 98.19 359 ALA A N 1
ATOM 2691 C CA . ALA A 1 359 ? -3.344 -13.984 -4.312 1.00 98.19 359 ALA A CA 1
ATOM 2692 C C . ALA A 1 359 ? -3.775 -13.353 -5.644 1.00 98.19 359 ALA A C 1
ATOM 2694 O O . ALA A 1 359 ? -2.948 -12.766 -6.336 1.00 98.19 359 ALA A O 1
ATOM 2695 N N . THR A 1 360 ? -5.064 -13.410 -5.987 1.00 98.69 360 THR A N 1
ATOM 2696 C CA . THR A 1 360 ? -5.608 -12.781 -7.202 1.00 98.69 360 THR A CA 1
ATOM 2697 C C . THR A 1 360 ? -5.413 -11.265 -7.166 1.00 98.69 360 THR A C 1
ATOM 2699 O O . THR A 1 360 ? -4.930 -10.683 -8.135 1.00 98.69 360 THR A O 1
ATOM 2702 N N . PHE A 1 361 ? -5.698 -10.628 -6.026 1.00 98.81 361 PHE A N 1
ATOM 2703 C CA . PHE A 1 361 ? -5.438 -9.200 -5.829 1.00 98.81 361 PHE A CA 1
ATOM 2704 C C . PHE A 1 361 ? -3.951 -8.850 -5.953 1.00 98.81 361 PHE A C 1
ATOM 2706 O O . PHE A 1 361 ? -3.604 -7.895 -6.645 1.00 98.81 361 PHE A O 1
ATOM 2713 N N . LEU A 1 362 ? -3.060 -9.627 -5.329 1.00 98.81 362 LEU A N 1
ATOM 2714 C CA . LEU A 1 362 ? -1.618 -9.386 -5.420 1.00 98.81 362 LEU A CA 1
ATOM 2715 C C . LEU A 1 362 ? -1.067 -9.610 -6.832 1.00 98.81 362 LEU A C 1
ATOM 2717 O O . LEU A 1 362 ? -0.165 -8.885 -7.245 1.00 98.81 362 LEU A O 1
ATOM 2721 N N . THR A 1 363 ? -1.606 -10.574 -7.579 1.00 98.75 363 THR A N 1
ATOM 2722 C CA . THR A 1 363 ? -1.269 -10.790 -8.992 1.00 98.75 363 THR A CA 1
ATOM 2723 C C . THR A 1 363 ? -1.669 -9.591 -9.841 1.00 98.75 363 THR A C 1
ATOM 2725 O O . THR A 1 363 ? -0.868 -9.124 -10.649 1.00 98.75 363 THR A O 1
ATOM 2728 N N . GLU A 1 364 ? -2.865 -9.044 -9.629 1.00 98.69 364 GLU A N 1
ATOM 2729 C CA . GLU A 1 364 ? -3.310 -7.862 -10.366 1.00 98.69 364 GLU A CA 1
ATOM 2730 C C . GLU A 1 364 ? -2.508 -6.611 -9.984 1.00 98.69 364 GLU A C 1
ATOM 2732 O O . GLU A 1 364 ? -2.056 -5.869 -10.856 1.00 98.69 364 GLU A O 1
ATOM 2737 N N . LEU A 1 365 ? -2.235 -6.413 -8.691 1.00 98.75 365 LEU A N 1
ATOM 2738 C CA . LEU A 1 365 ? -1.348 -5.351 -8.219 1.00 98.75 365 LEU A CA 1
ATOM 2739 C C . LEU A 1 365 ? 0.049 -5.472 -8.845 1.00 98.75 365 LEU A C 1
ATOM 2741 O O . LEU A 1 365 ? 0.610 -4.473 -9.295 1.00 98.75 365 LEU A O 1
ATOM 2745 N N . LYS A 1 366 ? 0.605 -6.688 -8.894 1.00 98.69 366 LYS A N 1
ATOM 2746 C CA . LYS A 1 366 ? 1.897 -6.972 -9.525 1.00 98.69 366 LYS A CA 1
ATOM 2747 C C . LYS A 1 366 ? 1.866 -6.621 -11.010 1.00 98.69 366 LYS A C 1
ATOM 2749 O O . LYS A 1 366 ? 2.765 -5.925 -11.463 1.00 98.69 366 LYS A O 1
ATOM 2754 N N . ARG A 1 367 ? 0.823 -7.017 -11.745 1.00 98.50 367 ARG A N 1
ATOM 2755 C CA . ARG A 1 367 ? 0.646 -6.682 -13.167 1.00 98.50 367 ARG A CA 1
ATOM 2756 C C . ARG A 1 367 ? 0.650 -5.168 -13.402 1.00 98.50 367 ARG A C 1
ATOM 2758 O O . ARG A 1 367 ? 1.380 -4.686 -14.260 1.00 98.50 367 ARG A O 1
ATOM 2765 N N . LEU A 1 368 ? -0.117 -4.420 -12.607 1.00 98.50 368 LEU A N 1
ATOM 2766 C CA . LEU A 1 368 ? -0.213 -2.957 -12.693 1.00 98.50 368 LEU A CA 1
ATOM 2767 C C . LEU A 1 368 ? 1.094 -2.246 -12.308 1.00 98.50 368 LEU A C 1
ATOM 2769 O O . LEU A 1 368 ? 1.420 -1.199 -12.860 1.00 98.50 368 LEU A O 1
ATOM 2773 N N . ALA A 1 369 ? 1.840 -2.793 -11.350 1.00 98.00 369 ALA A N 1
ATOM 2774 C CA . ALA A 1 369 ? 3.135 -2.260 -10.942 1.00 98.00 369 ALA A CA 1
ATOM 2775 C C . ALA A 1 369 ? 4.253 -2.592 -11.948 1.00 98.00 369 ALA A C 1
ATOM 2777 O O . ALA A 1 369 ? 5.153 -1.783 -12.160 1.00 98.00 369 ALA A O 1
ATOM 2778 N N . GLU A 1 370 ? 4.215 -3.761 -12.583 1.00 97.94 370 GLU A N 1
ATOM 2779 C CA . GLU A 1 370 ? 5.231 -4.187 -13.553 1.00 97.94 370 GLU A CA 1
ATOM 2780 C C . GLU A 1 370 ? 5.006 -3.581 -14.948 1.00 97.94 370 GLU A C 1
ATOM 2782 O O . GLU A 1 370 ? 5.979 -3.366 -15.674 1.00 97.94 370 GLU A O 1
ATOM 2787 N N . ASP A 1 371 ? 3.764 -3.214 -15.281 1.00 97.62 371 ASP A N 1
ATOM 2788 C CA . ASP A 1 371 ? 3.391 -2.457 -16.481 1.00 97.62 371 ASP A CA 1
ATOM 2789 C C . ASP A 1 371 ? 2.606 -1.176 -16.124 1.00 97.62 371 ASP A C 1
ATOM 2791 O O . ASP A 1 371 ? 1.378 -1.107 -16.236 1.00 97.62 371 ASP A O 1
ATOM 2795 N N . PRO A 1 372 ? 3.296 -0.117 -15.669 1.00 96.12 372 PRO A N 1
ATOM 2796 C CA . PRO A 1 372 ? 2.636 1.031 -15.072 1.00 96.12 372 PRO A CA 1
ATOM 2797 C C . PRO A 1 372 ? 2.033 1.999 -16.106 1.00 96.12 372 PRO A C 1
ATOM 2799 O O . PRO A 1 372 ? 1.391 2.976 -15.721 1.00 96.12 372 PRO A O 1
ATOM 2802 N N . VAL A 1 373 ? 2.147 1.715 -17.412 1.00 96.06 373 VAL A N 1
ATOM 2803 C CA . VAL A 1 373 ? 1.363 2.411 -18.454 1.00 96.06 373 VAL A CA 1
ATOM 2804 C C . VAL A 1 373 ? -0.136 2.240 -18.194 1.00 96.06 373 VAL A C 1
ATOM 2806 O O . VAL A 1 373 ? -0.916 3.166 -18.408 1.00 96.06 373 VAL A O 1
ATOM 2809 N N . LEU A 1 374 ? -0.530 1.098 -17.629 1.00 96.25 374 LEU A N 1
ATOM 2810 C CA . LEU A 1 374 ? -1.904 0.790 -17.234 1.00 96.25 374 LEU A CA 1
ATOM 2811 C C . LEU A 1 374 ? -2.454 1.718 -16.140 1.00 96.25 374 LEU A C 1
ATOM 2813 O O . LEU A 1 374 ? -3.664 1.790 -15.955 1.00 96.25 374 LEU A O 1
ATOM 2817 N N . LEU A 1 375 ? -1.590 2.435 -15.412 1.00 96.75 375 LEU A N 1
ATOM 2818 C CA . LEU A 1 375 ? -2.013 3.399 -14.389 1.00 96.75 375 LEU A CA 1
ATOM 2819 C C . LEU A 1 375 ? -2.557 4.704 -14.988 1.00 96.75 375 LEU A C 1
ATOM 2821 O O . LEU A 1 375 ? -3.144 5.505 -14.258 1.00 96.75 375 LEU A O 1
ATOM 2825 N N . LEU A 1 376 ? -2.324 4.926 -16.285 1.00 91.25 376 LEU A N 1
ATOM 2826 C CA . LEU A 1 376 ? -2.763 6.105 -17.034 1.00 91.25 376 LEU A CA 1
ATOM 2827 C C . LEU A 1 376 ? -4.066 5.876 -17.816 1.00 91.25 376 LEU A C 1
ATOM 2829 O O . LEU A 1 376 ? -4.559 6.823 -18.425 1.00 91.25 376 LEU A O 1
ATOM 2833 N N . ALA A 1 377 ? -4.566 4.637 -17.839 1.00 69.19 377 ALA A N 1
ATOM 2834 C CA . ALA A 1 377 ? -5.740 4.226 -18.604 1.00 69.19 377 ALA A CA 1
ATOM 2835 C C . ALA A 1 377 ? -7.073 4.642 -17.967 1.00 69.19 377 ALA A C 1
ATOM 2837 O O . ALA A 1 377 ? -7.138 4.777 -16.717 1.00 69.19 377 ALA A O 1
#

Solvent-accessible surface area (backbone atoms only — not comparable to full-atom values): 23628 Å² total; per-residue (Å²): 133,87,81,84,89,84,89,90,86,87,89,87,83,87,90,84,88,82,90,80,88,84,73,90,77,87,78,73,88,88,70,84,80,50,59,37,74,67,25,47,54,52,28,62,75,68,73,50,68,70,88,79,56,75,31,82,35,86,94,55,18,29,35,52,68,41,57,40,51,71,71,64,67,68,84,78,89,74,75,71,74,76,71,76,73,83,80,84,86,82,90,83,85,92,75,87,83,74,84,83,76,97,80,85,83,84,85,80,86,80,71,85,80,80,73,78,81,77,88,74,90,75,82,92,75,78,88,78,79,84,80,79,78,83,81,76,81,82,79,82,77,89,65,93,71,77,83,76,83,68,78,86,81,77,89,77,85,75,51,74,66,39,50,52,50,52,53,47,52,53,51,22,67,76,73,42,60,74,39,78,51,74,48,80,36,56,33,54,46,41,54,50,50,50,64,66,42,49,76,38,78,75,32,59,87,63,49,70,67,50,55,50,50,43,26,46,28,45,20,35,67,77,36,52,68,58,39,21,20,79,53,97,96,37,83,46,68,63,92,65,47,14,42,17,42,56,38,83,50,96,78,45,75,49,48,37,38,39,69,49,37,54,77,46,53,59,49,56,45,40,54,52,48,51,53,42,53,51,27,49,72,69,74,56,58,54,77,75,35,62,52,81,47,22,32,35,39,40,71,48,41,93,42,100,37,61,67,58,86,53,81,46,57,76,76,31,13,21,23,38,17,33,21,19,75,40,85,39,87,38,77,53,97,90,38,84,40,80,39,38,32,30,30,43,23,40,23,31,41,49,89,80,41,52,71,66,59,52,49,53,35,51,50,44,31,37,51,34,40,50,44,44,72,63,58,74,108

Secondary structure (DSSP, 8-state):
----------------------------S-----B-HHHHHHHHHTT--GGG----BTTTBB-HHHHHHHTT----S-SSSTTSSS---------PPP---S-SS-SS--S---PPPP------PPPPPPPPPP-------------------PPPPPPHHHHHHHHHHHHHHHHS-EEEEEEEEE-HHHHHHHHHHTTSGGGTT--HHHHHHHHHHHHHHHSGGGG-EEETTEEE--SS--EEE-EEETTEEE--EETTTTTS-HHHHHHHHHHHHHHHHTT---GGGGS--SEEEEE-TTSS-S----PPPTTSSEEEEE---EEEEEEETTEEEEEEEEEEEEEEETTT--HHHHHHHHHHHHHHHHSGGGGG-

Mean predicted aligned error: 18.67 Å

Radius of gyration: 36.89 Å; Cα contacts (8 Å, |Δi|>4): 495; chains: 1; bounding box: 126×71×102 Å